Protein AF-0000000078340246 (afdb_homodimer)

Organism: Daucus carota subsp. sativus (NCBI:txid79200)

Nearest PDB structures (foldseek):
  9gb9-assembly1_A  TM=7.884E-01  e=3.974E-21  Lotus japonicus
  9gb9-assembly3_C  TM=7.875E-01  e=1.111E-20  Lotus japonicus
  4l68-assembly2_B  TM=8.173E-01  e=8.179E-20  Arabidopsis thaliana
  9gb9-assembly4_D  TM=7.674E-01  e=5.690E-20  Lotus japonicus
  9gb9-assembly2_B  TM=7.874E-01  e=1.498E-19  Lotus japonicus

Foldseek 3Di:
DPPPPPPPPVPVVPPVPPVVPPPVVCPVVVVVVVVVVVVVVVVVVVVVVVVVVVVVVVCVCPPPVVPQADEDEPVQQCVQQVNVPAFQDDDLQFTKGWGDHPPFAIKIKGWHALCLPPPPQVVVFCVLQQVDDDPQAWHFHYWYDDSIIMTMTGFQRQAFQLCQLPPPVHDHDEAQLLLQQLLSVLVSQCCQLPPDVVHWLQFADFRNQWGAGPVGRTHGYQTTQAGRNSDGDPPAPNDCQFLSVLQRLQSSLQRLLCSFQSDGAPPDPDDNSLVLLPDPCNVVCSVVRGHVVHPPRYDPVLSVQSSVSSNQSNPDSRGRPDGSVVSSCCSCVVPNPVPPVD/DPPPPPPPPVPVVPPVPPVPPPPVVCPVVVVVVVVVVVVVVVVVVVVVVVVVVVVVVVCVCPPPVVPQADEDEPVQQCVQQVNVPAFQDDDLQFTKGWGDHPPFAIKIKGWHALCLPPPPQVVVFCVLQQVDDDPQAWHFHYWYDDSIIMTMTGFQRQAFQLCQLPPPVHDHDEAQLLLQQLLSVLVSQCCQLPPDVVHFLQFADFRNQWGAGPVGRTHGYQTTQAGRNSDGDPPAPNDCQFLSVLQRLQSSLQRLLCSFQSDGAPPDPDDNSLVLLPDPCNVVCSVVRGHVVHPPRYDPVLSVQSSVSSNQSNVDSRGRPDGSVVSSCCSCPVVNPVPPVD

Secondary structure (DSSP, 8-state):
-------------HHHHHHTSS--STTHHHHHHHHHHHHHHHHHHHHHHHHHHHHHHHHHHHH-----SEEEPHHHHHHHTTTTT-EEEEETTEEEEEEE-TTS-EEEEEE-GGGTT-HHHHHHHHHHHHH---TTBPEEEEEE-SSS-EEEEE--TT-BHHHHHH-TTSPPPPHHHHHHHHHHHHHHHHIIIIISSS----B---TTTEEE-TT--EEE--BSSB-TTSSB-----SSTTSHHHHHHHHHHHHHHHHHHH---TT-TTS--HHHHHHSTTGGGGHHHHS-GGGTT-S-HHHHHHHHHHHHHHTT-SSS-SS-HHHHHHIIIIIIS-TTT--/-------------HHHHHHTTS--STTHHHHHHHHHHHHHHHHHHHHHHHHHHHHHHHHHHHH-----SEEEPHHHHHHHTTTTT-EEEEETTEEEEEEE-TTS-EEEEEE-GGGTT-HHHHHHHHHHHHH---TTBPPEEEEE-SSS-EEEEE--TT-BHHHHHH-TTSPPPPHHHHHHHHHHHHHHHHIIIIISSS----B---TTTEEE-TT--EEE--BSSB-TTSSB-----SSTTSHHHHHHHHHHHHHHHHHHH---TT-TTS--HHHHHHSTTGGGGHHHHS-GGGTT-S-HHHHHHHHHHHHHHTT-SSS-SS-HHHHHHIIIIIIS-TTT--

Structure (mmCIF, N/CA/C/O backbone):
data_AF-0000000078340246-model_v1
#
loop_
_entity.id
_entity.type
_entity.pdbx_description
1 polymer 'Protein kinase domain-containing protein'
#
loop_
_atom_site.group_PDB
_atom_site.id
_atom_site.type_symbol
_atom_site.label_atom_id
_atom_site.label_alt_id
_atom_site.label_comp_id
_atom_site.label_asym_id
_atom_site.label_entity_id
_atom_site.label_seq_id
_atom_site.pdbx_PDB_ins_code
_atom_site.Cartn_x
_atom_site.Cartn_y
_atom_site.Cartn_z
_atom_site.occupancy
_atom_site.B_iso_or_equiv
_atom_site.auth_seq_id
_atom_site.auth_comp_id
_atom_site.auth_asym_id
_atom_site.auth_atom_id
_atom_site.pdbx_PDB_model_num
ATOM 1 N N . MET A 1 1 ? 32.219 -3.832 14.086 1 20.72 1 MET A N 1
ATOM 2 C CA . MET A 1 1 ? 33.625 -4.199 14.312 1 20.72 1 MET A CA 1
ATOM 3 C C . MET A 1 1 ? 34.531 -3.564 13.258 1 20.72 1 MET A C 1
ATOM 5 O O . MET A 1 1 ? 34.5 -3.938 12.086 1 20.72 1 MET A O 1
ATOM 9 N N . TYR A 1 2 ? 34.688 -2.191 13.391 1 25.2 2 TYR A N 1
ATOM 10 C CA . TYR A 1 2 ? 35.406 -1.171 12.641 1 25.2 2 TYR A CA 1
ATOM 11 C C . TYR A 1 2 ? 36.906 -1.517 12.531 1 25.2 2 TYR A C 1
ATOM 13 O O . TYR A 1 2 ? 37.594 -1.613 13.547 1 25.2 2 TYR A O 1
ATOM 21 N N . VAL A 1 3 ? 37.219 -2.533 11.719 1 24.28 3 VAL A N 1
ATOM 22 C CA . VAL A 1 3 ? 38.594 -2.949 11.531 1 24.28 3 VAL A CA 1
ATOM 23 C C . VAL A 1 3 ? 39.438 -1.745 11.141 1 24.28 3 VAL A C 1
ATOM 25 O O . VAL A 1 3 ? 39.25 -1.147 10.086 1 24.28 3 VAL A O 1
ATOM 28 N N . PHE A 1 4 ? 39.812 -0.878 12.133 1 26.22 4 PHE A N 1
ATOM 29 C CA . PHE A 1 4 ? 40.938 0.077 12.156 1 26.22 4 PHE A CA 1
ATOM 30 C C . PHE A 1 4 ? 42.188 -0.554 11.617 1 26.22 4 PHE A C 1
ATOM 32 O O . PHE A 1 4 ? 42.812 -1.382 12.281 1 26.22 4 PHE A O 1
ATOM 39 N N . ILE A 1 5 ? 42.156 -0.961 10.383 1 24.3 5 ILE A N 1
ATOM 40 C CA . ILE A 1 5 ? 43.438 -1.328 9.852 1 24.3 5 ILE A CA 1
ATOM 41 C C . ILE A 1 5 ? 44.406 -0.159 10.008 1 24.3 5 ILE A C 1
ATOM 43 O O . ILE A 1 5 ? 44.25 0.88 9.359 1 24.3 5 ILE A O 1
ATOM 47 N N . PHE A 1 6 ? 44.875 0.146 11.273 1 25.08 6 PHE A N 1
ATOM 48 C CA . PHE A 1 6 ? 46.094 0.886 11.648 1 25.08 6 PHE A CA 1
ATOM 49 C C . PHE A 1 6 ? 47.281 0.462 10.789 1 25.08 6 PHE A C 1
ATOM 51 O O . PHE A 1 6 ? 47.812 -0.641 10.953 1 25.08 6 PHE A O 1
ATOM 58 N N . VAL A 1 7 ? 47.156 0.712 9.531 1 23.7 7 VAL A N 1
ATOM 59 C CA . VAL A 1 7 ? 48.438 0.615 8.789 1 23.7 7 VAL A CA 1
ATOM 60 C C . VAL A 1 7 ? 49.5 1.477 9.469 1 23.7 7 VAL A C 1
ATOM 62 O O . VAL A 1 7 ? 49.375 2.705 9.492 1 23.7 7 VAL A O 1
ATOM 65 N N . TYR A 1 8 ? 50 1.066 10.695 1 23.59 8 TYR A N 1
ATOM 66 C CA . TYR A 1 8 ? 51.219 1.49 11.328 1 23.59 8 TYR A CA 1
ATOM 67 C C . TYR A 1 8 ? 52.344 1.595 10.305 1 23.59 8 TYR A C 1
ATOM 69 O O . TYR A 1 8 ? 52.875 0.578 9.82 1 23.59 8 TYR A O 1
ATOM 77 N N . LEU A 1 9 ? 52.219 2.5 9.336 1 23.98 9 LEU A N 1
ATOM 78 C CA . LEU A 1 9 ? 53.406 2.918 8.617 1 23.98 9 LEU A CA 1
ATOM 79 C C . LEU A 1 9 ? 54.5 3.346 9.586 1 23.98 9 LEU A C 1
ATOM 81 O O . LEU A 1 9 ? 54.406 4.395 10.227 1 23.98 9 LEU A O 1
ATOM 85 N N . TYR A 1 10 ? 54.938 2.453 10.547 1 25.03 10 TYR A N 1
ATOM 86 C CA . TYR A 1 10 ? 56.188 2.631 11.266 1 25.03 10 TYR A CA 1
ATOM 87 C C . TYR A 1 10 ? 57.312 3.023 10.305 1 25.03 10 TYR A C 1
ATOM 89 O O . TYR A 1 10 ? 57.781 2.193 9.531 1 25.03 10 TYR A O 1
ATOM 97 N N . TYR A 1 11 ? 57.188 4.227 9.656 1 27.05 11 TYR A N 1
ATOM 98 C CA . TYR A 1 11 ? 58.344 4.867 9.062 1 27.05 11 TYR A CA 1
ATOM 99 C C . TYR A 1 11 ? 59.531 4.891 10.047 1 27.05 11 TYR A C 1
ATOM 101 O O . TYR A 1 11 ? 59.469 5.559 11.078 1 27.05 11 TYR A O 1
ATOM 109 N N . ASP A 1 12 ? 60.125 3.756 10.336 1 25.88 12 ASP A N 1
ATOM 110 C CA . ASP A 1 12 ? 61.406 3.74 10.984 1 25.88 12 ASP A CA 1
ATOM 111 C C . ASP A 1 12 ? 62.344 4.816 10.406 1 25.88 12 ASP A C 1
ATOM 113 O O . ASP A 1 12 ? 62.688 4.777 9.227 1 25.88 12 ASP A O 1
ATOM 117 N N . ASP A 1 13 ? 62.188 6.105 10.789 1 29.11 13 ASP A N 1
ATOM 118 C CA . ASP A 1 13 ? 63.031 7.285 10.641 1 29.11 13 ASP A CA 1
ATOM 119 C C . ASP A 1 13 ? 64.5 6.918 10.75 1 29.11 13 ASP A C 1
ATOM 121 O O . ASP A 1 13 ? 65.375 7.613 10.211 1 29.11 13 ASP A O 1
ATOM 125 N N . CYS A 1 14 ? 64.75 5.98 11.695 1 28.64 14 CYS A N 1
ATOM 126 C CA . CYS A 1 14 ? 66.125 5.941 12.141 1 28.64 14 CYS A CA 1
ATOM 127 C C . CYS A 1 14 ? 67.062 5.562 11 1 28.64 14 CYS A C 1
ATOM 129 O O . CYS A 1 14 ? 68.188 6.078 10.906 1 28.64 14 CYS A O 1
ATOM 131 N N . LEU A 1 15 ? 66.688 4.484 10.336 1 27.22 15 LEU A N 1
ATOM 132 C CA . LEU A 1 15 ? 67.75 3.871 9.578 1 27.22 15 LEU A CA 1
ATOM 133 C C . LEU A 1 15 ? 68.125 4.711 8.359 1 27.22 15 LEU A C 1
ATOM 135 O O . LEU A 1 15 ? 69.188 4.613 7.832 1 27.22 15 LEU A O 1
ATOM 139 N N . ILE A 1 16 ? 67.125 5.531 7.891 1 31.02 16 ILE A N 1
ATOM 140 C CA . ILE A 1 16 ? 67.5 6.18 6.645 1 31.02 16 ILE A CA 1
ATOM 141 C C . ILE A 1 16 ? 68.5 7.32 6.938 1 31.02 16 ILE A C 1
ATOM 143 O O . ILE A 1 16 ? 69.312 7.695 6.078 1 31.02 16 ILE A O 1
ATOM 147 N N . ALA A 1 17 ? 68.375 7.895 8.164 1 29.12 17 ALA A N 1
ATOM 148 C CA . ALA A 1 17 ? 69.188 9.086 8.398 1 29.12 17 ALA A CA 1
ATOM 149 C C . ALA A 1 17 ? 70.688 8.75 8.32 1 29.12 17 ALA A C 1
ATOM 151 O O . ALA A 1 17 ? 71.5 9.547 7.832 1 29.12 17 ALA A O 1
ATOM 152 N N . SER A 1 18 ? 71 7.734 9.094 1 29.47 18 SER A N 1
ATOM 153 C CA . SER A 1 18 ? 72.438 7.602 9.289 1 29.47 18 SER A CA 1
ATOM 154 C C . SER A 1 18 ? 73.188 7.465 7.961 1 29.47 18 SER A C 1
ATOM 156 O O . SER A 1 18 ? 74.375 7.824 7.852 1 29.47 18 SER A O 1
ATOM 158 N N . ARG A 1 19 ? 72.562 6.633 7.141 1 30.5 19 ARG A N 1
ATOM 159 C CA . ARG A 1 19 ? 73.438 6.27 6.031 1 30.5 19 ARG A CA 1
ATOM 160 C C . ARG A 1 19 ? 73.562 7.398 5.016 1 30.5 19 ARG A C 1
ATOM 162 O O . ARG A 1 19 ? 74.25 7.293 4.027 1 30.5 19 ARG A O 1
ATOM 169 N N . LEU A 1 20 ? 72.688 8.383 5.184 1 31.94 20 LEU A N 1
ATOM 170 C CA . LEU A 1 20 ? 72.75 9.43 4.168 1 31.94 20 LEU A CA 1
ATOM 171 C C . LEU A 1 20 ? 74.062 10.242 4.328 1 31.94 20 LEU A C 1
ATOM 173 O O . LEU A 1 20 ? 74.312 11.164 3.551 1 31.94 20 LEU A O 1
ATOM 177 N N . HIS A 1 21 ? 74.75 10.148 5.441 1 31.45 21 HIS A N 1
ATOM 178 C CA . HIS A 1 21 ? 75.812 11.117 5.566 1 31.45 21 HIS A CA 1
ATOM 179 C C . HIS A 1 21 ? 76.812 11.008 4.402 1 31.45 21 HIS A C 1
ATOM 181 O O . HIS A 1 21 ? 77.438 12 4.023 1 31.45 21 HIS A O 1
ATOM 187 N N . SER A 1 22 ? 77.25 9.797 4.141 1 32.19 22 SER A N 1
ATOM 188 C CA . SER A 1 22 ? 78.5 9.789 3.398 1 32.19 22 SER A CA 1
ATOM 189 C C . SER A 1 22 ? 78.312 10.18 1.94 1 32.19 22 SER A C 1
ATOM 191 O O . SER A 1 22 ? 79.25 10.164 1.143 1 32.19 22 SER A O 1
ATOM 193 N N . PHE A 1 23 ? 77.125 9.992 1.385 1 34.66 23 PHE A N 1
ATOM 194 C CA . PHE A 1 23 ? 77.125 10.125 -0.067 1 34.66 23 PHE A CA 1
ATOM 195 C C . PHE A 1 23 ? 77.188 11.594 -0.472 1 34.66 23 PHE A C 1
ATOM 197 O O . PHE A 1 23 ? 76.188 12.336 -0.319 1 34.66 23 PHE A O 1
ATOM 204 N N . ARG A 1 24 ? 78.312 12.234 -0.331 1 31.7 24 ARG A N 1
ATOM 205 C CA . ARG A 1 24 ? 78.688 13.594 -0.723 1 31.7 24 ARG A CA 1
ATOM 206 C C . ARG A 1 24 ? 78.125 13.914 -2.121 1 31.7 24 ARG A C 1
ATOM 208 O O . ARG A 1 24 ? 77.688 15.023 -2.383 1 31.7 24 ARG A O 1
ATOM 215 N N . ASP A 1 25 ? 78.688 13.172 -3.082 1 36.75 25 ASP A N 1
ATOM 216 C CA . ASP A 1 25 ? 78.562 13.648 -4.453 1 36.75 25 ASP A CA 1
ATOM 217 C C . ASP A 1 25 ? 77.125 13.531 -4.934 1 36.75 25 ASP A C 1
ATOM 219 O O . ASP A 1 25 ? 76.875 13.555 -6.141 1 36.75 25 ASP A O 1
ATOM 223 N N . TYR A 1 26 ? 76.25 13.25 -3.943 1 37.47 26 TYR A N 1
ATOM 224 C CA . TYR A 1 26 ? 74.812 12.844 -4.129 1 37.47 26 TYR A CA 1
ATOM 225 C C . TYR A 1 26 ? 74 14.031 -4.578 1 37.47 26 TYR A C 1
ATOM 227 O O . TYR A 1 26 ? 72.938 14.312 -3.984 1 37.47 26 TYR A O 1
ATOM 235 N N . HIS A 1 27 ? 74.562 15.039 -5.156 1 41.12 27 HIS A N 1
ATOM 236 C CA . HIS A 1 27 ? 73.688 16.141 -5.516 1 41.12 27 HIS A CA 1
ATOM 237 C C . HIS A 1 27 ? 72.688 15.727 -6.578 1 41.12 27 HIS A C 1
ATOM 239 O O . HIS A 1 27 ? 71.562 16.156 -6.543 1 41.12 27 HIS A O 1
ATOM 245 N N . HIS A 1 28 ? 73.25 15.016 -7.645 1 43.84 28 HIS A N 1
ATOM 246 C CA . HIS A 1 28 ? 72.312 14.727 -8.75 1 43.84 28 HIS A CA 1
ATOM 247 C C . HIS A 1 28 ? 71.312 13.695 -8.344 1 43.84 28 HIS A C 1
ATOM 249 O O . HIS A 1 28 ? 70.188 13.656 -8.906 1 43.84 28 HIS A O 1
ATOM 255 N N . CYS A 1 29 ? 71.75 12.75 -7.496 1 44.5 29 CYS A N 1
ATOM 256 C CA . CYS A 1 29 ? 70.812 11.727 -7.02 1 44.5 29 CYS A CA 1
ATOM 257 C C . CYS A 1 29 ? 69.75 12.336 -6.137 1 44.5 29 CYS A C 1
ATOM 259 O O . CYS A 1 29 ? 68.688 11.758 -5.969 1 44.5 29 CYS A O 1
ATOM 261 N N . ASP A 1 30 ? 70 13.547 -5.727 1 51.16 30 ASP A N 1
ATOM 262 C CA . ASP A 1 30 ? 69.062 14.195 -4.812 1 51.16 30 ASP A CA 1
ATOM 263 C C . ASP A 1 30 ? 67.812 14.641 -5.543 1 51.16 30 ASP A C 1
ATOM 265 O O . ASP A 1 30 ? 66.688 14.531 -5.012 1 51.16 30 ASP A O 1
ATOM 269 N N . CYS A 1 31 ? 68.062 14.953 -6.867 1 51.69 31 CYS A N 1
ATOM 270 C CA . CYS A 1 31 ? 66.875 15.484 -7.59 1 51.69 31 CYS A CA 1
ATOM 271 C C . CYS A 1 31 ? 65.938 14.367 -7.969 1 51.69 31 CYS A C 1
ATOM 273 O O . CYS A 1 31 ? 64.688 14.547 -7.898 1 51.69 31 CYS A O 1
ATOM 275 N N . VAL A 1 32 ? 66.5 13.281 -8.391 1 54.53 32 VAL A N 1
ATOM 276 C CA . VAL A 1 32 ? 65.625 12.172 -8.812 1 54.53 32 VAL A CA 1
ATOM 277 C C . VAL A 1 32 ? 64.938 11.594 -7.598 1 54.53 32 VAL A C 1
ATOM 279 O O . VAL A 1 32 ? 63.719 11.289 -7.672 1 54.53 32 VAL A O 1
ATOM 282 N N . PHE A 1 33 ? 65.625 11.625 -6.523 1 56.06 33 PHE A N 1
ATOM 283 C CA . PHE A 1 33 ? 65 11.109 -5.293 1 56.06 33 PHE A CA 1
ATOM 284 C C . PHE A 1 33 ? 63.906 12.031 -4.797 1 56.06 33 PHE A C 1
ATOM 286 O O . PHE A 1 33 ? 62.875 11.562 -4.324 1 56.06 33 PHE A O 1
ATOM 293 N N . ASP A 1 34 ? 64.125 13.289 -4.953 1 57.12 34 ASP A N 1
ATOM 294 C CA . ASP A 1 34 ? 63.094 14.25 -4.523 1 57.12 34 ASP A CA 1
ATOM 295 C C . ASP A 1 34 ? 61.812 14.133 -5.363 1 57.12 34 ASP A C 1
ATOM 297 O O . ASP A 1 34 ? 60.719 14.203 -4.832 1 57.12 34 ASP A O 1
ATOM 301 N N . ASP A 1 35 ? 62.031 13.852 -6.609 1 58.69 35 ASP A N 1
ATOM 302 C CA . ASP A 1 35 ? 60.875 13.727 -7.504 1 58.69 35 ASP A CA 1
ATOM 303 C C . ASP A 1 35 ? 60.094 12.453 -7.211 1 58.69 35 ASP A C 1
ATOM 305 O O . ASP A 1 35 ? 58.875 12.461 -7.238 1 58.69 35 ASP A O 1
ATOM 309 N N . LEU A 1 36 ? 60.875 11.445 -6.957 1 58.53 36 LEU A N 1
ATOM 310 C CA . LEU A 1 36 ? 60.219 10.18 -6.633 1 58.53 36 LEU A CA 1
ATOM 311 C C . LEU A 1 36 ? 59.469 10.281 -5.309 1 58.53 36 LEU A C 1
ATOM 313 O O . LEU A 1 36 ? 58.375 9.766 -5.18 1 58.53 36 LEU A O 1
ATOM 317 N N . CYS A 1 37 ? 60.094 10.93 -4.344 1 59.34 37 CYS A N 1
ATOM 318 C CA . CYS A 1 37 ? 59.469 11.125 -3.047 1 59.34 37 CYS A CA 1
ATOM 319 C C . CYS A 1 37 ? 58.188 11.961 -3.18 1 59.34 37 CYS A C 1
ATOM 321 O O . CYS A 1 37 ? 57.156 11.656 -2.557 1 59.34 37 CYS A O 1
ATOM 323 N N . ASP A 1 38 ? 58.219 12.875 -4.062 1 60.91 38 ASP A N 1
ATOM 324 C CA . ASP A 1 38 ? 57.031 13.727 -4.266 1 60.91 38 ASP A CA 1
ATOM 325 C C . ASP A 1 38 ? 55.906 12.938 -4.914 1 60.91 38 ASP A C 1
ATOM 327 O O . ASP A 1 38 ? 54.75 13.102 -4.543 1 60.91 38 ASP A O 1
ATOM 331 N N . ARG A 1 39 ? 56.281 12.086 -5.703 1 61.53 39 ARG A N 1
ATOM 332 C CA . ARG A 1 39 ? 55.281 11.297 -6.387 1 61.53 39 ARG A CA 1
ATOM 333 C C . ARG A 1 39 ? 54.625 10.281 -5.445 1 61.53 39 ARG A C 1
ATOM 335 O O . ARG A 1 39 ? 53.438 10.055 -5.484 1 61.53 39 ARG A O 1
ATOM 342 N N . ILE A 1 40 ? 55.469 9.773 -4.621 1 63.75 40 ILE A N 1
ATOM 343 C CA . ILE A 1 40 ? 54.969 8.828 -3.629 1 63.75 40 ILE A CA 1
ATOM 344 C C . ILE A 1 40 ? 54.031 9.547 -2.652 1 63.75 40 ILE A C 1
ATOM 346 O O . ILE A 1 40 ? 52.969 9.047 -2.324 1 63.75 40 ILE A O 1
ATOM 350 N N . VAL A 1 41 ? 54.469 10.695 -2.264 1 62.06 41 VAL A N 1
ATOM 351 C CA . VAL A 1 41 ? 53.656 11.477 -1.329 1 62.06 41 VAL A CA 1
ATOM 352 C C . VAL A 1 41 ? 52.344 11.859 -1.979 1 62.06 41 VAL A C 1
ATOM 354 O O . VAL A 1 41 ? 51.281 11.75 -1.356 1 62.06 41 VAL A O 1
ATOM 357 N N . LEU A 1 42 ? 52.406 12.148 -3.205 1 63.97 42 LEU A N 1
ATOM 358 C CA . LEU A 1 42 ? 51.188 12.523 -3.926 1 63.97 42 LEU A CA 1
ATOM 359 C C . LEU A 1 42 ? 50.25 11.32 -4.098 1 63.97 42 LEU A C 1
ATOM 361 O O . LEU A 1 42 ? 49.031 11.445 -3.98 1 63.97 42 LEU A O 1
ATOM 365 N N . SER A 1 43 ? 50.906 10.234 -4.371 1 63.38 43 SER A N 1
ATOM 366 C CA . SER A 1 43 ? 50.125 9.008 -4.516 1 63.38 43 SER A CA 1
ATOM 367 C C . SER A 1 43 ? 49.469 8.602 -3.191 1 63.38 43 SER A C 1
ATOM 369 O O . SER A 1 43 ? 48.344 8.18 -3.16 1 63.38 43 SER A O 1
ATOM 371 N N . LEU A 1 44 ? 50.188 8.758 -2.123 1 65.12 44 LEU A N 1
ATOM 372 C CA . LEU A 1 44 ? 49.688 8.438 -0.8 1 65.12 44 LEU A CA 1
ATOM 373 C C . LEU A 1 44 ? 48.562 9.398 -0.415 1 65.12 44 LEU A C 1
ATOM 375 O O . LEU A 1 44 ? 47.531 8.984 0.157 1 65.12 44 LEU A O 1
ATOM 379 N N . LEU A 1 45 ? 48.75 10.609 -0.745 1 64.75 45 LEU A N 1
ATOM 380 C CA . LEU A 1 45 ? 47.719 11.609 -0.498 1 64.75 45 LEU A CA 1
ATOM 381 C C . LEU A 1 45 ? 46.469 11.297 -1.306 1 64.75 45 LEU A C 1
ATOM 383 O O . LEU A 1 45 ? 45.344 11.43 -0.798 1 64.75 45 LEU A O 1
ATOM 387 N N . TYR A 1 46 ? 46.719 10.914 -2.479 1 62.78 46 TYR A N 1
ATOM 388 C CA . TYR A 1 46 ? 45.594 10.531 -3.338 1 62.78 46 TYR A CA 1
ATOM 389 C C . TYR A 1 46 ? 44.875 9.32 -2.779 1 62.78 46 TYR A C 1
ATOM 391 O O . TYR A 1 46 ? 43.656 9.305 -2.717 1 62.78 46 TYR A O 1
ATOM 399 N N . CYS A 1 47 ? 45.688 8.359 -2.41 1 61 47 CYS A N 1
ATO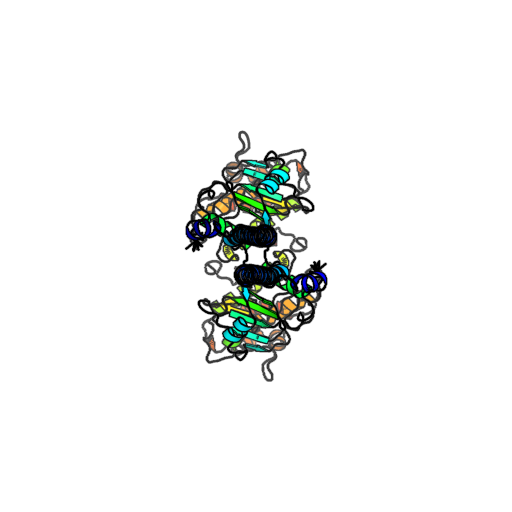M 400 C CA . CYS A 1 47 ? 45.094 7.172 -1.803 1 61 47 CYS A CA 1
ATOM 401 C C . CYS A 1 47 ? 44.312 7.531 -0.546 1 61 47 CYS A C 1
ATOM 403 O O . CYS A 1 47 ? 43.219 7.016 -0.323 1 61 47 CYS A O 1
ATOM 405 N N . PHE A 1 48 ? 44.812 8.305 0.226 1 65.69 48 PHE A N 1
ATOM 406 C CA . PHE A 1 48 ? 44.188 8.773 1.456 1 65.69 48 PHE A CA 1
ATOM 407 C C . PHE A 1 48 ? 42.875 9.508 1.152 1 65.69 48 PHE A C 1
ATOM 409 O O . PHE A 1 48 ? 41.875 9.273 1.808 1 65.69 48 PHE A O 1
ATOM 416 N N . LEU A 1 49 ? 42.906 10.258 0.151 1 61.94 49 LEU A N 1
ATOM 417 C CA . LEU A 1 49 ? 41.719 11 -0.248 1 61.94 49 LEU A CA 1
ATOM 418 C C . LEU A 1 49 ? 40.625 10.055 -0.759 1 61.94 49 LEU A C 1
ATOM 420 O O . LEU A 1 49 ? 39.438 10.211 -0.432 1 61.94 49 LEU A O 1
ATOM 424 N N . VAL A 1 50 ? 41.031 9.156 -1.45 1 60.5 50 VAL A N 1
ATOM 425 C CA . VAL A 1 50 ? 40.094 8.188 -1.992 1 60.5 50 VAL A CA 1
ATOM 426 C C . VAL A 1 50 ? 39.469 7.371 -0.854 1 60.5 50 VAL A C 1
ATOM 428 O O . VAL A 1 50 ? 38.281 7.117 -0.847 1 60.5 50 VAL A O 1
ATOM 431 N N . THR A 1 51 ? 40.281 7.004 0.064 1 59.25 51 THR A N 1
ATOM 432 C CA . THR A 1 51 ? 39.781 6.234 1.201 1 59.25 51 THR A CA 1
ATOM 433 C C . THR A 1 51 ? 38.812 7.059 2.021 1 59.25 51 THR A C 1
ATOM 435 O O . THR A 1 51 ? 37.781 6.539 2.49 1 59.25 51 THR A O 1
ATOM 438 N N . ILE A 1 52 ? 39.125 8.242 2.207 1 57.38 52 ILE A N 1
ATOM 439 C CA . ILE A 1 52 ? 38.219 9.117 2.965 1 57.38 52 ILE A CA 1
ATOM 440 C C . ILE A 1 52 ? 36.906 9.258 2.225 1 57.38 52 ILE A C 1
ATOM 442 O O . ILE A 1 52 ? 35.812 9.188 2.834 1 57.38 52 ILE A O 1
ATOM 446 N N . LEU A 1 53 ? 37 9.43 1.064 1 56.22 53 LEU A N 1
ATOM 447 C CA . LEU A 1 53 ? 35.812 9.578 0.256 1 56.22 53 LEU A CA 1
ATOM 448 C C . LEU A 1 53 ? 35 8.297 0.253 1 56.22 53 LEU A C 1
ATOM 450 O O . LEU A 1 53 ? 33.75 8.336 0.337 1 56.22 53 LEU A O 1
ATOM 454 N N . MET A 1 54 ? 35.688 7.316 0.159 1 52.78 54 MET A N 1
ATOM 455 C CA . MET A 1 54 ? 35.031 6.016 0.208 1 52.78 54 MET A CA 1
ATOM 456 C C . MET A 1 54 ? 34.344 5.801 1.562 1 52.78 54 MET A C 1
ATOM 458 O O . MET A 1 54 ? 33.25 5.289 1.63 1 52.78 54 MET A O 1
ATOM 462 N N . ARG A 1 55 ? 35 6.023 2.553 1 51.28 55 ARG A N 1
ATOM 463 C CA . ARG A 1 55 ? 34.469 5.895 3.895 1 51.28 55 ARG A CA 1
ATOM 464 C C . ARG A 1 55 ? 33.219 6.766 4.051 1 51.28 55 ARG A C 1
ATOM 466 O O . ARG A 1 55 ? 32.219 6.34 4.656 1 51.28 55 ARG A O 1
ATOM 473 N N . SER A 1 56 ? 33.375 7.91 3.641 1 50.78 56 SER A N 1
ATOM 474 C CA . SER A 1 56 ? 32.219 8.805 3.709 1 50.78 56 SER A CA 1
ATOM 475 C C . SER A 1 56 ? 31.031 8.234 2.949 1 50.78 56 SER A C 1
ATOM 477 O O . SER A 1 56 ? 29.906 8.328 3.414 1 50.78 56 SER A O 1
ATOM 479 N N . TRP A 1 57 ? 31.406 7.77 1.879 1 49.78 57 TRP A N 1
ATOM 480 C CA . TRP A 1 57 ? 30.359 7.164 1.068 1 49.78 57 TRP A CA 1
ATOM 481 C C . TRP A 1 57 ? 29.797 5.926 1.75 1 49.78 57 TRP A C 1
ATOM 483 O O . TRP A 1 57 ? 28.578 5.688 1.716 1 49.78 57 TRP A O 1
ATOM 493 N N . MET A 1 58 ? 30.734 5.207 2.254 1 48.53 58 MET A N 1
ATOM 494 C CA . MET A 1 58 ? 30.328 4 2.969 1 48.53 58 MET A CA 1
ATOM 495 C C . MET A 1 58 ? 29.469 4.348 4.176 1 48.53 58 MET A C 1
ATOM 497 O O . MET A 1 58 ? 28.5 3.643 4.473 1 48.53 58 MET A O 1
ATOM 501 N N . ILE A 1 59 ? 29.891 5.227 4.871 1 48.53 59 ILE A N 1
ATOM 502 C CA . ILE A 1 59 ? 29.109 5.668 6.012 1 48.53 59 ILE A CA 1
ATOM 503 C C . ILE A 1 59 ? 27.703 6.039 5.551 1 48.53 59 ILE A C 1
ATOM 505 O O . ILE A 1 59 ? 26.703 5.719 6.219 1 48.53 59 ILE A O 1
ATOM 509 N N . LEU A 1 60 ? 27.797 6.723 4.539 1 46.03 60 LEU A N 1
ATOM 510 C CA . LEU A 1 60 ? 26.5 7.113 3.979 1 46.03 60 LEU A CA 1
ATOM 511 C C . LEU A 1 60 ? 25.641 5.891 3.674 1 46.03 60 LEU A C 1
ATOM 513 O O . LEU A 1 60 ? 24.438 5.891 3.932 1 46.03 60 LEU A O 1
ATOM 517 N N . ILE A 1 61 ? 26.359 4.98 3.043 1 48.62 61 ILE A N 1
ATOM 518 C CA . ILE A 1 61 ? 25.688 3.723 2.734 1 48.62 61 ILE A CA 1
ATOM 519 C C . ILE A 1 61 ? 25.359 2.98 4.027 1 48.62 61 ILE A C 1
ATOM 521 O O . ILE A 1 61 ? 24.344 2.307 4.125 1 48.62 61 ILE A O 1
ATOM 525 N N . GLU A 1 62 ? 26.297 3.035 4.965 1 48.5 62 GLU A N 1
ATOM 526 C CA . GLU A 1 62 ? 26.188 2.24 6.188 1 48.5 62 GLU A CA 1
ATOM 527 C C . GLU A 1 62 ? 25 2.697 7.035 1 48.5 62 GLU A C 1
ATOM 529 O O . GLU A 1 62 ? 24.375 1.888 7.727 1 48.5 62 GLU A O 1
ATOM 534 N N . ILE A 1 63 ? 24.984 3.889 7.184 1 49.41 63 ILE A N 1
ATOM 535 C CA . ILE A 1 63 ? 24.125 4.203 8.312 1 49.41 63 ILE A CA 1
ATOM 536 C C . ILE A 1 63 ? 22.734 3.6 8.078 1 49.41 63 ILE A C 1
ATOM 538 O O . ILE A 1 63 ? 22.172 2.957 8.969 1 49.41 63 ILE A O 1
ATOM 542 N N . CYS A 1 64 ? 22.047 3.949 7.117 1 52.91 64 CYS A N 1
ATOM 543 C CA . CYS A 1 64 ? 20.766 3.293 6.91 1 52.91 64 CYS A CA 1
ATOM 544 C C . CYS A 1 64 ? 20.688 2.648 5.531 1 52.91 64 CYS A C 1
ATOM 546 O O . CYS A 1 64 ? 20.547 3.342 4.523 1 52.91 64 CYS A O 1
ATOM 548 N N . PRO A 1 65 ? 21.375 1.428 5.586 1 52.53 65 PRO A N 1
ATOM 549 C CA . PRO A 1 65 ? 21.234 0.803 4.27 1 52.53 65 PRO A CA 1
ATOM 550 C C . PRO A 1 65 ? 19.812 0.948 3.703 1 52.53 65 PRO A C 1
ATOM 552 O O . PRO A 1 65 ? 18.859 0.421 4.277 1 52.53 65 PRO A O 1
ATOM 555 N N . VAL A 1 66 ? 19.625 2.068 3.281 1 53.81 66 VAL A N 1
ATOM 556 C CA . VAL A 1 66 ? 18.312 2.482 2.805 1 53.81 66 VAL A CA 1
ATOM 557 C C . VAL A 1 66 ? 17.906 1.618 1.615 1 53.81 66 VAL A C 1
ATOM 559 O O . VAL A 1 66 ? 16.797 1.757 1.096 1 53.81 66 VAL A O 1
ATOM 562 N N . SER A 1 67 ? 18.875 0.717 1.104 1 57.09 67 SER A N 1
ATOM 563 C CA . SER A 1 67 ? 18.406 0.017 -0.088 1 57.09 67 SER A CA 1
ATOM 564 C C . SER A 1 67 ? 17.516 -1.164 0.28 1 57.09 67 SER A C 1
ATOM 566 O O . SER A 1 67 ? 17.922 -2.059 1.02 1 57.09 67 SER A O 1
ATOM 568 N N . PHE A 1 68 ? 16.281 -0.925 0.036 1 67.94 68 PHE A N 1
ATOM 569 C CA . PHE A 1 68 ? 15.312 -1.99 0.258 1 67.94 68 PHE A CA 1
ATOM 570 C C . PHE A 1 68 ? 15.539 -3.143 -0.713 1 67.94 68 PHE A C 1
ATOM 572 O O . PHE A 1 68 ? 15.133 -4.273 -0.448 1 67.94 68 PHE A O 1
ATOM 579 N N . LEU A 1 69 ? 16.375 -2.889 -1.733 1 78.75 69 LEU A N 1
ATOM 580 C CA . LEU A 1 69 ? 16.547 -3.922 -2.748 1 78.75 69 LEU A CA 1
ATOM 581 C C . LEU A 1 69 ? 17.984 -4.387 -2.809 1 78.75 69 LEU A C 1
ATOM 583 O O . LEU A 1 69 ? 18.906 -3.57 -2.766 1 78.75 69 LEU A O 1
ATOM 587 N N . GLU A 1 70 ? 18.172 -5.621 -2.82 1 80.5 70 GLU A N 1
ATOM 588 C CA . GLU A 1 70 ? 19.5 -6.23 -2.918 1 80.5 70 GLU A CA 1
ATOM 589 C C . GLU A 1 70 ? 19.875 -6.5 -4.371 1 80.5 70 GLU A C 1
ATOM 591 O O . GLU A 1 70 ? 19.031 -6.91 -5.172 1 80.5 70 GLU A O 1
ATOM 596 N N . HIS A 1 71 ? 21.094 -6.227 -4.648 1 82.75 71 HIS A N 1
ATOM 597 C CA . HIS A 1 71 ? 21.609 -6.582 -5.969 1 82.75 71 HIS A CA 1
ATOM 598 C C . HIS A 1 71 ? 22.312 -7.934 -5.941 1 82.75 71 HIS A C 1
ATOM 600 O O . HIS A 1 71 ? 23.359 -8.086 -5.289 1 82.75 71 HIS A O 1
ATOM 606 N N . PHE A 1 72 ? 21.844 -8.852 -6.66 1 84.62 72 PHE A N 1
ATOM 607 C CA . PHE A 1 72 ? 22.391 -10.195 -6.707 1 84.62 72 PHE A CA 1
ATOM 608 C C . PHE A 1 72 ? 23.266 -10.375 -7.945 1 84.62 72 PHE A C 1
ATOM 610 O O . PHE A 1 72 ? 22.953 -9.859 -9.016 1 84.62 72 PHE A O 1
ATOM 617 N N . SER A 1 73 ? 24.328 -11.117 -7.758 1 85.06 73 SER A N 1
ATOM 618 C CA . SER A 1 73 ? 25.109 -11.508 -8.922 1 85.06 73 SER A CA 1
ATOM 619 C C . SER A 1 73 ? 24.469 -12.68 -9.664 1 85.06 73 SER A C 1
ATOM 621 O O . SER A 1 73 ? 23.641 -13.398 -9.102 1 85.06 73 SER A O 1
ATOM 623 N N . TYR A 1 74 ? 24.953 -12.773 -10.883 1 87.56 74 TYR A N 1
ATOM 624 C CA . TYR A 1 74 ? 24.469 -13.914 -11.656 1 87.56 74 TYR A CA 1
ATOM 625 C C . TYR A 1 74 ? 24.844 -15.227 -10.977 1 87.56 74 TYR A C 1
ATOM 627 O O . TYR A 1 74 ? 24.047 -16.172 -10.969 1 87.56 74 TYR A O 1
ATOM 635 N N . LYS A 1 75 ? 26.031 -15.227 -10.422 1 88.81 75 LYS A N 1
ATOM 636 C CA . LYS A 1 75 ? 26.484 -16.422 -9.734 1 88.81 75 LYS A CA 1
ATOM 637 C C . LYS A 1 75 ? 25.609 -16.75 -8.523 1 88.81 75 LYS A C 1
ATOM 639 O O . LYS A 1 75 ? 25.312 -17.922 -8.258 1 88.81 75 LYS A O 1
ATOM 644 N N . ASP A 1 76 ? 25.219 -15.789 -7.852 1 88 76 ASP A N 1
ATOM 645 C CA . ASP A 1 76 ? 24.344 -15.969 -6.699 1 88 76 ASP A CA 1
ATOM 646 C C . ASP A 1 76 ? 23 -16.562 -7.117 1 88 76 ASP A C 1
ATOM 648 O O . ASP A 1 76 ? 22.484 -17.469 -6.457 1 88 76 ASP A O 1
ATOM 652 N N . ILE A 1 77 ? 22.469 -16.062 -8.219 1 90.25 77 ILE A N 1
ATOM 653 C CA . ILE A 1 77 ? 21.188 -16.516 -8.719 1 90.25 77 ILE A CA 1
ATOM 654 C C . ILE A 1 77 ? 21.297 -17.969 -9.188 1 90.25 77 ILE A C 1
ATOM 656 O O . ILE A 1 77 ? 20.422 -18.797 -8.906 1 90.25 77 ILE A O 1
ATOM 660 N N . LYS A 1 78 ? 22.359 -18.219 -9.883 1 91 78 LYS A N 1
ATOM 661 C CA . LYS A 1 78 ? 22.594 -19.562 -10.383 1 91 78 LYS A CA 1
ATOM 662 C C . LYS A 1 78 ? 22.703 -20.562 -9.242 1 91 78 LYS A C 1
ATOM 664 O O . LYS A 1 78 ? 22.125 -21.656 -9.312 1 91 78 LYS A O 1
ATOM 669 N N . ARG A 1 79 ? 23.344 -20.203 -8.25 1 90.06 79 ARG A N 1
ATOM 670 C CA . ARG A 1 79 ? 23.5 -21.062 -7.09 1 90.06 79 ARG A CA 1
ATOM 671 C C . ARG A 1 79 ? 22.172 -21.25 -6.355 1 90.06 79 ARG A C 1
ATOM 673 O O . ARG A 1 79 ? 21.812 -22.359 -5.969 1 90.06 79 ARG A O 1
ATOM 680 N N . ALA A 1 80 ? 21.5 -20.172 -6.168 1 90.06 80 ALA A N 1
ATOM 681 C CA . ALA A 1 80 ? 20.25 -20.203 -5.406 1 90.06 80 ALA A CA 1
ATOM 682 C C . ALA A 1 80 ? 19.188 -21.031 -6.129 1 90.06 80 ALA A C 1
ATOM 684 O O . ALA A 1 80 ? 18.312 -21.609 -5.496 1 90.06 80 ALA A O 1
ATOM 685 N N . THR A 1 81 ? 19.219 -21.062 -7.473 1 90.06 81 THR A N 1
ATOM 686 C CA . THR A 1 81 ? 18.219 -21.781 -8.266 1 90.06 81 THR A CA 1
ATOM 687 C C . THR A 1 81 ? 18.734 -23.172 -8.633 1 90.06 81 THR A C 1
ATOM 689 O O . THR A 1 81 ? 18.156 -23.859 -9.469 1 90.06 81 THR A O 1
ATOM 692 N N . ASP A 1 82 ? 19.812 -23.578 -8.117 1 89.56 82 ASP A N 1
ATOM 693 C CA . ASP A 1 82 ? 20.422 -24.859 -8.453 1 89.56 82 ASP A CA 1
ATOM 694 C C . ASP A 1 82 ? 20.672 -24.984 -9.953 1 89.56 82 ASP A C 1
ATOM 696 O O . ASP A 1 82 ? 20.219 -25.938 -10.594 1 89.56 82 ASP A O 1
ATOM 700 N N . ASN A 1 83 ? 21.266 -23.938 -10.461 1 90.56 83 ASN A N 1
ATOM 701 C CA . ASN A 1 83 ? 21.625 -23.875 -11.875 1 90.56 83 ASN A CA 1
ATOM 702 C C . ASN A 1 83 ? 20.375 -23.844 -12.758 1 90.56 83 ASN A C 1
ATOM 704 O O . ASN A 1 83 ? 20.312 -24.547 -13.766 1 90.56 83 ASN A O 1
ATOM 708 N N . PHE A 1 84 ? 19.344 -23.172 -12.336 1 85.69 84 PHE A N 1
ATOM 709 C CA . PHE A 1 84 ? 18.109 -22.922 -13.078 1 85.69 84 PHE A CA 1
ATOM 710 C C . PHE A 1 84 ? 17.359 -24.219 -13.352 1 85.69 84 PHE A C 1
ATOM 712 O O . PHE A 1 84 ? 16.734 -24.375 -14.398 1 85.69 84 PHE A O 1
ATOM 719 N N . ARG A 1 85 ? 17.391 -25.125 -12.43 1 77.88 85 ARG A N 1
ATOM 720 C CA . ARG A 1 85 ? 16.703 -26.406 -12.586 1 77.88 85 ARG A CA 1
ATOM 721 C C . ARG A 1 85 ? 15.367 -26.391 -11.867 1 77.88 85 ARG A C 1
ATOM 723 O O . ARG A 1 85 ? 14.508 -27.234 -12.141 1 77.88 85 ARG A O 1
ATOM 730 N N . ARG A 1 86 ? 15.188 -25.516 -11.078 1 73.94 86 ARG A N 1
ATOM 731 C CA . ARG A 1 86 ? 13.977 -25.5 -10.266 1 73.94 86 ARG A CA 1
ATOM 732 C C . ARG A 1 86 ? 12.914 -24.594 -10.875 1 73.94 86 ARG A C 1
ATOM 734 O O . ARG A 1 86 ? 12.594 -23.547 -10.32 1 73.94 86 ARG A O 1
ATOM 741 N N . ILE A 1 87 ? 12.398 -25.094 -11.938 1 68.5 87 ILE A N 1
ATOM 742 C CA . ILE A 1 87 ? 11.414 -24.281 -12.656 1 68.5 87 ILE A CA 1
ATOM 743 C C . ILE A 1 87 ? 10.031 -24.5 -12.047 1 68.5 87 ILE A C 1
ATOM 745 O O . ILE A 1 87 ? 9.609 -25.625 -11.82 1 68.5 87 ILE A O 1
ATOM 749 N N . THR A 1 88 ? 9.438 -23.484 -11.633 1 64.94 88 THR A N 1
ATOM 750 C CA . THR A 1 88 ? 8.086 -23.531 -11.078 1 64.94 88 THR A CA 1
ATOM 751 C C . THR A 1 88 ? 7.043 -23.266 -12.156 1 64.94 88 THR A C 1
ATOM 753 O O . THR A 1 88 ? 5.973 -23.875 -12.164 1 64.94 88 THR A O 1
ATOM 756 N N . ASP A 1 89 ? 7.207 -22.297 -12.922 1 62.91 89 ASP A N 1
ATOM 757 C CA . ASP A 1 89 ? 6.246 -21.922 -13.953 1 62.91 89 ASP A CA 1
ATOM 758 C C . ASP A 1 89 ? 6.957 -21.453 -15.227 1 62.91 89 ASP A C 1
ATOM 760 O O . ASP A 1 89 ? 8.031 -20.859 -15.156 1 62.91 89 ASP A O 1
ATOM 764 N N . ASN A 1 90 ? 6.52 -22.188 -16.234 1 57.09 90 ASN A N 1
ATOM 765 C CA . ASN A 1 90 ? 7.008 -21.781 -17.547 1 57.09 90 ASN A CA 1
ATOM 766 C C . ASN A 1 90 ? 5.91 -21.094 -18.359 1 57.09 90 ASN A C 1
ATOM 768 O O . ASN A 1 90 ? 4.953 -21.75 -18.781 1 57.09 90 ASN A O 1
ATOM 772 N N . SER A 1 91 ? 5.688 -19.906 -17.859 1 53.53 91 SER A N 1
ATOM 773 C CA . SER A 1 91 ? 4.672 -19.219 -18.641 1 53.53 91 SER A CA 1
ATOM 774 C C . SER A 1 91 ? 5.309 -18.25 -19.641 1 53.53 91 SER A C 1
ATOM 776 O O . SER A 1 91 ? 6.535 -18.125 -19.688 1 53.53 91 SER A O 1
ATOM 778 N N . SER A 1 92 ? 4.5 -17.828 -20.5 1 48.12 92 SER A N 1
ATOM 779 C CA . SER A 1 92 ? 4.887 -16.844 -21.5 1 48.12 92 SER A CA 1
ATOM 780 C C . SER A 1 92 ? 5.543 -15.625 -20.859 1 48.12 92 SER A C 1
ATOM 782 O O . SER A 1 92 ? 6.293 -14.906 -21.531 1 48.12 92 SER A O 1
ATOM 784 N N . SER A 1 93 ? 5.273 -15.461 -19.609 1 52.28 93 SER A N 1
ATOM 785 C CA . SER A 1 93 ? 5.707 -14.219 -18.969 1 52.28 93 SER A CA 1
ATOM 786 C C . SER A 1 93 ? 7.148 -14.336 -18.484 1 52.28 93 SER A C 1
ATOM 788 O O . SER A 1 93 ? 7.734 -13.344 -18.031 1 52.28 93 SER A O 1
ATOM 790 N N . GLY A 1 94 ? 7.719 -15.445 -18.672 1 62 94 GLY A N 1
ATOM 791 C CA . GLY A 1 94 ? 9.07 -15.711 -18.219 1 62 94 GLY A CA 1
ATOM 792 C C . GLY A 1 94 ? 9.18 -16.953 -17.344 1 62 94 GLY A C 1
ATOM 793 O O . GLY A 1 94 ? 8.172 -17.594 -17.047 1 62 94 GLY A O 1
ATOM 794 N N . VAL A 1 95 ? 10.367 -17.281 -17.297 1 75.31 95 VAL A N 1
ATOM 795 C CA . VAL A 1 95 ? 10.633 -18.484 -16.516 1 75.31 95 VAL A CA 1
ATOM 796 C C . VAL A 1 95 ? 10.797 -18.125 -15.039 1 75.31 95 VAL A C 1
ATOM 798 O O . VAL A 1 95 ? 11.484 -17.141 -14.703 1 75.31 95 VAL A O 1
ATOM 801 N N . VAL A 1 96 ? 10.008 -18.672 -14.242 1 82 96 VAL A N 1
ATOM 802 C CA . VAL A 1 96 ? 10.062 -18.422 -12.805 1 82 96 VAL A CA 1
ATOM 803 C C . VAL A 1 96 ? 10.727 -19.609 -12.109 1 82 96 VAL A C 1
ATOM 805 O O . VAL A 1 96 ? 10.406 -20.766 -12.406 1 82 96 VAL A O 1
ATOM 808 N N . TYR A 1 97 ? 11.695 -19.266 -11.273 1 85.12 97 TYR A N 1
ATOM 809 C CA . TYR A 1 97 ? 12.461 -20.281 -10.562 1 85.12 97 TYR A CA 1
ATOM 810 C C . TYR A 1 97 ? 12.227 -20.188 -9.055 1 85.12 97 TYR A C 1
ATOM 812 O O . TYR A 1 97 ? 12.078 -19.094 -8.516 1 85.12 97 TYR A O 1
ATOM 820 N N . ARG A 1 98 ? 12.227 -21.375 -8.508 1 86.31 98 ARG A N 1
ATOM 821 C CA . ARG A 1 98 ? 12.305 -21.391 -7.055 1 86.31 98 ARG A CA 1
ATOM 822 C C . ARG A 1 98 ? 13.75 -21.297 -6.582 1 86.31 98 ARG A C 1
ATOM 824 O O . ARG A 1 98 ? 14.641 -21.922 -7.164 1 86.31 98 ARG A O 1
ATOM 831 N N . ALA A 1 99 ? 13.984 -20.391 -5.633 1 88.81 99 ALA A N 1
ATOM 832 C CA . ALA A 1 99 ? 15.352 -20.172 -5.191 1 88.81 99 ALA A CA 1
ATOM 833 C C . ALA A 1 99 ? 15.469 -20.25 -3.674 1 88.81 99 ALA A C 1
ATOM 835 O O . ALA A 1 99 ? 14.531 -19.891 -2.955 1 88.81 99 ALA A O 1
ATOM 836 N N . HIS A 1 100 ? 16.609 -20.766 -3.271 1 87.12 100 HIS A N 1
ATOM 837 C CA . HIS A 1 100 ? 16.953 -20.812 -1.855 1 87.12 100 HIS A CA 1
ATOM 838 C C . HIS A 1 100 ? 18.234 -20.047 -1.576 1 87.12 100 HIS A C 1
ATOM 840 O O . HIS A 1 100 ? 19.344 -20.531 -1.864 1 87.12 100 HIS A O 1
ATOM 846 N N . PHE A 1 101 ? 17.984 -18.891 -1.042 1 82.56 101 PHE A N 1
ATOM 847 C CA . PHE A 1 101 ? 19.156 -18.078 -0.701 1 82.56 101 PHE A CA 1
ATOM 848 C C . PHE A 1 101 ? 19.625 -18.391 0.714 1 82.56 101 PHE A C 1
ATOM 850 O O . PHE A 1 101 ? 18.828 -18.766 1.575 1 82.56 101 PHE A O 1
ATOM 857 N N . LYS A 1 102 ? 20.906 -18.312 0.933 1 70.69 102 LYS A N 1
ATOM 858 C CA . LYS A 1 102 ? 21.469 -18.594 2.252 1 70.69 102 LYS A CA 1
ATOM 859 C C . LYS A 1 102 ? 20.844 -17.719 3.32 1 70.69 102 LYS A C 1
ATOM 861 O O . LYS A 1 102 ? 20.828 -16.484 3.191 1 70.69 102 LYS A O 1
ATOM 866 N N . GLY A 1 103 ? 20.344 -18.328 4.406 1 62.47 103 GLY A N 1
ATOM 867 C CA . GLY A 1 103 ? 19.797 -17.625 5.555 1 62.47 103 GLY A CA 1
ATOM 868 C C . GLY A 1 103 ? 18.391 -17.078 5.309 1 62.47 103 GLY A C 1
ATOM 869 O O . GLY A 1 103 ? 17.797 -16.453 6.195 1 62.47 103 GLY A O 1
ATOM 870 N N . SER A 1 104 ? 18.078 -17.141 4.008 1 62.81 104 SER A N 1
ATOM 871 C CA . SER A 1 104 ? 16.797 -16.484 3.732 1 62.81 104 SER A CA 1
ATOM 872 C C . SER A 1 104 ? 15.719 -17.484 3.381 1 62.81 104 SER A C 1
ATOM 874 O O . SER A 1 104 ? 16.016 -18.656 3.125 1 62.81 104 SER A O 1
ATOM 876 N N . LYS A 1 105 ? 14.547 -17.031 3.578 1 65.75 105 LYS A N 1
ATOM 877 C CA . LYS A 1 105 ? 13.344 -17.766 3.184 1 65.75 105 LYS A CA 1
ATOM 878 C C . LYS A 1 105 ? 13.305 -17.984 1.672 1 65.75 105 LYS A C 1
ATOM 880 O O . LYS A 1 105 ? 14.062 -17.359 0.931 1 65.75 105 LYS A O 1
ATOM 885 N N . ILE A 1 106 ? 12.609 -18.969 1.229 1 72.06 106 ILE A N 1
ATOM 886 C CA . ILE A 1 106 ? 12.406 -19.328 -0.169 1 72.06 106 ILE A CA 1
ATOM 887 C C . ILE A 1 106 ? 11.938 -18.109 -0.955 1 72.06 106 ILE A C 1
ATOM 889 O O . ILE A 1 106 ? 11.148 -17.297 -0.453 1 72.06 106 ILE A O 1
ATOM 893 N N . ALA A 1 107 ? 12.617 -18.016 -2.131 1 79.5 107 ALA A N 1
ATOM 894 C CA . ALA A 1 107 ? 12.336 -16.844 -2.975 1 79.5 107 ALA A CA 1
ATOM 895 C C . ALA A 1 107 ? 11.922 -17.281 -4.379 1 79.5 107 ALA A C 1
ATOM 897 O O . ALA A 1 107 ? 12.023 -18.469 -4.727 1 79.5 107 ALA A O 1
ATOM 898 N N . LEU A 1 108 ? 11.32 -16.406 -5.031 1 81.94 108 LEU A N 1
ATOM 899 C CA . LEU A 1 108 ? 10.984 -16.562 -6.441 1 81.94 108 LEU A CA 1
ATOM 900 C C . LEU A 1 108 ? 11.883 -15.68 -7.309 1 81.94 108 LEU A C 1
ATOM 902 O O . LEU A 1 108 ? 12.07 -14.5 -7.016 1 81.94 108 LEU A O 1
ATOM 906 N N . VAL A 1 109 ? 12.414 -16.391 -8.242 1 84.06 109 VAL A N 1
ATOM 907 C CA . VAL A 1 109 ? 13.25 -15.664 -9.188 1 84.06 109 VAL A CA 1
ATOM 908 C C . VAL A 1 109 ? 12.602 -15.672 -10.562 1 84.06 109 VAL A C 1
ATOM 910 O O . VAL A 1 109 ? 12.273 -16.734 -11.102 1 84.06 109 VAL A O 1
ATOM 913 N N . LYS A 1 110 ? 12.445 -14.484 -11.094 1 85.94 110 LYS A N 1
ATOM 914 C CA . LYS A 1 110 ? 11.844 -14.328 -12.406 1 85.94 110 LYS A CA 1
ATOM 915 C C . LYS A 1 110 ? 12.844 -13.758 -13.414 1 85.94 110 LYS A C 1
ATOM 917 O O . LYS A 1 110 ? 13.445 -12.711 -13.172 1 85.94 110 LYS A O 1
ATOM 922 N N . GLU A 1 111 ? 12.961 -14.523 -14.422 1 86.88 111 GLU A N 1
ATOM 923 C CA . GLU A 1 111 ? 13.797 -14.016 -15.508 1 86.88 111 GLU A CA 1
ATOM 924 C C . GLU A 1 111 ? 13 -13.117 -16.438 1 86.88 111 GLU A C 1
ATOM 926 O O . GLU A 1 111 ? 11.938 -13.508 -16.938 1 86.88 111 GLU A O 1
ATOM 931 N N . VAL A 1 112 ? 13.531 -11.906 -16.625 1 83.75 112 VAL A N 1
ATOM 932 C CA . VAL A 1 112 ? 12.836 -10.953 -17.484 1 83.75 112 VAL A CA 1
ATOM 933 C C . VAL A 1 112 ? 13.68 -10.656 -18.734 1 83.75 112 VAL A C 1
ATOM 935 O O . VAL A 1 112 ? 14.258 -9.578 -18.844 1 83.75 112 VAL A O 1
ATOM 938 N N . SER A 1 113 ? 13.562 -11.438 -19.656 1 79.75 113 SER A N 1
ATOM 939 C CA . SER A 1 113 ? 14.398 -11.375 -20.844 1 79.75 113 SER A CA 1
ATOM 940 C C . SER A 1 113 ? 14 -10.203 -21.734 1 79.75 113 SER A C 1
ATOM 942 O O . SER A 1 113 ? 14.812 -9.727 -22.547 1 79.75 113 SER A O 1
ATOM 944 N N . VAL A 1 114 ? 12.844 -9.68 -21.609 1 75.06 114 VAL A N 1
ATOM 945 C CA . VAL A 1 114 ? 12.344 -8.602 -22.453 1 75.06 114 VAL A CA 1
ATOM 946 C C . VAL A 1 114 ? 13.188 -7.348 -22.25 1 75.06 114 VAL A C 1
ATOM 948 O O . VAL A 1 114 ? 13.297 -6.504 -23.141 1 75.06 114 VAL A O 1
ATOM 951 N N . TYR A 1 115 ? 13.828 -7.309 -21.094 1 75.56 115 TYR A N 1
ATOM 952 C CA . TYR A 1 115 ? 14.578 -6.102 -20.766 1 75.56 115 TYR A CA 1
ATOM 953 C C . TYR A 1 115 ? 16.078 -6.312 -21 1 75.56 115 TYR A C 1
ATOM 955 O O . TYR A 1 115 ? 16.891 -5.469 -20.625 1 75.56 115 TYR A O 1
ATOM 963 N N . ASN A 1 116 ? 16.453 -7.328 -21.594 1 76.44 116 ASN A N 1
ATOM 964 C CA . ASN A 1 116 ? 17.875 -7.633 -21.719 1 76.44 116 ASN A CA 1
ATOM 965 C C . ASN A 1 116 ? 18.609 -6.523 -22.453 1 76.44 116 ASN A C 1
ATOM 967 O O . ASN A 1 116 ? 19.781 -6.25 -22.156 1 76.44 116 ASN A O 1
ATOM 971 N N . GLU A 1 117 ? 17.922 -5.875 -23.25 1 77.56 117 GLU A N 1
ATOM 972 C CA . GLU A 1 117 ? 18.609 -4.855 -24.047 1 77.56 117 GLU A CA 1
ATOM 973 C C . GLU A 1 117 ? 18.125 -3.455 -23.672 1 77.56 117 GLU A C 1
ATOM 975 O O . GLU A 1 117 ? 18.422 -2.484 -24.375 1 77.56 117 GLU A O 1
ATOM 980 N N . ASP A 1 118 ? 17.391 -3.385 -22.672 1 80.06 118 ASP A N 1
ATOM 981 C CA . ASP A 1 118 ? 16.828 -2.1 -22.281 1 80.06 118 ASP A CA 1
ATOM 982 C C . ASP A 1 118 ? 16.984 -1.87 -20.781 1 80.06 118 ASP A C 1
ATOM 984 O O . ASP A 1 118 ? 16.047 -2.123 -20.016 1 80.06 118 ASP A O 1
ATOM 988 N N . ASP A 1 119 ? 18.016 -1.294 -20.469 1 77.25 119 ASP A N 1
ATOM 989 C CA . ASP A 1 119 ? 18.328 -1.054 -19.062 1 77.25 119 ASP A CA 1
ATOM 990 C C . ASP A 1 119 ? 17.344 -0.079 -18.422 1 77.25 119 ASP A C 1
ATOM 992 O O . ASP A 1 119 ? 16.969 -0.236 -17.266 1 77.25 119 ASP A O 1
ATOM 996 N N . ASP A 1 120 ? 16.984 0.806 -19.172 1 77.88 120 ASP A N 1
ATOM 997 C CA . ASP A 1 120 ? 16.062 1.814 -18.656 1 77.88 120 ASP A CA 1
ATOM 998 C C . ASP A 1 120 ? 14.711 1.2 -18.312 1 77.88 120 ASP A C 1
ATOM 1000 O O . ASP A 1 120 ? 14.125 1.511 -17.281 1 77.88 120 ASP A O 1
ATOM 1004 N N . ALA A 1 121 ? 14.352 0.398 -19.203 1 80.81 121 ALA A N 1
ATOM 1005 C CA . ALA A 1 121 ? 13.07 -0.26 -18.969 1 80.81 121 ALA A CA 1
ATOM 1006 C C . ALA A 1 121 ? 13.148 -1.177 -17.75 1 80.81 121 ALA A C 1
ATOM 1008 O O . ALA A 1 121 ? 12.203 -1.255 -16.953 1 80.81 121 ALA A O 1
ATOM 1009 N N . PHE A 1 122 ? 14.227 -1.845 -17.672 1 84.56 122 PHE A N 1
ATOM 1010 C CA . PHE A 1 122 ? 14.422 -2.727 -16.531 1 84.56 122 PHE A CA 1
ATOM 1011 C C . PHE A 1 122 ? 14.438 -1.931 -15.227 1 84.56 122 PHE A C 1
ATOM 1013 O O . PHE A 1 122 ? 13.828 -2.34 -14.242 1 84.56 122 PHE A O 1
ATOM 1020 N N . CYS A 1 123 ? 15.047 -0.851 -15.281 1 81.12 123 CYS A N 1
ATOM 1021 C CA . CYS A 1 123 ? 15.125 -0.006 -14.102 1 81.12 123 CYS A CA 1
ATOM 1022 C C . CYS A 1 123 ? 13.758 0.53 -13.711 1 81.12 123 CYS A C 1
ATOM 1024 O O . CYS A 1 123 ? 13.43 0.613 -12.523 1 81.12 123 CYS A O 1
ATOM 1026 N N . ARG A 1 124 ? 13.055 0.844 -14.617 1 81.44 124 ARG A N 1
ATOM 1027 C CA . ARG A 1 124 ? 11.703 1.33 -14.352 1 81.44 124 ARG A CA 1
ATOM 1028 C C . ARG A 1 124 ? 10.844 0.242 -13.711 1 81.44 124 ARG A C 1
ATOM 1030 O O . ARG A 1 124 ? 10.047 0.521 -12.812 1 81.44 124 ARG A O 1
ATOM 1037 N N . GLU A 1 125 ? 11.086 -0.914 -14.188 1 84.19 125 GLU A N 1
ATOM 1038 C CA . GLU A 1 125 ? 10.375 -2.053 -13.617 1 84.19 125 GLU A CA 1
ATOM 1039 C C . GLU A 1 125 ? 10.766 -2.277 -12.156 1 84.19 125 GLU A C 1
ATOM 1041 O O . GLU A 1 125 ? 9.906 -2.49 -11.305 1 84.19 125 GLU A O 1
ATOM 1046 N N . VAL A 1 126 ? 11.969 -2.211 -11.938 1 85.81 126 VAL A N 1
ATOM 1047 C CA . VAL A 1 126 ? 12.492 -2.424 -10.594 1 85.81 126 VAL A CA 1
ATOM 1048 C C . VAL A 1 126 ? 11.984 -1.325 -9.664 1 85.81 126 VAL A C 1
ATOM 1050 O O . VAL A 1 126 ? 11.586 -1.6 -8.531 1 85.81 126 VAL A O 1
ATOM 1053 N N . GLN A 1 127 ? 11.969 -0.182 -10.164 1 81.75 127 GLN A N 1
ATOM 1054 C CA . GLN A 1 127 ? 11.508 0.944 -9.359 1 81.75 127 GLN A CA 1
ATOM 1055 C C . GLN A 1 127 ? 10.023 0.821 -9.039 1 81.75 127 GLN A C 1
ATOM 1057 O O .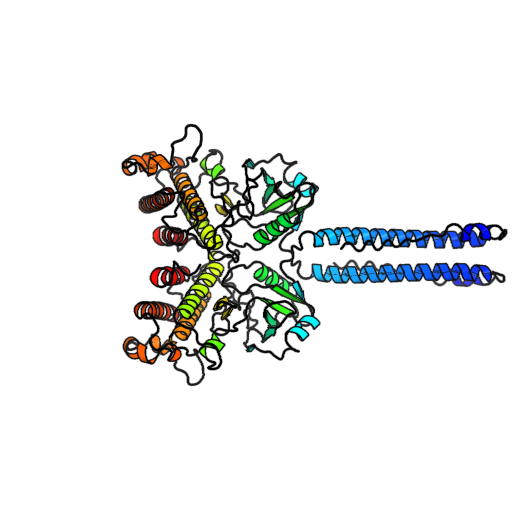 GLN A 1 127 ? 9.594 1.088 -7.918 1 81.75 127 GLN A O 1
ATOM 1062 N N . LEU A 1 128 ? 9.344 0.422 -10 1 83.88 128 LEU A N 1
ATOM 1063 C CA . LEU A 1 128 ? 7.91 0.258 -9.812 1 83.88 128 LEU A CA 1
ATOM 1064 C C . LEU A 1 128 ? 7.613 -0.828 -8.789 1 83.88 128 LEU A C 1
ATOM 1066 O O . LEU A 1 128 ? 6.867 -0.598 -7.832 1 83.88 128 LEU A O 1
ATOM 1070 N N . LEU A 1 129 ? 8.203 -1.923 -9.008 1 87.75 129 LEU A N 1
ATOM 1071 C CA . LEU A 1 129 ? 7.953 -3.057 -8.125 1 87.75 129 LEU A CA 1
ATOM 1072 C C . LEU A 1 129 ? 8.516 -2.793 -6.73 1 87.75 129 LEU A C 1
ATOM 1074 O O . LEU A 1 129 ? 7.957 -3.254 -5.73 1 87.75 129 LEU A O 1
ATOM 1078 N N . GLY A 1 130 ? 9.508 -2.086 -6.711 1 86.25 130 GLY A N 1
ATOM 1079 C CA . GLY A 1 130 ? 10.148 -1.782 -5.441 1 86.25 130 GLY A CA 1
ATOM 1080 C C . GLY A 1 130 ? 9.312 -0.871 -4.559 1 86.25 130 GLY A C 1
ATOM 1081 O O . GLY A 1 130 ? 9.477 -0.863 -3.336 1 86.25 130 GLY A O 1
ATOM 1082 N N . ARG A 1 131 ? 8.445 -0.187 -5.129 1 84.06 131 ARG A N 1
ATOM 1083 C CA . ARG A 1 131 ? 7.633 0.76 -4.379 1 84.06 131 ARG A CA 1
ATOM 1084 C C . ARG A 1 131 ? 6.375 0.088 -3.836 1 84.06 131 ARG A C 1
ATOM 1086 O O . ARG A 1 131 ? 5.738 0.6 -2.912 1 84.06 131 ARG A O 1
ATOM 1093 N N . ILE A 1 132 ? 6.062 -0.977 -4.422 1 90.06 132 ILE A N 1
ATOM 1094 C CA . ILE A 1 132 ? 4.816 -1.644 -4.055 1 90.06 132 ILE A CA 1
ATOM 1095 C C . ILE A 1 132 ? 5.008 -2.406 -2.744 1 90.06 132 ILE A C 1
ATOM 1097 O O . ILE A 1 132 ? 5.965 -3.174 -2.6 1 90.06 132 ILE A O 1
ATOM 1101 N N . HIS A 1 133 ? 4.172 -2.078 -1.818 1 91.69 133 HIS A N 1
ATOM 1102 C CA . HIS A 1 133 ? 4.176 -2.775 -0.537 1 91.69 133 HIS A CA 1
ATOM 1103 C C . HIS A 1 133 ? 2.758 -3.08 -0.071 1 91.69 133 HIS A C 1
ATOM 1105 O O . HIS A 1 133 ? 1.981 -2.164 0.212 1 91.69 133 HIS A O 1
ATOM 1111 N N . HIS A 1 134 ? 2.461 -4.277 -0.062 1 93.88 134 HIS A N 1
ATOM 1112 C CA . HIS A 1 134 ? 1.145 -4.77 0.331 1 93.88 134 HIS A CA 1
ATOM 1113 C C . HIS A 1 134 ? 1.21 -6.227 0.775 1 93.88 134 HIS A C 1
ATOM 1115 O O . HIS A 1 134 ? 1.896 -7.039 0.151 1 93.88 134 HIS A O 1
ATOM 1121 N N . ARG A 1 135 ? 0.488 -6.52 1.75 1 93.44 135 ARG A N 1
ATOM 1122 C CA . ARG A 1 135 ? 0.532 -7.836 2.383 1 93.44 135 ARG A CA 1
ATOM 1123 C C . ARG A 1 135 ? 0.226 -8.938 1.374 1 93.44 135 ARG A C 1
ATOM 1125 O O . ARG A 1 135 ? 0.716 -10.062 1.508 1 93.44 135 ARG A O 1
ATOM 1132 N N . HIS A 1 136 ? -0.526 -8.688 0.362 1 95.88 136 HIS A N 1
ATOM 1133 C CA . HIS A 1 136 ? -0.986 -9.711 -0.568 1 95.88 136 HIS A CA 1
ATOM 1134 C C . HIS A 1 136 ? -0.303 -9.57 -1.925 1 95.88 136 HIS A C 1
ATOM 1136 O O . HIS A 1 136 ? -0.798 -10.086 -2.93 1 95.88 136 HIS A O 1
ATOM 1142 N N . ILE A 1 137 ? 0.738 -8.859 -1.995 1 94.56 137 ILE A N 1
ATOM 1143 C CA . ILE A 1 137 ? 1.555 -8.734 -3.197 1 94.56 137 ILE A CA 1
ATOM 1144 C C . ILE A 1 137 ? 2.99 -9.156 -2.893 1 94.56 137 ILE A C 1
ATOM 1146 O O . ILE A 1 137 ? 3.529 -8.828 -1.834 1 94.56 137 ILE A O 1
ATOM 1150 N N . ALA A 1 138 ? 3.521 -9.922 -3.801 1 92.5 138 ALA A N 1
ATOM 1151 C CA . ALA A 1 138 ? 4.895 -10.383 -3.613 1 92.5 138 ALA A CA 1
ATOM 1152 C C . ALA A 1 138 ? 5.859 -9.203 -3.525 1 92.5 138 ALA A C 1
ATOM 1154 O O . ALA A 1 138 ? 5.797 -8.273 -4.336 1 92.5 138 ALA A O 1
ATOM 1155 N N . VAL A 1 139 ? 6.723 -9.289 -2.594 1 89.5 139 VAL A N 1
ATOM 1156 C CA . VAL A 1 139 ? 7.652 -8.195 -2.332 1 89.5 139 VAL A CA 1
ATOM 1157 C C . VAL A 1 139 ? 8.953 -8.422 -3.096 1 89.5 139 VAL A C 1
ATOM 1159 O O . VAL A 1 139 ? 9.539 -9.508 -3.016 1 89.5 139 VAL A O 1
ATOM 1162 N N . LEU A 1 140 ? 9.305 -7.438 -3.846 1 89.19 140 LEU A N 1
ATOM 1163 C CA . LEU A 1 140 ? 10.594 -7.496 -4.531 1 89.19 140 LEU A CA 1
ATOM 1164 C C . LEU A 1 140 ? 11.742 -7.332 -3.541 1 89.19 140 LEU A C 1
ATOM 1166 O O . LEU A 1 140 ? 11.828 -6.32 -2.846 1 89.19 140 LEU A O 1
ATOM 1170 N N . SER A 1 141 ? 12.578 -8.25 -3.48 1 86.62 141 SER A N 1
ATOM 1171 C CA . SER A 1 141 ? 13.688 -8.211 -2.531 1 86.62 141 SER A CA 1
ATOM 1172 C C . SER A 1 141 ? 14.984 -7.805 -3.219 1 86.62 141 SER A C 1
ATOM 1174 O O . SER A 1 141 ? 15.906 -7.301 -2.57 1 86.62 141 SER A O 1
ATOM 1176 N N . GLY A 1 142 ? 14.977 -8.016 -4.48 1 86.94 142 GLY A N 1
ATOM 1177 C CA . GLY A 1 142 ? 16.203 -7.68 -5.184 1 86.94 142 GLY A CA 1
ATOM 1178 C C . GLY A 1 142 ? 16.125 -7.957 -6.676 1 86.94 142 GLY A C 1
ATOM 1179 O O . GLY A 1 142 ? 15.062 -8.305 -7.199 1 86.94 142 GLY A O 1
ATOM 1180 N N . PHE A 1 143 ? 17.266 -7.695 -7.328 1 88.31 143 PHE A N 1
ATOM 1181 C CA . PHE A 1 143 ? 17.344 -7.895 -8.773 1 88.31 143 PHE A CA 1
ATOM 1182 C C . PHE A 1 143 ? 18.781 -8.211 -9.195 1 88.31 143 PHE A C 1
ATOM 1184 O O . PHE A 1 143 ? 19.719 -8.062 -8.398 1 88.31 143 PHE A O 1
ATOM 1191 N N . SER A 1 144 ? 18.922 -8.75 -10.258 1 86.5 144 SER A N 1
ATOM 1192 C CA . SER A 1 144 ? 20.219 -9.031 -10.867 1 86.5 144 SER A CA 1
ATOM 1193 C C . SER A 1 144 ? 20.312 -8.438 -12.266 1 86.5 144 SER A C 1
ATOM 1195 O O . SER A 1 144 ? 19.359 -8.531 -13.047 1 86.5 144 SER A O 1
ATOM 1197 N N . THR A 1 145 ? 21.531 -7.777 -12.359 1 82.5 145 THR A N 1
ATOM 1198 C CA . THR A 1 145 ? 21.766 -7.148 -13.648 1 82.5 145 THR A CA 1
ATOM 1199 C C . THR A 1 145 ? 22.938 -7.816 -14.359 1 82.5 145 THR A C 1
ATOM 1201 O O . THR A 1 145 ? 23.859 -8.328 -13.719 1 82.5 145 THR A O 1
ATOM 1204 N N . GLY A 1 146 ? 22.859 -8.25 -15.531 1 77.75 146 GLY A N 1
ATOM 1205 C CA . GLY A 1 146 ? 23.875 -8.852 -16.391 1 77.75 146 GLY A CA 1
ATOM 1206 C C . GLY A 1 146 ? 23.359 -9.148 -17.797 1 77.75 146 GLY A C 1
ATOM 1207 O O . GLY A 1 146 ? 22.625 -8.344 -18.375 1 77.75 146 GLY A O 1
ATOM 1208 N N . ARG A 1 147 ? 23.953 -10.203 -18.266 1 78.19 147 ARG A N 1
ATOM 1209 C CA . ARG A 1 147 ? 23.453 -10.617 -19.578 1 78.19 147 ARG A CA 1
ATOM 1210 C C . ARG A 1 147 ? 21.969 -10.961 -19.516 1 78.19 147 ARG A C 1
ATOM 1212 O O . ARG A 1 147 ? 21.203 -10.664 -20.438 1 78.19 147 ARG A O 1
ATOM 1219 N N . LYS A 1 148 ? 21.672 -11.5 -18.391 1 86.12 148 LYS A N 1
ATOM 1220 C CA . LYS A 1 148 ? 20.266 -11.789 -18.109 1 86.12 148 LYS A CA 1
ATOM 1221 C C . LYS A 1 148 ? 19.781 -10.984 -16.891 1 86.12 148 LYS A C 1
ATOM 1223 O O . LYS A 1 148 ? 20.547 -10.719 -15.977 1 86.12 148 LYS A O 1
ATOM 1228 N N . ARG A 1 149 ? 18.547 -10.648 -17.016 1 88 149 ARG A N 1
ATOM 1229 C CA . ARG A 1 149 ? 17.953 -9.859 -15.945 1 88 149 ARG A CA 1
ATOM 1230 C C . ARG A 1 149 ? 17 -10.703 -15.109 1 88 149 ARG A C 1
ATOM 1232 O O . ARG A 1 149 ? 16.203 -11.477 -15.656 1 88 149 ARG A O 1
ATOM 1239 N N . PHE A 1 150 ? 17.188 -10.539 -13.797 1 89.38 150 PHE A N 1
ATOM 1240 C CA . PHE A 1 150 ? 16.359 -11.32 -12.891 1 89.38 150 PHE A CA 1
ATOM 1241 C C . PHE A 1 150 ? 15.734 -10.438 -11.82 1 89.38 150 PHE A C 1
ATOM 1243 O O . PHE A 1 150 ? 16.344 -9.461 -11.375 1 89.38 150 PHE A O 1
ATOM 1250 N N . LEU A 1 151 ? 14.562 -10.781 -11.484 1 89.56 151 LEU A N 1
ATOM 1251 C CA . LEU A 1 151 ? 13.883 -10.211 -10.328 1 89.56 151 LEU A CA 1
ATOM 1252 C C . LEU A 1 151 ? 13.711 -11.25 -9.227 1 89.56 151 LEU A C 1
ATOM 1254 O O . LEU A 1 151 ? 13.391 -12.406 -9.508 1 89.56 151 LEU A O 1
ATOM 1258 N N . VAL A 1 152 ? 13.953 -10.859 -8.039 1 90.06 152 VAL A N 1
ATOM 1259 C CA . VAL A 1 152 ? 13.891 -11.773 -6.91 1 90.06 152 VAL A CA 1
ATOM 1260 C C . VAL A 1 152 ? 12.781 -11.336 -5.949 1 90.06 152 VAL A C 1
ATOM 1262 O O . VAL A 1 152 ? 12.789 -10.203 -5.465 1 90.06 152 VAL A O 1
ATOM 1265 N N . PHE A 1 153 ? 11.875 -12.25 -5.684 1 90.38 153 PHE A N 1
ATOM 1266 C CA . PHE A 1 153 ? 10.773 -12.008 -4.758 1 90.38 153 PHE A CA 1
ATOM 1267 C C . PHE A 1 153 ? 10.875 -12.914 -3.539 1 90.38 153 PHE A C 1
ATOM 1269 O O . PHE A 1 153 ? 11.312 -14.062 -3.65 1 90.38 153 PHE A O 1
ATOM 1276 N N . GLU A 1 154 ? 10.391 -12.391 -2.375 1 84.44 154 GLU A N 1
ATOM 1277 C CA . GLU A 1 154 ? 10.539 -13.156 -1.142 1 84.44 154 GLU A CA 1
ATOM 1278 C C . GLU A 1 154 ? 9.195 -13.68 -0.646 1 84.44 154 GLU A C 1
ATOM 1280 O O . GLU A 1 154 ? 8.148 -13.352 -1.212 1 84.44 154 GLU A O 1
ATOM 1285 N N . ASN A 1 155 ? 9.352 -14.625 0.355 1 73.25 155 ASN A N 1
ATOM 1286 C CA . ASN A 1 155 ? 8.266 -15.109 1.191 1 73.25 155 ASN A CA 1
ATOM 1287 C C . ASN A 1 155 ? 7.227 -15.875 0.372 1 73.25 155 ASN A C 1
ATOM 1289 O O . ASN A 1 155 ? 6.031 -15.586 0.447 1 73.25 155 ASN A O 1
ATOM 1293 N N . ILE A 1 156 ? 7.668 -16.891 -0.311 1 83 156 ILE A N 1
ATOM 1294 C CA . ILE A 1 156 ? 6.777 -17.75 -1.087 1 83 156 ILE A CA 1
ATOM 1295 C C . ILE A 1 156 ? 7.004 -19.219 -0.709 1 83 156 ILE A C 1
ATOM 1297 O O . ILE A 1 156 ? 7.066 -20.078 -1.581 1 83 156 ILE A O 1
ATOM 1301 N N . GLU A 1 157 ? 6.977 -19.547 0.464 1 84.62 157 GLU A N 1
ATOM 1302 C CA . GLU A 1 157 ? 7.426 -20.812 1.022 1 84.62 157 GLU A CA 1
ATOM 1303 C C . GLU A 1 157 ? 6.504 -21.953 0.604 1 84.62 157 GLU A C 1
ATOM 1305 O O . GLU A 1 157 ? 6.961 -23.078 0.399 1 84.62 157 GLU A O 1
ATOM 1310 N N . ASN A 1 158 ? 5.258 -21.703 0.438 1 88.88 158 ASN A N 1
ATOM 1311 C CA . ASN A 1 158 ? 4.312 -22.781 0.178 1 88.88 158 ASN A CA 1
ATOM 1312 C C . ASN A 1 158 ? 4.008 -22.922 -1.312 1 88.88 158 ASN A C 1
ATOM 1314 O O . ASN A 1 158 ? 3.053 -23.594 -1.697 1 88.88 158 ASN A O 1
ATOM 1318 N N . GLY A 1 159 ? 4.734 -22.219 -2.133 1 87.19 159 GLY A N 1
ATOM 1319 C CA . GLY A 1 159 ? 4.574 -22.375 -3.568 1 87.19 159 GLY A CA 1
ATOM 1320 C C . GLY A 1 159 ? 3.338 -21.688 -4.113 1 87.19 159 GLY A C 1
ATOM 1321 O O . GLY A 1 159 ? 2.867 -20.703 -3.537 1 87.19 159 GLY A O 1
ATOM 1322 N N . SER A 1 160 ? 2.861 -22.203 -5.277 1 89.88 160 SER A N 1
ATOM 1323 C CA . SER A 1 160 ? 1.753 -21.547 -5.965 1 89.88 160 SER A CA 1
ATOM 1324 C C . SER A 1 160 ? 0.418 -22.188 -5.582 1 89.88 160 SER A C 1
ATOM 1326 O O . SER A 1 160 ? 0.371 -23.328 -5.145 1 89.88 160 SER A O 1
ATOM 1328 N N . LEU A 1 161 ? -0.588 -21.422 -5.773 1 93.81 161 LEU A N 1
ATOM 1329 C CA . LEU A 1 161 ? -1.94 -21.922 -5.566 1 93.81 161 LEU A CA 1
ATOM 1330 C C . LEU A 1 161 ? -2.229 -23.109 -6.488 1 93.81 161 LEU A C 1
ATOM 1332 O O . LEU A 1 161 ? -2.852 -24.094 -6.078 1 93.81 161 LEU A O 1
ATOM 1336 N N . LYS A 1 162 ? -1.755 -23.047 -7.688 1 90.5 162 LYS A N 1
ATOM 1337 C CA . LYS A 1 162 ? -1.957 -24.109 -8.664 1 90.5 162 LYS A CA 1
ATOM 1338 C C . LYS A 1 162 ? -1.434 -25.453 -8.141 1 90.5 162 LYS A C 1
ATOM 1340 O O . LYS A 1 162 ? -2.09 -26.484 -8.297 1 90.5 162 LYS A O 1
ATOM 1345 N N . GLU A 1 163 ? -0.314 -25.406 -7.551 1 88.69 163 GLU A N 1
ATOM 1346 C CA . GLU A 1 163 ? 0.283 -26.625 -7.004 1 88.69 163 GLU A CA 1
ATOM 1347 C C . GLU A 1 163 ? -0.601 -27.234 -5.922 1 88.69 163 GLU A C 1
ATOM 1349 O O . GLU A 1 163 ? -0.771 -28.453 -5.863 1 88.69 163 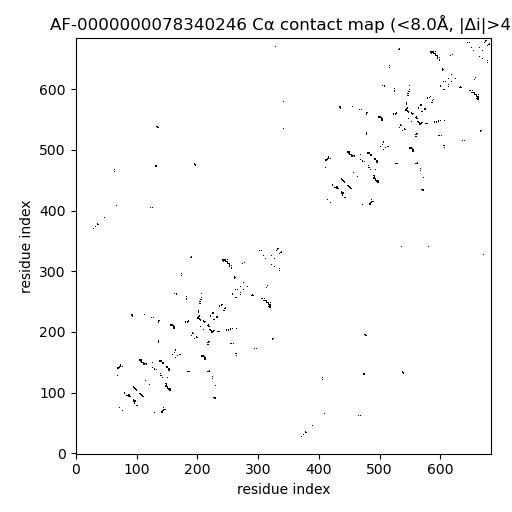GLU A O 1
ATOM 1354 N N . HIS A 1 164 ? -1.146 -26.469 -5.094 1 92.25 164 HIS A N 1
ATOM 1355 C CA . HIS A 1 164 ? -1.967 -26.953 -3.988 1 92.25 164 HIS A CA 1
ATOM 1356 C C . HIS A 1 164 ? -3.316 -27.453 -4.484 1 92.25 164 HIS A C 1
ATOM 1358 O O . HIS A 1 164 ? -3.91 -28.344 -3.881 1 92.25 164 HIS A O 1
ATOM 1364 N N . LEU A 1 165 ? -3.754 -26.922 -5.539 1 91.19 165 LEU A N 1
ATOM 1365 C CA . LEU A 1 165 ? -5.051 -27.328 -6.062 1 91.19 165 LEU A CA 1
ATOM 1366 C C . LEU A 1 165 ? -4.914 -28.578 -6.934 1 91.19 165 LEU A C 1
ATOM 1368 O O . LEU A 1 165 ? -5.816 -29.422 -6.973 1 91.19 165 LEU A O 1
ATOM 1372 N N . ASN A 1 166 ? -3.807 -28.75 -7.605 1 86.75 166 ASN A N 1
ATOM 1373 C CA . ASN A 1 166 ? -3.713 -29.781 -8.641 1 86.75 166 ASN A CA 1
ATOM 1374 C C . ASN A 1 166 ? -2.785 -30.922 -8.219 1 86.75 166 ASN A C 1
ATOM 1376 O O . ASN A 1 166 ? -2.844 -32 -8.773 1 86.75 166 ASN A O 1
ATOM 1380 N N . ASP A 1 167 ? -1.932 -30.625 -7.375 1 85.81 167 ASP A N 1
ATOM 1381 C CA . ASP A 1 167 ? -0.988 -31.656 -6.945 1 85.81 167 ASP A CA 1
ATOM 1382 C C . ASP A 1 167 ? -1.478 -32.344 -5.68 1 85.81 167 ASP A C 1
ATOM 1384 O O . ASP A 1 167 ? -1.533 -31.75 -4.609 1 85.81 167 ASP A O 1
ATOM 1388 N N . PRO A 1 168 ? -1.766 -33.625 -5.754 1 83.44 168 PRO A N 1
ATOM 1389 C CA . PRO A 1 168 ? -2.271 -34.375 -4.598 1 83.44 168 PRO A CA 1
ATOM 1390 C C . PRO A 1 168 ? -1.237 -34.5 -3.482 1 83.44 168 PRO A C 1
ATOM 1392 O O . PRO A 1 168 ? -1.59 -34.781 -2.338 1 83.44 168 PRO A O 1
ATOM 1395 N N . LEU A 1 169 ? 0.007 -34.25 -3.797 1 85.31 169 LEU A N 1
ATOM 1396 C CA . LEU A 1 169 ? 1.062 -34.406 -2.799 1 85.31 169 LEU A CA 1
ATOM 1397 C C . LEU A 1 169 ? 1.153 -33.156 -1.928 1 85.31 169 LEU A C 1
ATOM 1399 O O . LEU A 1 169 ? 1.784 -33.188 -0.869 1 85.31 169 LEU A O 1
ATOM 1403 N N . MET A 1 170 ? 0.502 -32.188 -2.396 1 87.69 170 MET A N 1
ATOM 1404 C CA . MET A 1 170 ? 0.548 -30.938 -1.644 1 87.69 170 MET A CA 1
ATOM 1405 C C . MET A 1 170 ? -0.563 -30.891 -0.601 1 87.69 170 MET A C 1
ATOM 1407 O O . MET A 1 170 ? -1.584 -31.562 -0.743 1 87.69 170 MET A O 1
ATOM 1411 N N . THR A 1 171 ? -0.304 -30.109 0.447 1 87.31 171 THR A N 1
ATOM 1412 C CA . THR A 1 171 ? -1.315 -29.906 1.479 1 87.31 171 THR A CA 1
ATOM 1413 C C . THR A 1 171 ? -2.586 -29.312 0.881 1 87.31 171 THR A C 1
ATOM 1415 O O . THR A 1 171 ? -2.539 -28.25 0.237 1 87.31 171 THR A O 1
ATOM 1418 N N . PRO A 1 172 ? -3.654 -30.047 1.1 1 90.31 172 PRO A N 1
ATOM 1419 C CA . PRO A 1 172 ? -4.906 -29.469 0.603 1 90.31 172 PRO A CA 1
ATOM 1420 C C . PRO A 1 172 ? -5.312 -28.203 1.355 1 90.31 172 PRO A C 1
ATOM 1422 O O . PRO A 1 172 ? -5.035 -28.078 2.551 1 90.31 172 PRO A O 1
ATOM 1425 N N . LEU A 1 173 ? -5.906 -27.312 0.66 1 94.94 173 LEU A N 1
ATOM 1426 C CA . LEU A 1 173 ? -6.371 -26.062 1.252 1 94.94 173 LEU A CA 1
ATOM 1427 C C . LEU A 1 173 ? -7.785 -26.219 1.798 1 94.94 173 LEU A C 1
ATOM 1429 O O . LEU A 1 173 ? -8.688 -26.672 1.086 1 94.94 173 LEU A O 1
ATOM 1433 N N . ASN A 1 174 ? -7.973 -25.859 3.035 1 94.56 174 ASN A N 1
ATOM 1434 C CA . ASN A 1 174 ? -9.32 -25.875 3.592 1 94.56 174 ASN A CA 1
ATOM 1435 C C . ASN A 1 174 ? -10.141 -24.688 3.121 1 94.56 174 ASN A C 1
ATOM 1437 O O . ASN A 1 174 ? -9.617 -23.797 2.428 1 94.56 174 ASN A O 1
ATOM 1441 N N . TRP A 1 175 ? -11.375 -24.719 3.471 1 94.69 175 TRP A N 1
ATOM 1442 C CA . TRP A 1 175 ? -12.312 -23.719 2.955 1 94.69 175 TRP A CA 1
ATOM 1443 C C . TRP A 1 175 ? -11.914 -22.312 3.402 1 94.69 175 TRP A C 1
ATOM 1445 O O . TRP A 1 175 ? -11.898 -21.391 2.598 1 94.69 175 TRP A O 1
ATOM 1455 N N . ARG A 1 176 ? -11.594 -22.156 4.637 1 92.69 176 ARG A N 1
ATOM 1456 C CA . ARG A 1 176 ? -11.234 -20.859 5.184 1 92.69 176 ARG A CA 1
ATOM 1457 C C . ARG A 1 176 ? -10.023 -20.281 4.461 1 92.69 176 ARG A C 1
ATOM 1459 O O . ARG A 1 176 ? -9.992 -19.094 4.137 1 92.69 176 ARG A O 1
ATOM 1466 N N . THR A 1 177 ? -9.086 -21.109 4.188 1 94.69 177 THR A N 1
ATOM 1467 C CA . THR A 1 177 ? -7.891 -20.672 3.479 1 94.69 177 THR A CA 1
ATOM 1468 C C . THR A 1 177 ? -8.234 -20.234 2.057 1 94.69 177 THR A C 1
ATOM 1470 O O . THR A 1 177 ? -7.715 -19.219 1.568 1 94.69 177 THR A O 1
ATOM 1473 N N . ARG A 1 178 ? -9.07 -20.969 1.45 1 95.88 178 ARG A N 1
ATOM 1474 C CA . ARG A 1 178 ? -9.492 -20.641 0.093 1 95.88 178 ARG A CA 1
ATOM 1475 C C . ARG A 1 178 ? -10.195 -19.281 0.056 1 95.88 178 ARG A C 1
ATOM 1477 O O . ARG A 1 178 ? -9.961 -18.484 -0.846 1 95.88 178 ARG A O 1
ATOM 1484 N N . LEU A 1 179 ? -11.023 -19.078 1.042 1 94.62 179 LEU A N 1
ATOM 1485 C CA . LEU A 1 179 ? -11.711 -17.797 1.151 1 94.62 179 LEU A CA 1
ATOM 1486 C C . LEU A 1 179 ? -10.719 -16.656 1.39 1 94.62 179 LEU A C 1
ATOM 1488 O O . LEU A 1 179 ? -10.82 -15.602 0.769 1 94.62 179 LEU A O 1
ATOM 1492 N N . LYS A 1 180 ? -9.812 -16.906 2.219 1 93.56 180 LYS A N 1
ATOM 1493 C CA . LYS A 1 180 ? -8.773 -15.914 2.514 1 93.56 180 LYS A CA 1
ATOM 1494 C C . LYS A 1 180 ? -7.984 -15.555 1.26 1 93.56 180 LYS A C 1
ATOM 1496 O O . LYS A 1 180 ? -7.637 -14.391 1.049 1 93.56 180 LYS A O 1
ATOM 1501 N N . ILE A 1 181 ? -7.758 -16.516 0.478 1 96.25 181 ILE A N 1
ATOM 1502 C CA . ILE A 1 181 ? -7.008 -16.297 -0.755 1 96.25 181 ILE A CA 1
ATOM 1503 C C . ILE A 1 181 ? -7.82 -15.414 -1.701 1 96.25 181 ILE A C 1
ATOM 1505 O O . ILE A 1 181 ? -7.297 -14.438 -2.25 1 96.25 181 ILE A O 1
ATOM 1509 N N . ALA A 1 182 ? -9.078 -15.734 -1.841 1 96.12 182 ALA A N 1
ATOM 1510 C CA . ALA A 1 182 ? -9.938 -14.93 -2.707 1 96.12 182 ALA A CA 1
ATOM 1511 C C . ALA A 1 182 ? -9.992 -13.484 -2.23 1 96.12 182 ALA A C 1
ATOM 1513 O O . ALA A 1 182 ? -9.844 -12.555 -3.027 1 96.12 182 ALA A O 1
ATOM 1514 N N . ILE A 1 183 ? -10.156 -13.281 -0.972 1 94.19 183 ILE A N 1
ATOM 1515 C CA . ILE A 1 183 ? -10.25 -11.953 -0.383 1 94.19 183 ILE A CA 1
ATOM 1516 C C . ILE A 1 183 ? -8.922 -11.219 -0.533 1 94.19 183 ILE A C 1
ATOM 1518 O O . ILE A 1 183 ? -8.891 -10.039 -0.898 1 94.19 183 ILE A O 1
ATOM 1522 N N . GLY A 1 184 ? -7.871 -11.906 -0.259 1 95.38 184 GLY A N 1
ATOM 1523 C CA . GLY A 1 184 ? -6.547 -11.312 -0.358 1 95.38 184 GLY A CA 1
ATOM 1524 C C . GLY A 1 184 ? -6.207 -10.844 -1.761 1 95.38 184 GLY A C 1
ATOM 1525 O O . GLY A 1 184 ? -5.652 -9.758 -1.941 1 95.38 184 GLY A O 1
ATOM 1526 N N . VAL A 1 185 ? -6.535 -11.656 -2.713 1 96.44 185 VAL A N 1
ATOM 1527 C CA . VAL A 1 185 ? -6.262 -11.289 -4.098 1 96.44 185 VAL A CA 1
ATOM 1528 C C . VAL A 1 185 ? -7.094 -10.07 -4.488 1 96.44 185 VAL A C 1
ATOM 1530 O O . VAL A 1 185 ? -6.59 -9.148 -5.133 1 96.44 185 VAL A O 1
ATOM 1533 N N . ALA A 1 186 ? -8.328 -10.062 -4.105 1 93.88 186 ALA A N 1
ATOM 1534 C CA . ALA A 1 186 ? -9.172 -8.906 -4.375 1 93.88 186 ALA A CA 1
ATOM 1535 C C . ALA A 1 186 ? -8.609 -7.648 -3.713 1 93.88 186 ALA A C 1
ATOM 1537 O O . ALA A 1 186 ? -8.625 -6.566 -4.305 1 93.88 186 ALA A O 1
ATOM 1538 N N . ALA A 1 187 ? -8.164 -7.777 -2.502 1 93.5 187 ALA A N 1
ATOM 1539 C CA . ALA A 1 187 ? -7.566 -6.66 -1.781 1 93.5 187 ALA A CA 1
ATOM 1540 C C . ALA A 1 187 ? -6.332 -6.141 -2.51 1 93.5 187 ALA A C 1
ATOM 1542 O O . ALA A 1 187 ? -6.129 -4.926 -2.617 1 93.5 187 ALA A O 1
ATOM 1543 N N . ALA A 1 188 ? -5.539 -7.039 -2.986 1 95.62 188 ALA A N 1
ATOM 1544 C CA . ALA A 1 188 ? -4.344 -6.664 -3.734 1 95.62 188 ALA A CA 1
ATOM 1545 C C . ALA A 1 188 ? -4.707 -5.871 -4.988 1 95.62 188 ALA A C 1
ATOM 1547 O O . ALA A 1 188 ? -4.086 -4.848 -5.285 1 95.62 188 ALA A O 1
ATOM 1548 N N . LEU A 1 189 ? -5.676 -6.348 -5.652 1 93.12 189 LEU A N 1
ATOM 1549 C CA . LEU A 1 189 ? -6.102 -5.691 -6.883 1 93.12 189 LEU A CA 1
ATOM 1550 C C . LEU A 1 189 ? -6.656 -4.301 -6.59 1 93.12 189 LEU A C 1
ATOM 1552 O O . LEU A 1 189 ? -6.383 -3.352 -7.328 1 93.12 189 LEU A O 1
ATOM 1556 N N . GLU A 1 190 ? -7.414 -4.203 -5.586 1 90.75 190 GLU A N 1
ATOM 1557 C CA . GLU A 1 190 ? -7.934 -2.893 -5.199 1 90.75 190 GLU A CA 1
ATOM 1558 C C . GLU A 1 190 ? -6.801 -1.909 -4.926 1 90.75 190 GLU A C 1
ATOM 1560 O O . GLU A 1 190 ? -6.84 -0.764 -5.379 1 90.75 190 GLU A O 1
ATOM 1565 N N . TYR A 1 191 ? -5.871 -2.361 -4.219 1 92.5 191 TYR A N 1
ATOM 1566 C CA . TYR A 1 191 ? -4.723 -1.521 -3.91 1 92.5 191 TYR A CA 1
ATOM 1567 C C . TYR A 1 191 ? -4.016 -1.075 -5.188 1 92.5 191 TYR A C 1
ATOM 1569 O O . TYR A 1 191 ? -3.744 0.114 -5.371 1 92.5 191 TYR A O 1
ATOM 1577 N N . LEU A 1 192 ? -3.711 -1.993 -6.031 1 92.12 192 LEU A N 1
ATOM 1578 C CA . LEU A 1 192 ? -2.961 -1.708 -7.25 1 92.12 192 LEU A CA 1
ATOM 1579 C C . LEU A 1 192 ? -3.719 -0.729 -8.141 1 92.12 192 LEU A C 1
ATOM 1581 O O . LEU A 1 192 ? -3.115 0.155 -8.75 1 92.12 192 LEU A O 1
ATOM 1585 N N . PHE A 1 193 ? -4.965 -0.834 -8.102 1 87.56 193 PHE A N 1
ATOM 1586 C CA . PHE A 1 193 ? -5.762 -0.081 -9.062 1 87.56 193 PHE A CA 1
ATOM 1587 C C . PHE A 1 193 ? -6.109 1.298 -8.516 1 87.56 193 PHE A C 1
ATOM 1589 O O . PHE A 1 193 ? -6.195 2.268 -9.273 1 87.56 193 PHE A O 1
ATOM 1596 N N . TYR A 1 194 ? -6.238 1.367 -7.18 1 86.75 194 TYR A N 1
ATOM 1597 C CA . TYR A 1 194 ? -6.84 2.598 -6.676 1 86.75 194 TYR A CA 1
ATOM 1598 C C . TYR A 1 194 ? -5.906 3.299 -5.695 1 86.75 194 TYR A C 1
ATOM 1600 O O . TYR A 1 194 ? -6.004 4.512 -5.496 1 86.75 194 TYR A O 1
ATOM 1608 N N . PHE A 1 195 ? -4.996 2.578 -5.113 1 91.5 195 PHE A N 1
ATOM 1609 C CA . PHE A 1 195 ? -4.285 3.197 -4.004 1 91.5 195 PHE A CA 1
ATOM 1610 C C . PHE A 1 195 ? -2.789 3.252 -4.281 1 91.5 195 PHE A C 1
ATOM 1612 O O . PHE A 1 195 ? -2.057 3.986 -3.613 1 91.5 195 PHE A O 1
ATOM 1619 N N . CYS A 1 196 ? -2.42 2.41 -5.156 1 89.31 196 CYS A N 1
ATOM 1620 C CA . CYS A 1 196 ? -1.054 2.576 -5.637 1 89.31 196 CYS A CA 1
ATOM 1621 C C . CYS A 1 196 ? -0.922 3.838 -6.48 1 89.31 196 CYS A C 1
ATOM 1623 O O . CYS A 1 196 ? -1.821 4.168 -7.254 1 89.31 196 CYS A O 1
ATOM 1625 N N . ASP A 1 197 ? 0.152 4.594 -6.309 1 83.19 197 ASP A N 1
ATOM 1626 C CA . ASP A 1 197 ? 0.357 5.84 -7.035 1 83.19 197 ASP A CA 1
ATOM 1627 C C . ASP A 1 197 ? 1.725 5.863 -7.715 1 83.19 197 ASP A C 1
ATOM 1629 O O . ASP A 1 197 ? 2.756 5.945 -7.047 1 83.19 197 ASP A O 1
ATOM 1633 N N . PRO A 1 198 ? 1.784 5.762 -9.023 1 84.19 198 PRO A N 1
ATOM 1634 C CA . PRO A 1 198 ? 0.643 5.648 -9.93 1 84.19 198 PRO A CA 1
ATOM 1635 C C . PRO A 1 198 ? -0.005 4.266 -9.891 1 84.19 198 PRO A C 1
ATOM 1637 O O . PRO A 1 198 ? 0.614 3.301 -9.438 1 84.19 198 PRO A O 1
ATOM 1640 N N . PRO A 1 199 ? -1.278 4.219 -10.359 1 85.62 199 PRO A N 1
ATOM 1641 C CA . PRO A 1 199 ? -1.948 2.918 -10.375 1 85.62 199 PRO A CA 1
ATOM 1642 C C . PRO A 1 199 ? -1.259 1.913 -11.297 1 85.62 199 PRO A C 1
ATOM 1644 O O . PRO A 1 199 ? -0.668 2.301 -12.312 1 85.62 199 PRO A O 1
ATOM 1647 N N . VAL A 1 200 ? -1.331 0.673 -10.914 1 86 200 VAL A N 1
ATOM 1648 C CA . VAL A 1 200 ? -0.741 -0.423 -11.672 1 86 200 VAL A CA 1
ATOM 1649 C C . VAL A 1 200 ? -1.842 -1.348 -12.188 1 86 200 VAL A C 1
ATOM 1651 O O . VAL A 1 200 ? -2.49 -2.047 -11.406 1 86 200 VAL A O 1
ATOM 1654 N N . HIS A 1 201 ? -2.008 -1.4 -13.414 1 81.5 201 HIS A N 1
ATOM 1655 C CA . HIS A 1 201 ? -3.086 -2.191 -13.992 1 81.5 201 HIS A CA 1
ATOM 1656 C C . HIS A 1 201 ? -2.539 -3.406 -14.734 1 81.5 201 HIS A C 1
ATOM 1658 O O . HIS A 1 201 ? -3.305 -4.277 -15.164 1 81.5 201 HIS A O 1
ATOM 1664 N N . HIS A 1 202 ? -1.261 -3.463 -14.758 1 80.81 202 HIS A N 1
ATOM 1665 C CA . HIS A 1 202 ? -0.646 -4.602 -15.43 1 80.81 202 HIS A CA 1
ATOM 1666 C C . HIS A 1 202 ? -0.428 -5.762 -14.469 1 80.81 202 HIS A C 1
ATOM 1668 O O . HIS A 1 202 ? 0.634 -5.871 -13.852 1 80.81 202 HIS A O 1
ATOM 1674 N N . VAL A 1 203 ? -1.45 -6.555 -14.453 1 87.19 203 VAL A N 1
ATOM 1675 C CA . VAL A 1 203 ? -1.421 -7.691 -13.539 1 87.19 203 VAL A CA 1
ATOM 1676 C C . VAL A 1 203 ? -2.061 -8.906 -14.195 1 87.19 203 VAL A C 1
ATOM 1678 O O . VAL A 1 203 ? -2.957 -8.766 -15.039 1 87.19 203 VAL A O 1
ATOM 1681 N N . SER A 1 204 ? -1.503 -10.039 -13.953 1 84.19 204 SER A N 1
ATOM 1682 C CA . SER A 1 204 ? -2.102 -11.297 -14.391 1 84.19 204 SER A CA 1
ATOM 1683 C C . SER A 1 204 ? -2.535 -12.141 -13.195 1 84.19 204 SER A C 1
ATOM 1685 O O . SER A 1 204 ? -1.768 -12.328 -12.25 1 84.19 204 SER A O 1
ATOM 1687 N N . ILE A 1 205 ? -3.797 -12.578 -13.312 1 91.12 205 ILE A N 1
ATOM 1688 C CA . ILE A 1 205 ? -4.336 -13.375 -12.219 1 91.12 205 ILE A CA 1
ATOM 1689 C C . ILE A 1 205 ? -4.602 -14.805 -12.695 1 91.12 205 ILE A C 1
ATOM 1691 O O . ILE A 1 205 ? -5.324 -15.008 -13.672 1 91.12 205 ILE A O 1
ATOM 1695 N N . SER A 1 206 ? -3.951 -15.727 -12.117 1 89.75 206 SER A N 1
ATOM 1696 C CA . SER A 1 206 ? -4.168 -17.156 -12.305 1 89.75 206 SER A CA 1
ATOM 1697 C C . SER A 1 206 ? -3.699 -17.953 -11.086 1 89.75 206 SER A C 1
ATOM 1699 O O . SER A 1 206 ? -3.033 -17.406 -10.203 1 89.75 206 SER A O 1
ATOM 1701 N N . SER A 1 207 ? -4.121 -19.172 -11.016 1 92.19 207 SER A N 1
ATOM 1702 C CA . SER A 1 207 ? -3.713 -20.016 -9.891 1 92.19 207 SER A CA 1
ATOM 1703 C C . SER A 1 207 ? -2.199 -20.188 -9.852 1 92.19 207 SER A C 1
ATOM 1705 O O . SER A 1 207 ? -1.625 -20.438 -8.789 1 92.19 207 SER A O 1
ATOM 1707 N N . SER A 1 208 ? -1.533 -20 -11.008 1 87.5 208 SER A N 1
ATOM 1708 C CA . SER A 1 208 ? -0.083 -20.156 -11.07 1 87.5 208 SER A CA 1
ATOM 1709 C C . SER A 1 208 ? 0.626 -18.891 -10.617 1 87.5 208 SER A C 1
ATOM 1711 O O . SER A 1 208 ? 1.79 -18.922 -10.211 1 87.5 208 SER A O 1
ATOM 1713 N N . THR A 1 209 ? -0.059 -17.797 -10.672 1 88.88 209 THR A N 1
ATOM 1714 C CA . THR A 1 209 ? 0.574 -16.516 -10.367 1 88.88 209 THR A CA 1
ATOM 1715 C C . THR A 1 209 ? 0.303 -16.109 -8.922 1 88.88 209 THR A C 1
ATOM 1717 O O . THR A 1 209 ? 0.855 -15.117 -8.438 1 88.88 209 THR A O 1
ATOM 1720 N N . ILE A 1 210 ? -0.514 -16.828 -8.266 1 93.56 210 ILE A N 1
ATOM 1721 C CA . ILE A 1 210 ? -0.759 -16.609 -6.848 1 93.56 210 ILE A CA 1
ATOM 1722 C C . ILE A 1 210 ? 0.141 -17.516 -6.016 1 93.56 210 ILE A C 1
ATOM 1724 O O . ILE A 1 210 ? -0.036 -18.734 -6.004 1 93.56 210 ILE A O 1
ATOM 1728 N N . MET A 1 211 ? 1.043 -16.891 -5.309 1 92.81 211 MET A N 1
ATOM 1729 C CA . MET A 1 211 ? 1.933 -17.625 -4.418 1 92.81 211 MET A CA 1
ATOM 1730 C C . MET A 1 211 ? 1.419 -17.594 -2.982 1 92.81 211 MET A C 1
ATOM 1732 O O . MET A 1 211 ? 0.67 -16.688 -2.607 1 92.81 211 MET A O 1
ATOM 1736 N N . LEU A 1 212 ? 1.788 -18.594 -2.297 1 94.19 212 LEU A N 1
ATOM 1737 C CA . LEU A 1 212 ? 1.368 -18.688 -0.902 1 94.19 212 LEU A CA 1
ATOM 1738 C C . LEU A 1 212 ? 2.574 -18.656 0.03 1 94.19 212 LEU A C 1
ATOM 1740 O O . LEU A 1 212 ? 3.535 -19.406 -0.163 1 94.19 212 LEU A O 1
ATOM 1744 N N . ASP A 1 213 ? 2.488 -17.797 1.029 1 92.06 213 ASP A N 1
ATOM 1745 C CA . ASP A 1 213 ? 3.592 -17.688 1.979 1 92.06 213 ASP A CA 1
ATOM 1746 C C . ASP A 1 213 ? 3.492 -18.766 3.057 1 92.06 213 ASP A C 1
ATOM 1748 O O . ASP A 1 213 ? 2.719 -19.719 2.92 1 92.06 213 ASP A O 1
ATOM 1752 N N . GLU A 1 214 ? 4.293 -18.641 4.117 1 90 214 GLU A N 1
ATOM 1753 C CA . GLU A 1 214 ? 4.383 -19.656 5.172 1 90 214 GLU A CA 1
ATOM 1754 C C . GLU A 1 214 ? 3.039 -19.844 5.867 1 90 214 GLU A C 1
ATOM 1756 O O . GLU A 1 214 ? 2.732 -20.938 6.34 1 90 214 GLU A O 1
ATOM 1761 N N . ASN A 1 215 ? 2.211 -18.828 5.918 1 91.56 215 ASN A N 1
ATOM 1762 C CA . ASN A 1 215 ? 0.909 -18.891 6.57 1 91.56 215 ASN A CA 1
ATOM 1763 C C . ASN A 1 215 ? -0.222 -19.047 5.559 1 91.56 215 ASN A C 1
ATOM 1765 O O . ASN A 1 215 ? -1.385 -18.781 5.875 1 91.56 215 ASN A O 1
ATOM 1769 N N . PHE A 1 216 ? 0.122 -19.297 4.305 1 94.5 216 PHE A N 1
ATOM 1770 C CA . PHE A 1 216 ? -0.815 -19.516 3.207 1 94.5 216 PHE A CA 1
ATOM 1771 C C . PHE A 1 216 ? -1.534 -18.219 2.852 1 94.5 216 PHE A C 1
ATOM 1773 O O . PHE A 1 216 ? -2.67 -18.25 2.371 1 94.5 216 PHE A O 1
ATOM 1780 N N . THR A 1 217 ? -0.869 -17.078 3.203 1 94.25 217 THR A N 1
ATOM 1781 C CA . THR A 1 217 ? -1.335 -15.781 2.719 1 94.25 217 THR A CA 1
ATOM 1782 C C . THR A 1 217 ? -1.011 -15.609 1.237 1 94.25 217 THR A C 1
ATOM 1784 O O . THR A 1 217 ? 0.123 -15.844 0.813 1 94.25 217 THR A O 1
ATOM 1787 N N . PRO A 1 218 ? -2.049 -15.297 0.473 1 96.06 218 PRO A N 1
ATOM 1788 C CA . PRO A 1 218 ? -1.783 -15.172 -0.961 1 96.06 218 PRO A CA 1
ATOM 1789 C C . PRO A 1 218 ? -0.89 -13.977 -1.293 1 96.06 218 PRO A C 1
ATOM 1791 O O . PRO A 1 218 ? -1.024 -12.914 -0.683 1 96.06 218 PRO A O 1
ATOM 1794 N N . LYS A 1 219 ? 0.013 -14.211 -2.203 1 95.19 219 LYS A N 1
ATOM 1795 C CA . LYS A 1 219 ? 0.906 -13.18 -2.73 1 95.19 219 LYS A CA 1
ATOM 1796 C C . LYS A 1 219 ? 0.838 -13.125 -4.254 1 95.19 219 LYS A C 1
ATOM 1798 O O . LYS A 1 219 ? 1.243 -14.07 -4.934 1 95.19 219 LYS A O 1
ATOM 1803 N N . LEU A 1 220 ? 0.296 -12.047 -4.719 1 94.19 220 LEU A N 1
ATOM 1804 C CA . LEU A 1 220 ? 0.27 -11.852 -6.164 1 94.19 220 LEU A CA 1
ATOM 1805 C C . LEU A 1 220 ? 1.678 -11.641 -6.711 1 94.19 220 LEU A C 1
ATOM 1807 O O . LEU A 1 220 ? 2.408 -10.766 -6.23 1 94.19 220 LEU A O 1
ATOM 1811 N N . SER A 1 221 ? 2.096 -12.359 -7.715 1 90 221 SER A N 1
ATOM 1812 C CA . SER A 1 221 ? 3.498 -12.344 -8.117 1 90 221 SER A CA 1
ATOM 1813 C C . SER A 1 221 ? 3.662 -11.797 -9.531 1 90 221 SER A C 1
ATOM 1815 O O . SER A 1 221 ? 4.777 -11.469 -9.945 1 90 221 SER A O 1
ATOM 1817 N N . ASP A 1 222 ? 2.678 -11.688 -10.281 1 86.12 222 ASP A N 1
ATOM 1818 C CA . ASP A 1 222 ? 2.795 -11.211 -11.656 1 86.12 222 ASP A CA 1
ATOM 1819 C C . ASP A 1 222 ? 2.242 -9.797 -11.797 1 86.12 222 ASP A C 1
ATOM 1821 O O . ASP A 1 222 ? 1.211 -9.586 -12.438 1 86.12 222 ASP A O 1
ATOM 1825 N N . VAL A 1 223 ? 2.922 -8.922 -11.18 1 88.12 223 VAL A N 1
ATOM 1826 C CA . VAL A 1 223 ? 2.611 -7.496 -11.219 1 88.12 223 VAL A CA 1
ATOM 1827 C C . VAL A 1 223 ? 3.74 -6.742 -11.914 1 88.12 223 VAL A C 1
ATOM 1829 O O . VAL A 1 223 ? 4.918 -7.023 -11.688 1 88.12 223 VAL A O 1
ATOM 1832 N N . GLY A 1 224 ? 3.521 -5.832 -12.781 1 77.75 224 GLY A N 1
ATOM 1833 C CA . GLY A 1 224 ? 4.586 -5.035 -13.375 1 77.75 224 GLY A CA 1
ATOM 1834 C C . GLY A 1 224 ? 4.191 -4.391 -14.688 1 77.75 224 GLY A C 1
ATOM 1835 O O . GLY A 1 224 ? 3.006 -4.316 -15.016 1 77.75 224 GLY A O 1
ATOM 1836 N N . ILE A 1 225 ? 5.188 -3.674 -15.188 1 61.03 225 ILE A N 1
ATOM 1837 C CA . ILE A 1 225 ? 4.984 -2.992 -16.469 1 61.03 225 ILE A CA 1
ATOM 1838 C C . ILE A 1 225 ? 4.863 -4.023 -17.578 1 61.03 225 ILE A C 1
ATOM 1840 O O . ILE A 1 225 ? 4.023 -3.881 -18.469 1 61.03 225 ILE A O 1
ATOM 1844 N N . PHE A 1 226 ? 5.684 -4.934 -17.562 1 57.16 226 PHE A N 1
ATOM 1845 C CA . PHE A 1 226 ? 5.664 -5.945 -18.625 1 57.16 226 PHE A CA 1
ATOM 1846 C C . PHE A 1 226 ? 5.188 -7.285 -18.078 1 57.16 226 PHE A C 1
ATOM 1848 O O . PHE A 1 226 ? 5.473 -7.633 -16.922 1 57.16 226 PHE A O 1
ATOM 1855 N N . GLY A 1 227 ? 4 -7.566 -18.406 1 51.19 227 GLY A N 1
ATOM 1856 C CA . GLY A 1 227 ? 3.461 -8.852 -17.984 1 51.19 227 GLY A CA 1
ATOM 1857 C C . GLY A 1 227 ? 4.398 -10.008 -18.266 1 51.19 227 GLY A C 1
ATOM 1858 O O . GLY A 1 227 ? 5.484 -9.82 -18.812 1 51.19 227 GLY A O 1
ATOM 1859 N N . SER A 1 228 ? 4.273 -11.031 -17.453 1 45.62 228 SER A N 1
ATOM 1860 C CA . SER A 1 228 ? 5.074 -12.242 -17.594 1 45.62 228 SER A CA 1
ATOM 1861 C C . SER A 1 228 ? 5.324 -12.562 -19.062 1 45.62 228 SER A C 1
ATOM 1863 O O . SER A 1 228 ? 6.281 -13.266 -19.391 1 45.62 228 SER A O 1
ATOM 1865 N N . ALA A 1 229 ? 4.457 -12.242 -19.969 1 45.12 229 ALA A N 1
ATOM 1866 C CA . ALA A 1 229 ? 4.664 -12.672 -21.344 1 45.12 229 ALA A CA 1
ATOM 1867 C C . ALA A 1 229 ? 5.445 -11.625 -22.141 1 45.12 229 ALA A C 1
ATOM 1869 O O . ALA A 1 229 ? 5.543 -11.703 -23.359 1 45.12 229 ALA A O 1
ATOM 1870 N N . GLY A 1 230 ? 6.188 -10.727 -21.625 1 45.03 230 GLY A N 1
ATOM 1871 C CA . GLY A 1 230 ? 7.023 -9.797 -22.359 1 45.03 230 GLY A CA 1
ATOM 1872 C C . GLY A 1 230 ? 6.23 -8.688 -23.031 1 45.03 230 GLY A C 1
ATOM 1873 O O . GLY A 1 230 ? 6.797 -7.848 -23.734 1 45.03 230 GLY A O 1
ATOM 1874 N N . THR A 1 231 ? 5.059 -8.852 -23.188 1 45.78 231 THR A N 1
ATOM 1875 C CA . THR A 1 231 ? 4.285 -7.824 -23.875 1 45.78 231 THR A CA 1
ATOM 1876 C C . THR A 1 231 ? 3.91 -6.695 -22.922 1 45.78 231 THR A C 1
ATOM 1878 O O . THR A 1 231 ? 3.547 -6.945 -21.766 1 45.78 231 THR A O 1
ATOM 1881 N N . PRO A 1 232 ? 4.367 -5.531 -23.453 1 48.88 232 PRO A N 1
ATOM 1882 C CA . PRO A 1 232 ? 3.949 -4.363 -22.672 1 48.88 232 PRO A CA 1
ATOM 1883 C C . PRO A 1 232 ? 2.461 -4.387 -22.328 1 48.88 232 PRO A C 1
ATOM 1885 O O . PRO A 1 232 ? 1.638 -4.777 -23.156 1 48.88 232 PRO A O 1
ATOM 1888 N N . HIS A 1 233 ? 2.168 -4.566 -21.203 1 49.47 233 HIS A N 1
ATOM 1889 C CA . HIS A 1 233 ? 0.76 -4.445 -20.828 1 49.47 233 HIS A CA 1
ATOM 1890 C C . HIS A 1 233 ? 0.213 -3.068 -21.203 1 49.47 233 HIS A C 1
ATOM 1892 O O . HIS A 1 233 ? 0.918 -2.064 -21.078 1 49.47 233 HIS A O 1
ATOM 1898 N N . SER A 1 234 ? -0.646 -3.025 -22.047 1 42 234 SER A N 1
ATOM 1899 C CA . SER A 1 234 ? -1.314 -1.808 -22.5 1 42 234 SER A CA 1
ATOM 1900 C C . SER A 1 234 ? -1.591 -0.869 -21.328 1 42 234 SER A C 1
ATOM 1902 O O . SER A 1 234 ? -1.848 -1.321 -20.203 1 42 234 SER A O 1
ATOM 1904 N N . SER A 1 235 ? -0.942 0.338 -21.422 1 42.47 235 SER A N 1
ATOM 1905 C CA . SER A 1 235 ? -1.265 1.419 -20.5 1 42.47 235 SER A CA 1
ATOM 1906 C C . SER A 1 235 ? -2.762 1.482 -20.219 1 42.47 235 SER A C 1
ATOM 1908 O O . SER A 1 235 ? -3.566 1.578 -21.141 1 42.47 235 SER A O 1
ATOM 1910 N N . CYS A 1 236 ? -3.273 0.788 -19.406 1 44.06 236 CYS A N 1
ATOM 1911 C CA . CYS A 1 236 ? -4.703 0.879 -19.125 1 44.06 236 CYS A CA 1
ATOM 1912 C C . CYS A 1 236 ? -5.125 2.328 -18.906 1 44.06 236 CYS A C 1
ATOM 1914 O O . CYS A 1 236 ? -4.477 3.066 -18.172 1 44.06 236 CYS A O 1
ATOM 1916 N N . PRO A 1 237 ? -5.988 2.727 -19.656 1 42.12 237 PRO A N 1
ATOM 1917 C CA . PRO A 1 237 ? -6.539 4.059 -19.406 1 42.12 237 PRO A CA 1
ATOM 1918 C C . PRO A 1 237 ? -6.949 4.266 -17.953 1 42.12 237 PRO A C 1
ATOM 1920 O O . PRO A 1 237 ? -7.242 3.295 -17.25 1 42.12 237 PRO A O 1
ATOM 1923 N N . LYS A 1 238 ? -6.617 5.379 -17.422 1 43.22 238 LYS A N 1
ATOM 1924 C CA . LYS A 1 238 ? -6.953 5.898 -16.094 1 43.22 238 LYS A CA 1
ATOM 1925 C C . LYS A 1 238 ? -8.32 5.398 -15.641 1 43.22 238 LYS A C 1
ATOM 1927 O O . LYS A 1 238 ? -8.633 5.426 -14.453 1 43.22 238 LYS A O 1
ATOM 1932 N N . ASP A 1 239 ? -9.266 5.117 -16.562 1 45.47 239 ASP A N 1
ATOM 1933 C CA . ASP A 1 239 ? -10.648 4.785 -16.219 1 45.47 239 ASP A CA 1
ATOM 1934 C C . ASP A 1 239 ? -10.867 3.275 -16.219 1 45.47 239 ASP A C 1
ATOM 1936 O O . ASP A 1 239 ? -10.461 2.582 -17.156 1 45.47 239 ASP A O 1
ATOM 1940 N N . CYS A 1 240 ? -10.938 2.637 -15.031 1 50.47 240 CYS A N 1
ATOM 1941 C CA . CYS A 1 240 ? -11.344 1.249 -14.836 1 50.47 240 CYS A CA 1
ATOM 1942 C C . CYS A 1 240 ? -12.227 0.771 -15.984 1 50.47 240 CYS A C 1
ATOM 1944 O O . CYS A 1 240 ? -12.672 -0.377 -15.992 1 50.47 240 CYS A O 1
ATOM 1946 N N . THR A 1 241 ? -12.695 1.553 -16.703 1 53.94 241 THR A N 1
ATOM 1947 C CA . THR A 1 241 ? -13.594 1.141 -17.766 1 53.94 241 THR A CA 1
ATOM 1948 C C . THR A 1 241 ? -12.812 0.559 -18.938 1 53.94 241 THR A C 1
ATOM 1950 O O . THR A 1 241 ? -13.391 0.209 -19.969 1 53.94 241 THR A O 1
ATOM 1953 N N . SER A 1 242 ? -11.625 0.24 -18.578 1 60.22 242 SER A N 1
ATOM 1954 C CA . SER A 1 242 ? -10.828 -0.205 -19.703 1 60.22 242 SER A CA 1
ATOM 1955 C C . SER A 1 242 ? -10.906 -1.718 -19.891 1 60.22 242 SER A C 1
ATOM 1957 O O . SER A 1 242 ? -11.305 -2.434 -18.969 1 60.22 242 SER A O 1
ATOM 1959 N N . GLN A 1 243 ? -10.938 -2.154 -21.062 1 65 243 GLN A N 1
ATOM 1960 C CA . GLN A 1 243 ? -10.852 -3.557 -21.453 1 65 243 GLN A CA 1
ATOM 1961 C C . GLN A 1 243 ? -9.875 -4.32 -20.562 1 65 243 GLN A C 1
ATOM 1963 O O . GLN A 1 243 ? -10.125 -5.477 -20.219 1 65 243 GLN A O 1
ATOM 1968 N N . GLN A 1 244 ? -8.992 -3.633 -20.078 1 69.75 244 GLN A N 1
ATOM 1969 C CA . GLN A 1 244 ? -7.98 -4.285 -19.25 1 69.75 244 GLN A CA 1
ATOM 1970 C C . GLN A 1 244 ? -8.523 -4.598 -17.859 1 69.75 244 GLN A C 1
ATOM 1972 O O . GLN A 1 244 ? -8.266 -5.672 -17.312 1 69.75 244 GLN A O 1
ATOM 1977 N N . CYS A 1 245 ? -9.25 -3.734 -17.406 1 76.38 245 CYS A N 1
ATOM 1978 C CA . CYS A 1 245 ? -9.852 -3.977 -16.094 1 76.38 245 CYS A CA 1
ATOM 1979 C C . CYS A 1 245 ? -10.859 -5.117 -16.156 1 76.38 245 CYS A C 1
ATOM 1981 O O . CYS A 1 245 ? -10.938 -5.93 -15.234 1 76.38 245 CYS A O 1
ATOM 1983 N N . GLY A 1 246 ? -11.453 -5.086 -17.297 1 82.31 246 GLY A N 1
ATOM 1984 C CA . GLY A 1 246 ? -12.398 -6.172 -17.484 1 82.31 246 GLY A CA 1
ATOM 1985 C C . GLY A 1 246 ? -11.742 -7.535 -17.531 1 82.31 246 GLY A C 1
ATOM 1986 O O . GLY A 1 246 ? -12.242 -8.492 -16.938 1 82.31 246 GLY A O 1
ATOM 1987 N N . SER A 1 247 ? -10.633 -7.621 -18.188 1 86.25 247 SER A N 1
ATOM 1988 C CA . SER A 1 247 ? -9.898 -8.875 -18.281 1 86.25 247 SER A CA 1
ATOM 1989 C C . SER A 1 247 ? -9.43 -9.352 -16.922 1 86.25 247 SER A C 1
ATOM 1991 O O . SER A 1 247 ? -9.469 -10.547 -16.625 1 86.25 247 SER A O 1
ATOM 1993 N N . ILE A 1 248 ? -9.031 -8.445 -16.109 1 88.38 248 ILE A N 1
ATOM 1994 C CA . ILE A 1 248 ? -8.523 -8.773 -14.789 1 88.38 248 ILE A CA 1
ATOM 1995 C C . ILE A 1 248 ? -9.672 -9.273 -13.914 1 88.38 248 ILE A C 1
ATOM 1997 O O . ILE A 1 248 ? -9.516 -10.25 -13.18 1 88.38 248 ILE A O 1
ATOM 2001 N N . VAL A 1 249 ? -10.773 -8.578 -14.055 1 90 249 VAL A N 1
ATOM 2002 C CA . VAL A 1 249 ? -11.953 -9 -13.289 1 90 249 VAL A CA 1
ATOM 2003 C C . VAL A 1 249 ? -12.391 -10.391 -13.742 1 90 249 VAL A C 1
ATOM 2005 O O . VAL A 1 249 ? -12.742 -11.234 -12.906 1 90 249 VAL A O 1
ATOM 2008 N N . PHE A 1 250 ? -12.312 -10.594 -15 1 90.94 250 PHE A N 1
ATOM 2009 C CA . PHE A 1 250 ? -12.625 -11.906 -15.562 1 90.94 250 PHE A CA 1
ATOM 2010 C C . PHE A 1 250 ? -11.695 -12.977 -15 1 90.94 250 PHE A C 1
ATOM 2012 O O . PHE A 1 250 ? -12.156 -14.031 -14.562 1 90.94 250 PHE A O 1
ATOM 2019 N N . GLN A 1 251 ? -10.461 -12.734 -14.984 1 92 251 GLN A N 1
ATOM 2020 C CA . GLN A 1 251 ? -9.469 -13.672 -14.469 1 92 251 GLN A CA 1
ATOM 2021 C C . GLN A 1 251 ? -9.703 -13.953 -12.984 1 92 251 GLN A C 1
ATOM 2023 O O . GLN A 1 251 ? -9.508 -15.078 -12.523 1 92 251 GLN A O 1
ATOM 2028 N N . LEU A 1 252 ? -10.086 -12.93 -12.266 1 94.38 252 LEU A N 1
ATOM 2029 C CA . LEU A 1 252 ? -10.406 -13.117 -10.859 1 94.38 252 LEU A CA 1
ATOM 2030 C C . LEU A 1 252 ? -11.578 -14.078 -10.695 1 94.38 252 LEU A C 1
ATOM 2032 O O . LEU A 1 252 ? -11.562 -14.938 -9.805 1 94.38 252 LEU A O 1
ATOM 2036 N N . GLY A 1 253 ? -12.523 -13.914 -11.5 1 94.56 253 GLY A N 1
ATOM 2037 C CA . GLY A 1 253 ? -13.648 -14.844 -11.484 1 94.56 253 GLY A CA 1
ATOM 2038 C C . GLY A 1 253 ? -13.234 -16.281 -11.727 1 94.56 253 GLY A C 1
ATOM 2039 O O . GLY A 1 253 ? -13.695 -17.188 -11.031 1 94.56 253 GLY A O 1
ATOM 2040 N N . VAL A 1 254 ? -12.438 -16.484 -12.711 1 94.5 254 VAL A N 1
ATOM 2041 C CA . VAL A 1 254 ? -11.945 -17.812 -13.023 1 94.5 254 VAL A CA 1
ATOM 2042 C C . VAL A 1 254 ? -11.18 -18.391 -11.828 1 94.5 254 VAL A C 1
ATOM 2044 O O . VAL A 1 254 ? -11.352 -19.547 -11.477 1 94.5 254 VAL A O 1
ATOM 2047 N N . LEU A 1 255 ? -10.414 -17.562 -11.227 1 95.75 255 LEU A N 1
ATOM 2048 C CA . LEU A 1 255 ? -9.656 -17.984 -10.055 1 95.75 255 LEU A CA 1
ATOM 2049 C C . LEU A 1 255 ? -10.586 -18.469 -8.938 1 95.75 255 LEU A C 1
ATOM 2051 O O . LEU A 1 255 ? -10.336 -19.484 -8.305 1 95.75 255 LEU A O 1
ATOM 2055 N N . ILE A 1 256 ? -11.609 -17.719 -8.734 1 96.38 256 ILE A N 1
ATOM 2056 C CA . ILE A 1 256 ? -12.57 -18.062 -7.684 1 96.38 256 ILE A CA 1
ATOM 2057 C C . ILE A 1 256 ? -13.219 -19.406 -8.008 1 96.38 256 ILE A C 1
ATOM 2059 O O . ILE A 1 256 ? -13.398 -20.25 -7.125 1 96.38 256 ILE A O 1
ATOM 2063 N N . LEU A 1 257 ? -13.508 -19.625 -9.219 1 95.75 257 LEU A N 1
ATOM 2064 C CA . LEU A 1 257 ? -14.07 -20.906 -9.633 1 95.75 257 LEU A CA 1
ATOM 2065 C C . LEU A 1 257 ? -13.094 -22.047 -9.375 1 95.75 257 LEU A C 1
ATOM 2067 O O . LEU A 1 257 ? -13.492 -23.125 -8.914 1 95.75 257 LEU A O 1
ATOM 2071 N N . GLU A 1 258 ? -11.891 -21.812 -9.586 1 95.56 258 GLU A N 1
ATOM 2072 C CA . GLU A 1 258 ? -10.867 -22.828 -9.312 1 95.56 258 GLU A CA 1
ATOM 2073 C C . GLU A 1 258 ? -10.758 -23.109 -7.824 1 95.56 258 GLU A C 1
ATOM 2075 O O . GLU A 1 258 ? -10.547 -24.266 -7.422 1 95.56 258 GLU A O 1
ATOM 2080 N N . LEU A 1 259 ? -10.867 -22.109 -7.051 1 96.06 259 LEU A N 1
ATOM 2081 C CA . LEU A 1 259 ? -10.805 -22.281 -5.602 1 96.06 259 LEU A CA 1
ATOM 2082 C C . LEU A 1 259 ? -11.969 -23.125 -5.105 1 96.06 259 LEU A C 1
ATOM 2084 O O . LEU A 1 259 ? -11.82 -23.891 -4.145 1 96.06 259 LEU A O 1
ATOM 2088 N N . ILE A 1 260 ? -13.078 -22.984 -5.77 1 95.44 260 ILE A N 1
ATOM 2089 C CA . ILE A 1 260 ? -14.281 -23.703 -5.348 1 95.44 260 ILE A CA 1
ATOM 2090 C C . ILE A 1 260 ? -14.227 -25.141 -5.852 1 95.44 260 ILE A C 1
ATOM 2092 O O . ILE A 1 260 ? -14.523 -26.078 -5.105 1 95.44 260 ILE A O 1
ATOM 2096 N N . THR A 1 261 ? -13.789 -25.375 -7.047 1 94.06 261 THR A N 1
ATOM 2097 C CA . THR A 1 261 ? -13.914 -26.672 -7.695 1 94.06 261 THR A CA 1
ATOM 2098 C C . THR A 1 261 ? -12.633 -27.484 -7.543 1 94.06 261 THR A C 1
ATOM 2100 O O . THR A 1 261 ? -12.648 -28.703 -7.68 1 94.06 261 THR A O 1
ATOM 2103 N N . GLY A 1 262 ? -11.523 -26.75 -7.383 1 92.38 262 GLY A N 1
ATOM 2104 C CA . GLY A 1 262 ? -10.234 -27.438 -7.359 1 92.38 262 GLY A CA 1
ATOM 2105 C C . GLY A 1 262 ? -9.742 -27.812 -8.742 1 92.38 262 GLY A C 1
ATOM 2106 O O . GLY A 1 262 ? -8.742 -28.531 -8.875 1 92.38 262 GLY A O 1
ATOM 2107 N N . GLN A 1 263 ? -10.453 -27.344 -9.703 1 89.31 263 GLN A N 1
ATOM 2108 C CA . GLN A 1 263 ? -10.102 -27.656 -11.078 1 89.31 263 GLN A CA 1
ATOM 2109 C C . GLN A 1 263 ? -9.492 -26.453 -11.789 1 89.31 263 GLN A C 1
ATOM 2111 O O . GLN A 1 263 ? -9.859 -25.312 -11.516 1 89.31 263 GLN A O 1
ATOM 2116 N N . SER A 1 264 ? -8.477 -26.734 -12.656 1 84.62 264 SER A N 1
ATOM 2117 C CA . SER A 1 264 ? -7.863 -25.656 -13.43 1 84.62 264 SER A CA 1
ATOM 2118 C C . SER A 1 264 ? -8.68 -25.344 -14.68 1 84.62 264 SER A C 1
ATOM 2120 O O . SER A 1 264 ? -9.219 -26.234 -15.328 1 84.62 264 SER A O 1
ATOM 2122 N N . SER A 1 265 ? -8.719 -23.938 -14.891 1 75.94 265 SER A N 1
ATOM 2123 C CA . SER A 1 265 ? -9.453 -23.531 -16.078 1 75.94 265 SER A CA 1
ATOM 2124 C C . SER A 1 265 ? -8.617 -23.719 -17.344 1 75.94 265 SER A C 1
ATOM 2126 O O . SER A 1 265 ? -7.441 -23.344 -17.375 1 75.94 265 SER A O 1
ATOM 2128 N N . GLY A 1 266 ? -8.984 -24.484 -18.312 1 62.84 266 GLY A N 1
ATOM 2129 C CA . GLY A 1 266 ? -8.336 -24.578 -19.609 1 62.84 266 GLY A CA 1
ATOM 2130 C C . GLY A 1 266 ? -7.594 -25.875 -19.828 1 62.84 266 GLY A C 1
ATOM 2131 O O . GLY A 1 266 ? -6.969 -26.078 -20.859 1 62.84 266 GLY A O 1
ATOM 2132 N N . GLU A 1 267 ? -7.375 -26.562 -18.703 1 57.94 267 GLU A N 1
ATOM 2133 C CA . GLU A 1 267 ? -6.691 -27.828 -18.938 1 57.94 267 GLU A CA 1
ATOM 2134 C C . GLU A 1 267 ? -7.461 -28.719 -19.922 1 57.94 267 GLU A C 1
ATOM 2136 O O . GLU A 1 267 ? -8.688 -28.641 -19.984 1 57.94 267 GLU A O 1
ATOM 2141 N N . GLU A 1 268 ? -6.566 -29.234 -20.812 1 56.66 268 GLU A N 1
ATOM 2142 C CA . GLU A 1 268 ? -7.133 -30.172 -21.766 1 56.66 268 GLU A CA 1
ATOM 2143 C C . GLU A 1 268 ? -7.918 -31.281 -21.062 1 56.66 268 GLU A C 1
ATOM 2145 O O . GLU A 1 268 ? -7.395 -31.938 -20.172 1 56.66 268 GLU A O 1
ATOM 2150 N N . GLY A 1 269 ? -9.188 -31.438 -21.391 1 52.78 269 GLY A N 1
ATOM 2151 C CA . GLY A 1 269 ? -10.031 -32.5 -20.828 1 52.78 269 GLY A CA 1
ATOM 2152 C C . GLY A 1 269 ? -10.82 -32.031 -19.625 1 52.78 269 GLY A C 1
ATOM 2153 O O . GLY A 1 269 ? -11.672 -32.781 -19.109 1 52.78 269 GLY A O 1
ATOM 2154 N N . GLY A 1 270 ? -10.461 -30.859 -19.141 1 61.91 270 GLY A N 1
ATOM 2155 C CA . GLY A 1 270 ? -11.156 -30.438 -17.922 1 61.91 270 GLY A CA 1
ATOM 2156 C C . GLY A 1 270 ? -12.453 -29.703 -18.203 1 61.91 270 GLY A C 1
ATOM 2157 O O . GLY A 1 270 ? -12.844 -29.531 -19.359 1 61.91 270 GLY A O 1
ATOM 2158 N N . VAL A 1 271 ? -13.258 -29.609 -17.25 1 68.88 271 VAL A N 1
ATOM 2159 C CA . VAL A 1 271 ? -14.539 -28.922 -17.312 1 68.88 271 VAL A CA 1
ATOM 2160 C C . VAL A 1 271 ? -14.32 -27.438 -17.578 1 68.88 271 VAL A C 1
ATOM 2162 O O . VAL A 1 271 ? -13.414 -26.828 -17.016 1 68.88 271 VAL A O 1
ATOM 2165 N N . ASP A 1 272 ? -14.953 -26.969 -18.625 1 85.31 272 ASP A N 1
ATOM 2166 C CA . ASP A 1 272 ? -15.008 -25.531 -18.859 1 85.31 272 ASP A CA 1
ATOM 2167 C C . ASP A 1 272 ? -15.789 -24.812 -17.75 1 85.31 272 ASP A C 1
ATOM 2169 O O . ASP A 1 272 ? -17.016 -24.766 -17.781 1 85.31 272 ASP A O 1
ATOM 2173 N N . LEU A 1 273 ? -15.102 -24.328 -16.844 1 90.56 273 LEU A N 1
ATOM 2174 C CA . LEU A 1 273 ? -15.711 -23.719 -15.664 1 90.56 273 LEU A CA 1
ATOM 2175 C C . LEU A 1 273 ? -16.547 -22.5 -16.047 1 90.56 273 LEU A C 1
ATOM 2177 O O . LEU A 1 273 ? -17.578 -22.219 -15.43 1 90.56 273 LEU A O 1
ATOM 2181 N N . ILE A 1 274 ? -16.109 -21.812 -17.078 1 90.5 274 ILE A N 1
ATOM 2182 C CA . ILE A 1 274 ? -16.812 -20.609 -17.516 1 90.5 274 ILE A CA 1
ATOM 2183 C C . ILE A 1 274 ? -18.172 -21 -18.109 1 90.5 274 ILE A C 1
ATOM 2185 O O . ILE A 1 274 ? -19.203 -20.406 -17.766 1 90.5 274 ILE A O 1
ATOM 2189 N N . LYS A 1 275 ? -18.109 -21.984 -18.938 1 88.12 275 LYS A N 1
ATOM 2190 C CA . LYS A 1 275 ? -19.344 -22.469 -19.547 1 88.12 275 LYS A CA 1
ATOM 2191 C C . LYS A 1 275 ? -20.281 -23.047 -18.484 1 88.12 275 LYS A C 1
ATOM 2193 O O . LYS A 1 275 ? -21.5 -22.812 -18.531 1 88.12 275 LYS A O 1
ATOM 2198 N N . TRP A 1 276 ? -19.734 -23.75 -17.594 1 89.19 276 TRP A N 1
ATOM 2199 C CA . TRP A 1 276 ? -20.516 -24.375 -16.531 1 89.19 276 TRP A CA 1
ATOM 2200 C C . TRP A 1 276 ? -21.297 -23.328 -15.75 1 89.19 276 TRP A C 1
ATOM 2202 O O . TRP A 1 276 ? -22.5 -23.469 -15.562 1 89.19 276 TRP A O 1
ATOM 2212 N N . VAL A 1 277 ? -20.672 -22.266 -15.336 1 90.81 277 VAL A N 1
ATOM 2213 C CA . VAL A 1 277 ? -21.312 -21.297 -14.453 1 90.81 277 VAL A CA 1
ATOM 2214 C C . VAL A 1 277 ? -22.297 -20.438 -15.242 1 90.81 277 VAL A C 1
ATOM 2216 O O . VAL A 1 277 ? -23.219 -19.859 -14.672 1 90.81 277 VAL A O 1
ATOM 2219 N N . GLN A 1 278 ? -22.156 -20.391 -16.438 1 88.06 278 GLN A N 1
ATOM 2220 C CA . GLN A 1 278 ? -23.047 -19.578 -17.281 1 88.06 278 GLN A CA 1
ATOM 2221 C C . GLN A 1 278 ? -24.297 -20.359 -17.688 1 88.06 278 GLN A C 1
ATOM 2223 O O . GLN A 1 278 ? -25.266 -19.781 -18.156 1 88.06 278 GLN A O 1
ATOM 2228 N N . GLU A 1 279 ? -24.203 -21.656 -17.469 1 87.06 279 GLU A N 1
ATOM 2229 C CA . GLU A 1 279 ? -25.359 -22.484 -17.797 1 87.06 279 GLU A CA 1
ATOM 2230 C C . GLU A 1 279 ? -26.516 -22.234 -16.828 1 87.06 279 GLU A C 1
ATOM 2232 O O . GLU A 1 279 ? -26.297 -21.984 -15.641 1 87.06 279 GLU A O 1
ATOM 2237 N N . SER A 1 280 ? -27.688 -22.344 -17.281 1 81.12 280 SER A N 1
ATOM 2238 C CA . SER A 1 280 ? -28.875 -22.109 -16.484 1 81.12 280 SER A CA 1
ATOM 2239 C C . SER A 1 280 ? -29.031 -23.156 -15.398 1 81.12 280 SER A C 1
ATOM 2241 O O . SER A 1 280 ? -29.578 -22.875 -14.328 1 81.12 280 SER A O 1
ATOM 2243 N N . SER A 1 281 ? -28.531 -24.328 -15.641 1 81.38 281 SER A N 1
ATOM 2244 C CA . SER A 1 281 ? -28.703 -25.422 -14.695 1 81.38 281 SER A CA 1
ATOM 2245 C C . SER A 1 281 ? -27.531 -25.516 -13.727 1 81.38 281 SER A C 1
ATOM 2247 O O . SER A 1 281 ? -27.344 -26.531 -13.062 1 81.38 281 SER A O 1
ATOM 2249 N N . PHE A 1 282 ? -26.781 -24.438 -13.68 1 83.94 282 PHE A N 1
ATOM 2250 C CA . PHE A 1 282 ? -25.547 -24.547 -12.922 1 83.94 282 PHE A CA 1
ATOM 2251 C C . PHE A 1 282 ? -25.828 -24.766 -11.445 1 83.94 282 PHE A C 1
ATOM 2253 O O . PHE A 1 282 ? -25.125 -25.531 -10.773 1 83.94 282 PHE A O 1
ATOM 2260 N N . GLN A 1 283 ? -26.938 -24.266 -10.922 1 84.25 283 GLN A N 1
ATOM 2261 C CA . GLN A 1 283 ? -27.266 -24.375 -9.508 1 84.25 283 GLN A CA 1
ATOM 2262 C C . GLN A 1 283 ? -27.516 -25.828 -9.102 1 84.25 283 GLN A C 1
ATOM 2264 O O . GLN A 1 283 ? -27.234 -26.219 -7.961 1 84.25 283 GLN A O 1
ATOM 2269 N N . ASP A 1 284 ? -27.938 -26.609 -10.008 1 86.06 284 ASP A N 1
ATOM 2270 C CA . ASP A 1 284 ? -28.281 -28 -9.719 1 86.06 284 ASP A CA 1
ATOM 2271 C C . ASP A 1 284 ? -27.031 -28.875 -9.688 1 86.06 284 ASP A C 1
ATOM 2273 O O . ASP A 1 284 ? -27.047 -29.984 -9.125 1 86.06 284 ASP A O 1
ATOM 2277 N N . THR A 1 285 ? -26.031 -28.422 -10.203 1 88.56 285 THR A N 1
ATOM 2278 C CA . THR A 1 285 ? -24.859 -29.266 -10.367 1 88.56 285 THR A CA 1
ATOM 2279 C C . THR A 1 285 ? -23.719 -28.766 -9.469 1 88.56 285 THR A C 1
ATOM 2281 O O . THR A 1 285 ? -22.609 -29.297 -9.539 1 88.56 285 THR A O 1
ATOM 2284 N N . ILE A 1 286 ? -23.953 -27.797 -8.633 1 89.69 286 ILE A N 1
ATOM 2285 C CA . ILE A 1 286 ? -22.922 -27.188 -7.809 1 89.69 286 ILE A CA 1
ATOM 2286 C C . ILE A 1 286 ? -22.25 -28.266 -6.945 1 89.69 286 ILE A C 1
ATOM 2288 O O . ILE A 1 286 ? -21.031 -28.328 -6.859 1 89.69 286 ILE A O 1
ATOM 2292 N N . HIS A 1 287 ? -23.016 -29.125 -6.352 1 89.06 287 HIS A N 1
ATOM 2293 C CA . HIS A 1 287 ? -22.5 -30.125 -5.406 1 89.06 287 HIS A CA 1
ATOM 2294 C C . HIS A 1 287 ? -21.531 -31.078 -6.082 1 89.06 287 HIS A C 1
ATOM 2296 O O . HIS A 1 287 ? -20.594 -31.562 -5.449 1 89.06 287 HIS A O 1
ATOM 2302 N N . ASN A 1 288 ? -21.734 -31.266 -7.355 1 90 288 ASN A N 1
ATOM 2303 C CA . ASN A 1 288 ? -20.875 -32.188 -8.086 1 90 288 ASN A CA 1
ATOM 2304 C C . ASN A 1 288 ? -19.578 -31.516 -8.516 1 90 288 ASN A C 1
ATOM 2306 O O . ASN A 1 288 ? -18.609 -32.188 -8.859 1 90 288 ASN A O 1
ATOM 2310 N N . MET A 1 289 ? -19.625 -30.25 -8.422 1 92.19 289 MET A N 1
ATOM 2311 C CA . MET A 1 289 ? -18.469 -29.531 -8.969 1 92.19 289 MET A CA 1
ATOM 2312 C C . MET A 1 289 ? -17.531 -29.078 -7.859 1 92.19 289 MET A C 1
ATOM 2314 O O . MET A 1 289 ? -16.391 -28.703 -8.125 1 92.19 289 MET A O 1
ATOM 2318 N N . ILE A 1 290 ? -17.984 -29.203 -6.66 1 93.88 290 ILE A N 1
ATOM 2319 C CA . ILE A 1 290 ? -17.172 -28.781 -5.527 1 93.88 290 ILE A CA 1
ATOM 2320 C C . ILE A 1 290 ? -15.969 -29.703 -5.371 1 93.88 290 ILE A C 1
ATOM 2322 O O . ILE A 1 290 ? -16.094 -30.922 -5.539 1 93.88 290 ILE A O 1
ATOM 2326 N N . ASP A 1 291 ? -14.836 -29.125 -5.102 1 93.5 291 ASP A N 1
ATOM 2327 C CA . ASP A 1 291 ? -13.617 -29.906 -4.895 1 93.5 291 ASP A CA 1
ATOM 2328 C C . ASP A 1 291 ? -13.844 -31.031 -3.891 1 93.5 291 ASP A C 1
ATOM 2330 O O . ASP A 1 291 ? -14.234 -30.781 -2.748 1 93.5 291 ASP A O 1
ATOM 2334 N N . PRO A 1 292 ? -13.578 -32.188 -4.223 1 92.31 292 PRO A N 1
ATOM 2335 C CA . PRO A 1 292 ? -13.773 -33.344 -3.326 1 92.31 292 PRO A CA 1
ATOM 2336 C C . PRO A 1 292 ? -12.914 -33.25 -2.07 1 92.31 292 PRO A C 1
ATOM 2338 O O . PRO A 1 292 ? -13.281 -33.812 -1.025 1 92.31 292 PRO A O 1
ATOM 2341 N N . ASP A 1 293 ? -11.836 -32.594 -2.168 1 91.75 293 ASP A N 1
ATOM 2342 C CA . ASP A 1 293 ? -10.938 -32.469 -1.023 1 91.75 293 ASP A CA 1
ATOM 2343 C C . ASP A 1 293 ? -11.594 -31.703 0.117 1 91.75 293 ASP A C 1
ATOM 2345 O O . ASP A 1 293 ? -11.164 -31.797 1.268 1 91.75 293 ASP A O 1
ATOM 2349 N N . LEU A 1 294 ? -12.578 -30.938 -0.223 1 93.44 294 LEU A N 1
ATOM 2350 C CA . LEU A 1 294 ? -13.258 -30.141 0.792 1 93.44 294 LEU A CA 1
ATOM 2351 C C . LEU A 1 294 ? -14.273 -30.984 1.556 1 93.44 294 LEU A C 1
ATOM 2353 O O . LEU A 1 294 ? -14.656 -30.641 2.678 1 93.44 294 LEU A O 1
ATOM 2357 N N . GLY A 1 295 ? -14.742 -32.062 0.922 1 89.94 295 GLY A N 1
ATOM 2358 C CA . GLY A 1 295 ? -15.812 -32.812 1.545 1 89.94 295 GLY A CA 1
ATOM 2359 C C . GLY A 1 295 ? -17.016 -31.969 1.897 1 89.94 295 GLY A C 1
ATOM 2360 O O . GLY A 1 295 ? -17.578 -31.297 1.036 1 89.94 295 GLY A O 1
ATOM 2361 N N . ASN A 1 296 ? -17.328 -31.922 3.23 1 89 296 ASN A N 1
ATOM 2362 C CA . ASN A 1 296 ? -18.438 -31.109 3.707 1 89 296 ASN A CA 1
ATOM 2363 C C . ASN A 1 296 ? -17.953 -29.969 4.594 1 89 296 ASN A C 1
ATOM 2365 O O . ASN A 1 296 ? -18.734 -29.344 5.309 1 89 296 ASN A O 1
ATOM 2369 N N . ASN A 1 297 ? -16.703 -29.734 4.406 1 91.81 297 ASN A N 1
ATOM 2370 C CA . ASN A 1 297 ? -16.109 -28.734 5.281 1 91.81 297 ASN A CA 1
ATOM 2371 C C . ASN A 1 297 ? -16.094 -27.359 4.629 1 91.81 297 ASN A C 1
ATOM 2373 O O . ASN A 1 297 ? -15.023 -26.781 4.402 1 91.81 297 ASN A O 1
ATOM 2377 N N . TYR A 1 298 ? -17.234 -26.891 4.258 1 92.06 298 TYR A N 1
ATOM 2378 C CA . TYR A 1 298 ? -17.406 -25.547 3.748 1 92.06 298 TYR A CA 1
ATOM 2379 C C . TYR A 1 298 ? -18.75 -24.969 4.191 1 92.06 298 TYR A C 1
ATOM 2381 O O . TYR A 1 298 ? -19.656 -25.703 4.578 1 92.06 298 TYR A O 1
ATOM 2389 N N . ASP A 1 299 ? -18.875 -23.703 4.262 1 91.69 299 ASP A N 1
ATOM 2390 C CA . ASP A 1 299 ? -20.125 -23 4.555 1 91.69 299 ASP A CA 1
ATOM 2391 C C . ASP A 1 299 ? -20.938 -22.781 3.281 1 91.69 299 ASP A C 1
ATOM 2393 O O . ASP A 1 299 ? -20.5 -22.078 2.371 1 91.69 299 ASP A O 1
ATOM 2397 N N . SER A 1 300 ? -22.078 -23.344 3.266 1 89.94 300 SER A N 1
ATOM 2398 C CA . SER A 1 300 ? -22.906 -23.328 2.064 1 89.94 300 SER A CA 1
ATOM 2399 C C . SER A 1 300 ? -23.281 -21.906 1.668 1 89.94 300 SER A C 1
ATOM 2401 O O . SER A 1 300 ? -23.359 -21.578 0.48 1 89.94 300 SER A O 1
ATOM 2403 N N . LYS A 1 301 ? -23.547 -21.078 2.627 1 89.81 301 LYS A N 1
AT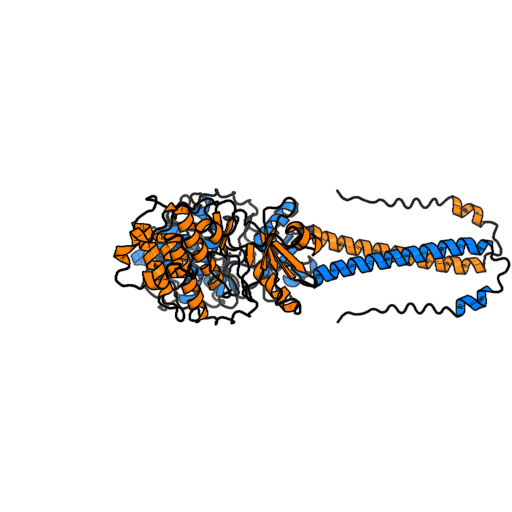OM 2404 C CA . LYS A 1 301 ? -23.891 -19.688 2.334 1 89.81 301 LYS A CA 1
ATOM 2405 C C . LYS A 1 301 ? -22.703 -18.938 1.73 1 89.81 301 LYS A C 1
ATOM 2407 O O . LYS A 1 301 ? -22.875 -18.203 0.756 1 89.81 301 LYS A O 1
ATOM 2412 N N . GLU A 1 302 ? -21.562 -19.172 2.326 1 91.62 302 GLU A N 1
ATOM 2413 C CA . GLU A 1 302 ? -20.359 -18.547 1.812 1 91.62 302 GLU A CA 1
ATOM 2414 C C . GLU A 1 302 ? -20.031 -19.031 0.401 1 91.62 302 GLU A C 1
ATOM 2416 O O . GLU A 1 302 ? -19.625 -18.25 -0.457 1 91.62 302 GLU A O 1
ATOM 2421 N N . LEU A 1 303 ? -20.219 -20.297 0.241 1 93.06 303 LEU A N 1
ATOM 2422 C CA . LEU A 1 303 ? -19.938 -20.891 -1.064 1 93.06 303 LEU A CA 1
ATOM 2423 C C . LEU A 1 303 ? -20.844 -20.281 -2.133 1 93.06 303 LEU A C 1
ATOM 2425 O O . LEU A 1 303 ? -20.391 -19.922 -3.217 1 93.06 303 LEU A O 1
ATOM 2429 N N . LYS A 1 304 ? -22.109 -20.156 -1.852 1 91 304 LYS A N 1
ATOM 2430 C CA . LYS A 1 304 ? -23.047 -19.578 -2.803 1 91 304 LYS A CA 1
ATOM 2431 C C . LYS A 1 304 ? -22.703 -18.125 -3.113 1 91 304 LYS A C 1
ATOM 2433 O O . LYS A 1 304 ? -22.828 -17.688 -4.258 1 91 304 LYS A O 1
ATOM 2438 N N . GLY A 1 305 ? -22.328 -17.438 -2.07 1 91.19 305 GLY A N 1
ATOM 2439 C CA . GLY A 1 305 ? -21.906 -16.062 -2.273 1 91.19 305 GLY A CA 1
ATOM 2440 C C . GLY A 1 305 ? -20.688 -15.945 -3.174 1 91.19 305 GLY A C 1
ATOM 2441 O O . GLY A 1 305 ? -20.641 -15.094 -4.062 1 91.19 305 GLY A O 1
ATOM 2442 N N . LEU A 1 306 ? -19.75 -16.781 -2.908 1 93.38 306 LEU A N 1
ATOM 2443 C CA . LEU A 1 306 ? -18.531 -16.797 -3.719 1 93.38 306 LEU A CA 1
ATOM 2444 C C . LEU A 1 306 ? -18.844 -17.141 -5.168 1 93.38 306 LEU A C 1
ATOM 2446 O O . LEU A 1 306 ? -18.297 -16.531 -6.094 1 93.38 306 LEU A O 1
ATOM 2450 N N . LEU A 1 307 ? -19.688 -18.078 -5.336 1 93.38 307 LEU A N 1
ATOM 2451 C CA . LEU A 1 307 ? -20.094 -18.5 -6.672 1 93.38 307 LEU A CA 1
ATOM 2452 C C . LEU A 1 307 ? -20.812 -17.359 -7.398 1 93.38 307 LEU A C 1
ATOM 2454 O O . LEU A 1 307 ? -20.625 -17.172 -8.602 1 93.38 307 LEU A O 1
ATOM 2458 N N . ALA A 1 308 ? -21.609 -16.656 -6.695 1 91.19 308 ALA A N 1
ATOM 2459 C CA . ALA A 1 308 ? -22.328 -15.523 -7.285 1 91.19 308 ALA A CA 1
ATOM 2460 C C . ALA A 1 308 ? -21.344 -14.461 -7.785 1 91.19 308 ALA A C 1
ATOM 2462 O O . ALA A 1 308 ? -21.516 -13.914 -8.875 1 91.19 308 ALA A O 1
ATOM 2463 N N . VAL A 1 309 ? -20.391 -14.211 -7 1 92.62 309 VAL A N 1
ATOM 2464 C CA . VAL A 1 309 ? -19.359 -13.242 -7.379 1 92.62 309 VAL A CA 1
ATOM 2465 C C . VAL A 1 309 ? -18.625 -13.727 -8.625 1 92.62 309 VAL A C 1
ATOM 2467 O O . VAL A 1 309 ? -18.422 -12.969 -9.57 1 92.62 309 VAL A O 1
ATOM 2470 N N . ALA A 1 310 ? -18.219 -14.945 -8.609 1 93.94 310 ALA A N 1
ATOM 2471 C CA . ALA A 1 310 ? -17.5 -15.516 -9.758 1 93.94 310 ALA A CA 1
ATOM 2472 C C . ALA A 1 310 ? -18.328 -15.406 -11.031 1 93.94 310 ALA A C 1
ATOM 2474 O O . ALA A 1 310 ? -17.812 -15.039 -12.086 1 93.94 310 ALA A O 1
ATOM 2475 N N . ARG A 1 311 ? -19.562 -15.734 -10.898 1 91.88 311 ARG A N 1
ATOM 2476 C CA . ARG A 1 311 ? -20.453 -15.672 -12.047 1 91.88 311 ARG A CA 1
ATOM 2477 C C . ARG A 1 311 ? -20.531 -14.258 -12.609 1 91.88 311 ARG A C 1
ATOM 2479 O O . ARG A 1 311 ? -20.516 -14.062 -13.828 1 91.88 311 ARG A O 1
ATOM 2486 N N . LEU A 1 312 ? -20.641 -13.32 -11.742 1 90.38 312 LEU A N 1
ATOM 2487 C CA . LEU A 1 312 ? -20.688 -11.922 -12.156 1 90.38 312 LEU A CA 1
ATOM 2488 C C . LEU A 1 312 ? -19.391 -11.516 -12.836 1 90.38 312 LEU A C 1
ATOM 2490 O O . LEU A 1 312 ? -19.406 -10.766 -13.82 1 90.38 312 LEU A O 1
ATOM 2494 N N . CYS A 1 313 ? -18.328 -12 -12.375 1 91.75 313 CYS A N 1
ATOM 2495 C CA . CYS A 1 313 ? -17.016 -11.625 -12.891 1 91.75 313 CYS A CA 1
ATOM 2496 C C . CYS A 1 313 ? -16.781 -12.211 -14.281 1 91.75 313 CYS A C 1
ATOM 2498 O O . CYS A 1 313 ? -16.172 -11.57 -15.133 1 91.75 313 CYS A O 1
ATOM 2500 N N . VAL A 1 314 ? -17.25 -13.352 -14.555 1 91.56 314 VAL A N 1
ATOM 2501 C CA . VAL A 1 314 ? -16.922 -14.047 -15.789 1 91.56 314 VAL A CA 1
ATOM 2502 C C . VAL A 1 314 ? -17.984 -13.758 -16.859 1 91.56 314 VAL A C 1
ATOM 2504 O O . VAL A 1 314 ? -17.938 -14.32 -17.953 1 91.56 314 VAL A O 1
ATOM 2507 N N . LYS A 1 315 ? -18.891 -12.945 -16.547 1 86.62 315 LYS A N 1
ATOM 2508 C CA . LYS A 1 315 ? -19.938 -12.609 -17.516 1 86.62 315 LYS A CA 1
ATOM 2509 C C . LYS A 1 315 ? -19.344 -11.945 -18.75 1 86.62 315 LYS A C 1
ATOM 2511 O O . LYS A 1 315 ? -19.781 -12.211 -19.875 1 86.62 315 LYS A O 1
ATOM 2516 N N . SER A 1 316 ? -18.453 -10.984 -18.516 1 77.94 316 SER A N 1
ATOM 2517 C CA . SER A 1 316 ? -17.812 -10.32 -19.641 1 77.94 316 SER A CA 1
ATOM 2518 C C . SER A 1 316 ? -16.328 -10.086 -19.375 1 77.94 316 SER A C 1
ATOM 2520 O O . SER A 1 316 ? -15.945 -9.742 -18.266 1 77.94 316 SER A O 1
ATOM 2522 N N . SER A 1 317 ? -15.594 -10.312 -20.422 1 73.44 317 SER A N 1
ATOM 2523 C CA . SER A 1 317 ? -14.156 -10.07 -20.297 1 73.44 317 SER A CA 1
ATOM 2524 C C . SER A 1 317 ? -13.789 -8.688 -20.812 1 73.44 317 SER A C 1
ATOM 2526 O O . SER A 1 317 ? -12.695 -8.188 -20.531 1 73.44 317 SER A O 1
ATOM 2528 N N . ASP A 1 318 ? -14.633 -8.031 -21.516 1 74.12 318 ASP A N 1
ATOM 2529 C CA . ASP A 1 318 ? -14.312 -6.754 -22.141 1 74.12 318 ASP A CA 1
ATOM 2530 C C . ASP A 1 318 ? -14.75 -5.582 -21.266 1 74.12 318 ASP A C 1
ATOM 2532 O O . ASP A 1 318 ? -13.977 -4.652 -21.047 1 74.12 318 ASP A O 1
ATOM 2536 N N . LYS A 1 319 ? -15.992 -5.625 -20.828 1 73.88 319 LYS A N 1
ATOM 2537 C CA . LYS A 1 319 ? -16.484 -4.559 -19.969 1 73.88 319 LYS A CA 1
ATOM 2538 C C . LYS A 1 319 ? -16.797 -5.09 -18.562 1 73.88 319 LYS A C 1
ATOM 2540 O O . LYS A 1 319 ? -17.594 -6.02 -18.406 1 73.88 319 LYS A O 1
ATOM 2545 N N . PRO A 1 320 ? -16.047 -4.492 -17.719 1 71.88 320 PRO A N 1
ATOM 2546 C CA . PRO A 1 320 ? -16.328 -5.004 -16.375 1 71.88 320 PRO A CA 1
ATOM 2547 C C . PRO A 1 320 ? -17.734 -4.66 -15.898 1 71.88 320 PRO A C 1
ATOM 2549 O O . PRO A 1 320 ? -18.219 -3.549 -16.141 1 71.88 320 PRO A O 1
ATOM 2552 N N . THR A 1 321 ? -18.391 -5.656 -15.438 1 68.56 321 THR A N 1
ATOM 2553 C CA . THR A 1 321 ? -19.734 -5.484 -14.891 1 68.56 321 THR A CA 1
ATOM 2554 C C . THR A 1 321 ? -19.656 -5.129 -13.406 1 68.56 321 THR A C 1
ATOM 2556 O O . THR A 1 321 ? -20.625 -4.613 -12.844 1 68.56 321 THR A O 1
ATOM 2559 N N . VAL A 1 322 ? -18.656 -5.488 -12.883 1 77 322 VAL A N 1
ATOM 2560 C CA . VAL A 1 322 ? -18.453 -5.223 -11.461 1 77 322 VAL A CA 1
ATOM 2561 C C . VAL A 1 322 ? -17.047 -4.664 -11.234 1 77 322 VAL A C 1
ATOM 2563 O O . VAL A 1 322 ? -16.109 -5.012 -11.953 1 77 322 VAL A O 1
ATOM 2566 N N . PHE A 1 323 ? -16.984 -3.838 -10.25 1 79.44 323 PHE A N 1
ATOM 2567 C CA . PHE A 1 323 ? -15.688 -3.232 -9.938 1 79.44 323 PHE A CA 1
ATOM 2568 C C . PHE A 1 323 ? -14.984 -4.004 -8.828 1 79.44 323 PHE A C 1
ATOM 2570 O O . PHE A 1 323 ? -15.641 -4.629 -7.988 1 79.44 323 PHE A O 1
ATOM 2577 N N . ILE A 1 324 ? -13.719 -3.963 -8.898 1 83.06 324 ILE A N 1
ATOM 2578 C CA . ILE A 1 324 ? -12.883 -4.707 -7.969 1 83.06 324 ILE A CA 1
ATOM 2579 C C . ILE A 1 324 ? -13.203 -4.293 -6.535 1 83.06 324 ILE A C 1
ATOM 2581 O O . ILE A 1 324 ? -13.227 -5.129 -5.629 1 83.06 324 ILE A O 1
ATOM 2585 N N . SER A 1 325 ? -13.422 -3.018 -6.324 1 80.12 325 SER A N 1
ATOM 2586 C CA . SER A 1 325 ? -13.734 -2.537 -4.984 1 80.12 325 SER A CA 1
ATOM 2587 C C . SER A 1 325 ? -15.016 -3.166 -4.453 1 80.12 325 SER A C 1
ATOM 2589 O O . SER A 1 325 ? -15.117 -3.479 -3.264 1 80.12 325 SER A O 1
ATOM 2591 N N . GLN A 1 326 ? -15.953 -3.359 -5.312 1 82 326 GLN A N 1
ATOM 2592 C CA . GLN A 1 326 ? -17.219 -3.98 -4.93 1 82 326 GLN A CA 1
ATOM 2593 C C . GLN A 1 326 ? -17.031 -5.457 -4.59 1 82 326 GLN A C 1
ATOM 2595 O O . GLN A 1 326 ? -17.609 -5.957 -3.627 1 82 326 GLN A O 1
ATOM 2600 N N . ILE A 1 327 ? -16.25 -6.043 -5.41 1 86.38 327 ILE A N 1
ATOM 2601 C CA . ILE A 1 327 ? -15.969 -7.453 -5.18 1 86.38 327 ILE A CA 1
ATOM 2602 C C . ILE A 1 327 ? -15.273 -7.625 -3.832 1 86.38 327 ILE A C 1
ATOM 2604 O O . ILE A 1 327 ? -15.672 -8.461 -3.021 1 86.38 327 ILE A O 1
ATOM 2608 N N . PHE A 1 328 ? -14.289 -6.852 -3.641 1 87.06 328 PHE A N 1
ATOM 2609 C CA . PHE A 1 328 ? -13.531 -6.934 -2.393 1 87.06 328 PHE A CA 1
ATOM 2610 C C . PHE A 1 328 ? -14.445 -6.684 -1.195 1 87.06 328 PHE A C 1
ATOM 2612 O O . PHE A 1 328 ? -14.391 -7.414 -0.203 1 87.06 328 PHE A O 1
ATOM 2619 N N . TRP A 1 329 ? -15.203 -5.746 -1.326 1 79.75 329 TRP A N 1
ATOM 2620 C CA . TRP A 1 329 ? -16.125 -5.414 -0.247 1 79.75 329 TRP A CA 1
ATOM 2621 C C . TRP A 1 329 ? -17.078 -6.57 0.027 1 79.75 329 TRP A C 1
ATOM 2623 O O . TRP A 1 329 ? -17.312 -6.938 1.183 1 79.75 329 TRP A O 1
ATOM 2633 N N . TYR A 1 330 ? -17.625 -7.055 -0.98 1 82.5 330 TYR A N 1
ATOM 2634 C CA . TYR A 1 330 ? -18.562 -8.156 -0.822 1 82.5 330 TYR A CA 1
ATOM 2635 C C . TYR A 1 330 ? -17.906 -9.359 -0.168 1 82.5 330 TYR A C 1
ATOM 2637 O O . TYR A 1 330 ? -18.453 -9.961 0.75 1 82.5 330 TYR A O 1
ATOM 2645 N N . LEU A 1 331 ? -16.75 -9.625 -0.583 1 86.19 331 LEU A N 1
ATOM 2646 C CA . LEU A 1 331 ? -16.031 -10.781 -0.055 1 86.19 331 LEU A CA 1
ATOM 2647 C C . LEU A 1 331 ? -15.656 -10.57 1.405 1 86.19 331 LEU A C 1
ATOM 2649 O O . LEU A 1 331 ? -15.75 -11.484 2.221 1 86.19 331 LEU A O 1
ATOM 2653 N N . GLN A 1 332 ? -15.203 -9.406 1.64 1 79.25 332 GLN A N 1
ATOM 2654 C CA . GLN A 1 332 ? -14.75 -9.109 2.994 1 79.25 332 GLN A CA 1
ATOM 2655 C C . GLN A 1 332 ? -15.922 -9.016 3.961 1 79.25 332 GLN A C 1
ATOM 2657 O O . GLN A 1 332 ? -15.859 -9.547 5.074 1 79.25 332 GLN A O 1
ATOM 2662 N N . LYS A 1 333 ? -16.891 -8.367 3.641 1 68.94 333 LYS A N 1
ATOM 2663 C CA . LYS A 1 333 ? -18 -8.078 4.547 1 68.94 333 LYS A CA 1
ATOM 2664 C C . LYS A 1 333 ? -18.969 -9.242 4.625 1 68.94 333 LYS A C 1
ATOM 2666 O O . LYS A 1 333 ? -19.438 -9.602 5.711 1 68.94 333 LYS A O 1
ATOM 2671 N N . LYS A 1 334 ? -19.312 -9.664 3.396 1 64.38 334 LYS A 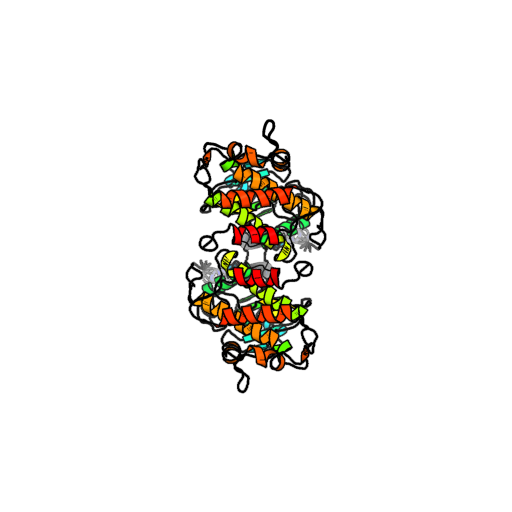N 1
ATOM 2672 C CA . LYS A 1 334 ? -20.375 -10.672 3.4 1 64.38 334 LYS A CA 1
ATOM 2673 C C . LYS A 1 334 ? -19.828 -12.055 3.742 1 64.38 334 LYS A C 1
ATOM 2675 O O . LYS A 1 334 ? -20.5 -12.852 4.395 1 64.38 334 LYS A O 1
ATOM 2680 N N . LEU A 1 335 ? -18.656 -12.133 3.09 1 62.47 335 LEU A N 1
ATOM 2681 C CA . LEU A 1 335 ? -18.141 -13.484 3.289 1 62.47 335 LEU A CA 1
ATOM 2682 C C . LEU A 1 335 ? -17.094 -13.508 4.391 1 62.47 335 LEU A C 1
ATOM 2684 O O . LEU A 1 335 ? -16.859 -14.547 5.012 1 62.47 335 LEU A O 1
ATOM 2688 N N . GLY A 1 336 ? -16.25 -12.336 4.379 1 58.59 336 GLY A N 1
ATOM 2689 C CA . GLY A 1 336 ? -15 -12.289 5.113 1 58.59 336 GLY A CA 1
ATOM 2690 C C . GLY A 1 336 ? -15.188 -12.125 6.609 1 58.59 336 GLY A C 1
ATOM 2691 O O . GLY A 1 336 ? -16.25 -11.68 7.059 1 58.59 336 GLY A O 1
ATOM 2692 N N . ILE A 1 337 ? -14.336 -12.953 7.242 1 50.25 337 ILE A N 1
ATOM 2693 C CA . ILE A 1 337 ? -14.016 -13.078 8.664 1 50.25 337 ILE A CA 1
ATOM 2694 C C . ILE A 1 337 ? -13.516 -11.742 9.195 1 50.25 337 ILE A C 1
ATOM 2696 O O . ILE A 1 337 ? -12.359 -11.367 8.969 1 50.25 337 ILE A O 1
ATOM 2700 N N . THR A 1 338 ? -14.203 -10.656 8.992 1 45.81 338 THR A N 1
ATOM 2701 C CA . THR A 1 338 ? -13.688 -9.43 9.594 1 45.81 338 THR A CA 1
ATOM 2702 C C . THR A 1 338 ? -12.781 -9.75 10.781 1 45.81 338 THR A C 1
ATOM 2704 O O . THR A 1 338 ? -11.812 -9.031 11.047 1 45.81 338 THR A O 1
ATOM 2707 N N . ASP A 1 339 ? -13.219 -10.57 11.586 1 43.25 339 ASP A N 1
ATOM 2708 C CA . ASP A 1 339 ? -12.531 -10.797 12.852 1 43.25 339 ASP A CA 1
ATOM 2709 C C . ASP A 1 339 ? -11.148 -11.398 12.633 1 43.25 339 ASP A C 1
ATOM 2711 O O . ASP A 1 339 ? -10.219 -11.148 13.406 1 43.25 339 ASP A O 1
ATOM 2715 N N . GLU A 1 340 ? -10.961 -12.422 11.68 1 39.66 340 GLU A N 1
ATOM 2716 C CA . GLU A 1 340 ? -9.805 -13.312 11.648 1 39.66 340 GLU A CA 1
ATOM 2717 C C . GLU A 1 340 ? -8.742 -12.805 10.672 1 39.66 340 GLU A C 1
ATOM 2719 O O . GLU A 1 340 ? -7.758 -13.5 10.406 1 39.66 340 GLU A O 1
ATOM 2724 N N . LEU A 1 341 ? -9.023 -11.992 9.891 1 37.72 341 LEU A N 1
ATOM 2725 C CA . LEU A 1 341 ? -7.875 -11.648 9.055 1 37.72 341 LEU A CA 1
ATOM 2726 C C . LEU A 1 341 ? -6.688 -11.234 9.922 1 37.72 341 LEU A C 1
ATOM 2728 O O . LEU A 1 341 ? -5.629 -10.875 9.398 1 37.72 341 LEU A O 1
ATOM 2732 N N . ASN A 1 342 ? -6.773 -10.672 11.055 1 30.22 342 ASN A N 1
ATOM 2733 C CA . ASN A 1 342 ? -5.723 -10.469 12.047 1 30.22 342 ASN A CA 1
ATOM 2734 C C . ASN A 1 342 ? -5.102 -11.797 12.484 1 30.22 342 ASN A C 1
ATOM 2736 O O . ASN A 1 342 ? -5.812 -12.766 12.75 1 30.22 342 ASN A O 1
ATOM 2740 N N . MET B 1 1 ? 27.188 10.305 -20.297 1 20.84 1 MET B N 1
ATOM 2741 C CA . MET B 1 1 ? 28.344 11.039 -20.812 1 20.84 1 MET B CA 1
ATOM 2742 C C . MET B 1 1 ? 29.609 10.711 -20.016 1 20.84 1 MET B C 1
ATOM 2744 O O . MET B 1 1 ? 29.719 11.086 -18.844 1 20.84 1 MET B O 1
ATOM 2748 N N . TYR B 1 2 ? 30.109 9.445 -20.219 1 25.47 2 TYR B N 1
ATOM 2749 C CA . TYR B 1 2 ? 31.234 8.68 -19.672 1 25.47 2 TYR B CA 1
ATOM 2750 C C . TYR B 1 2 ? 32.531 9.422 -19.891 1 25.47 2 TYR B C 1
ATOM 2752 O O . TYR B 1 2 ? 32.969 9.656 -21.031 1 25.47 2 TYR B O 1
ATOM 2760 N N . VAL B 1 3 ? 32.719 10.516 -19.141 1 24.48 3 VAL B N 1
ATOM 2761 C CA . VAL B 1 3 ? 33.969 11.266 -19.25 1 24.48 3 VAL B CA 1
ATOM 2762 C C . VAL B 1 3 ? 35.156 10.328 -19.047 1 24.48 3 VAL B C 1
ATOM 2764 O O . VAL B 1 3 ? 35.344 9.758 -17.969 1 24.48 3 VAL B O 1
ATOM 2767 N N . PHE B 1 4 ? 35.5 9.5 -20.078 1 26.16 4 PHE B N 1
ATOM 2768 C CA . PHE B 1 4 ? 36.75 8.836 -20.328 1 26.16 4 PHE B CA 1
ATOM 2769 C C . PHE B 1 4 ? 37.938 9.789 -20.094 1 26.16 4 PHE B C 1
ATOM 2771 O O . PHE B 1 4 ? 38.156 10.695 -20.891 1 26.16 4 PHE B O 1
ATOM 2778 N N . ILE B 1 5 ? 38.031 10.211 -18.859 1 24.3 5 ILE B N 1
ATOM 2779 C CA . ILE B 1 5 ? 39.281 10.914 -18.594 1 24.3 5 ILE B CA 1
ATOM 2780 C C . ILE B 1 5 ? 40.438 10.023 -18.984 1 24.3 5 ILE B C 1
ATOM 2782 O O . ILE B 1 5 ? 40.688 8.992 -18.344 1 24.3 5 ILE B O 1
ATOM 2786 N N . PHE B 1 6 ? 40.688 9.789 -20.312 1 24.7 6 PHE B N 1
ATOM 2787 C CA . PHE B 1 6 ? 41.938 9.359 -20.938 1 24.7 6 PHE B CA 1
ATOM 2788 C C . PHE B 1 6 ? 43.125 10.109 -20.344 1 24.7 6 PHE B C 1
ATOM 2790 O O . PHE B 1 6 ? 43.312 11.297 -20.609 1 24.7 6 PHE B O 1
ATOM 2797 N N . VAL B 1 7 ? 43.344 9.883 -19.094 1 23.64 7 VAL B N 1
ATOM 2798 C CA . VAL B 1 7 ? 44.656 10.328 -18.625 1 23.64 7 VAL B CA 1
ATOM 2799 C C . VAL B 1 7 ? 45.75 9.727 -19.516 1 23.64 7 VAL B C 1
ATOM 2801 O O . VAL B 1 7 ? 45.938 8.508 -19.531 1 23.64 7 VAL B O 1
ATOM 2804 N N . TYR B 1 8 ? 45.875 10.188 -20.812 1 23.75 8 TYR B N 1
ATOM 2805 C CA . TYR B 1 8 ? 47.031 10.055 -21.672 1 23.75 8 TYR B CA 1
ATOM 2806 C C . TYR B 1 8 ? 48.312 10.266 -20.906 1 23.75 8 TYR B C 1
ATOM 2808 O O . TYR B 1 8 ? 48.656 11.398 -20.516 1 23.75 8 TYR B O 1
ATOM 2816 N N . LEU B 1 9 ? 48.594 9.375 -19.938 1 23.92 9 LEU B N 1
ATOM 2817 C CA . LEU B 1 9 ? 49.969 9.297 -19.469 1 23.92 9 LEU B CA 1
ATOM 2818 C C . LEU B 1 9 ? 50.906 9.125 -20.656 1 23.92 9 LEU B C 1
ATOM 2820 O O . LEU B 1 9 ? 50.938 8.062 -21.281 1 23.92 9 LEU B O 1
ATOM 2824 N N . TYR B 1 10 ? 50.938 10.047 -21.672 1 24.92 10 TYR B N 1
ATOM 2825 C CA . TYR B 1 10 ? 52.031 10.164 -22.625 1 24.92 10 TYR B CA 1
ATOM 2826 C C . TYR B 1 10 ? 53.375 10.086 -21.906 1 24.92 10 TYR B C 1
ATOM 2828 O O . TYR B 1 10 ? 53.781 11.039 -21.25 1 24.92 10 TYR B O 1
ATOM 2836 N N . TYR B 1 11 ? 53.656 8.914 -21.25 1 26.8 11 TYR B N 1
ATOM 2837 C CA . TYR B 1 11 ? 55.031 8.617 -20.906 1 26.8 11 TYR B CA 1
ATOM 2838 C C . TYR B 1 11 ? 55.969 8.797 -22.109 1 26.8 11 TYR B C 1
ATOM 2840 O O . TYR B 1 11 ? 55.844 8.07 -23.094 1 26.8 11 TYR B O 1
ATOM 2848 N N . ASP B 1 12 ? 56.219 10 -22.484 1 25.5 12 ASP B N 1
ATOM 2849 C CA . ASP B 1 12 ? 57.344 10.273 -23.391 1 25.5 12 ASP B CA 1
ATOM 2850 C C . ASP B 1 12 ? 58.562 9.438 -23.031 1 25.5 12 ASP B C 1
ATOM 2852 O O . ASP B 1 12 ? 59.094 9.555 -21.938 1 25.5 12 ASP B O 1
ATOM 2856 N N . ASP B 1 13 ? 58.688 8.164 -23.484 1 29.14 13 ASP B N 1
ATOM 2857 C CA . ASP B 1 13 ? 59.812 7.215 -23.547 1 29.14 13 ASP B CA 1
ATOM 2858 C C . ASP B 1 13 ? 61.125 7.93 -23.828 1 29.14 13 ASP B C 1
ATOM 2860 O O . ASP B 1 13 ? 62.188 7.422 -23.469 1 29.14 13 ASP B O 1
ATOM 2864 N N . CYS B 1 14 ? 61 8.945 -24.719 1 28.31 14 CYS B N 1
ATOM 2865 C CA . CYS B 1 14 ? 62.25 9.32 -25.375 1 28.31 14 CYS B CA 1
ATOM 2866 C C . CYS B 1 14 ? 63.25 9.828 -24.375 1 28.31 14 CYS B C 1
ATOM 2868 O O . CYS B 1 14 ? 64.438 9.547 -24.5 1 28.31 14 CYS B O 1
ATOM 2870 N N . LEU B 1 15 ? 62.812 10.797 -23.562 1 27.28 15 LEU B N 1
ATOM 2871 C CA . LEU B 1 15 ? 63.875 11.617 -22.969 1 27.28 15 LEU B CA 1
ATOM 2872 C C . LEU B 1 15 ? 64.625 10.844 -21.875 1 27.28 15 LEU B C 1
ATOM 2874 O O . LEU B 1 15 ? 65.75 11.188 -21.516 1 27.28 15 LEU B O 1
ATOM 2878 N N . ILE B 1 16 ? 63.969 9.812 -21.312 1 31.22 16 ILE B N 1
ATOM 2879 C CA . ILE B 1 16 ? 64.688 9.25 -20.188 1 31.22 16 ILE B CA 1
ATOM 2880 C C . ILE B 1 16 ? 65.812 8.359 -20.703 1 31.22 16 ILE B C 1
ATOM 2882 O O . ILE B 1 16 ? 66.812 8.156 -20.016 1 31.22 16 ILE B O 1
ATOM 2886 N N . ALA B 1 17 ? 65.688 7.801 -21.938 1 29.14 17 ALA B N 1
ATOM 2887 C CA . ALA B 1 17 ? 66.688 6.828 -22.359 1 29.14 17 ALA B CA 1
ATOM 2888 C C . ALA B 1 17 ? 68.062 7.484 -22.531 1 29.14 17 ALA B C 1
ATOM 2890 O O . ALA B 1 17 ? 69.062 6.879 -22.219 1 29.14 17 ALA B O 1
ATOM 2891 N N . SER B 1 18 ? 68.062 8.609 -23.25 1 29.34 18 SER B N 1
ATOM 2892 C CA . SER B 1 18 ? 69.375 9.047 -23.672 1 29.34 18 SER B CA 1
ATOM 2893 C C . SER B 1 18 ? 70.312 9.281 -22.484 1 29.34 18 SER B C 1
ATOM 2895 O O . SER B 1 18 ? 71.5 9.141 -22.594 1 29.34 18 SER B O 1
ATOM 2897 N N . ARG B 1 19 ? 69.75 9.992 -21.516 1 30.59 19 ARG B N 1
ATOM 2898 C CA . ARG B 1 19 ? 70.75 10.5 -20.562 1 30.59 19 ARG B CA 1
ATOM 2899 C C . ARG B 1 19 ? 71.25 9.398 -19.625 1 30.59 19 ARG B C 1
ATOM 2901 O O . ARG B 1 19 ? 72.125 9.633 -18.766 1 30.59 19 ARG B O 1
ATOM 2908 N N . LEU B 1 20 ? 70.625 8.258 -19.719 1 31.5 20 LEU B N 1
ATOM 2909 C CA . LEU B 1 20 ? 71.062 7.234 -18.781 1 31.5 20 LEU B CA 1
ATOM 2910 C C . LEU B 1 20 ? 72.5 6.727 -19.156 1 31.5 20 LEU B C 1
ATOM 2912 O O . LEU B 1 20 ? 73.062 5.891 -18.469 1 31.5 20 LEU B O 1
ATOM 2916 N N . HIS B 1 21 ? 73 7.066 -20.328 1 31.48 21 HIS B N 1
ATOM 2917 C CA . HIS B 1 21 ? 74.188 6.352 -20.672 1 31.48 21 HIS B CA 1
ATOM 2918 C C . HIS B 1 21 ? 75.312 6.605 -19.641 1 31.48 21 HIS B C 1
ATOM 2920 O O . HIS B 1 21 ? 76.125 5.734 -19.391 1 31.48 21 HIS B O 1
ATOM 2926 N N . SER B 1 22 ? 75.562 7.898 -19.391 1 32.25 22 SER B N 1
ATOM 2927 C CA . SER B 1 22 ? 76.938 8.141 -18.844 1 32.25 22 SER B CA 1
ATOM 2928 C C . SER B 1 22 ? 77 7.691 -17.391 1 32.25 22 SER B C 1
ATOM 2930 O O . SER B 1 22 ? 78.062 7.855 -16.75 1 32.25 22 SER B O 1
ATOM 2932 N N . PHE B 1 23 ? 75.938 7.688 -16.625 1 34.81 23 PHE B N 1
ATOM 2933 C CA . PHE B 1 23 ? 76.125 7.535 -15.195 1 34.81 23 PHE B CA 1
ATOM 2934 C C . PHE B 1 23 ? 76.562 6.102 -14.867 1 34.81 23 PHE B C 1
ATOM 2936 O O . PHE B 1 23 ? 75.75 5.195 -14.875 1 34.81 23 PHE B O 1
ATOM 2943 N N . ARG B 1 24 ? 77.75 5.727 -15.227 1 31.56 24 ARG B N 1
ATOM 2944 C CA . ARG B 1 24 ? 78.438 4.449 -14.945 1 31.56 24 ARG B CA 1
ATOM 2945 C C . ARG B 1 24 ? 78.25 4.059 -13.484 1 31.56 24 ARG B C 1
ATOM 2947 O O . ARG B 1 24 ? 78.062 2.881 -13.172 1 31.56 24 ARG B O 1
ATOM 2954 N N . ASP B 1 25 ? 78.812 4.906 -12.594 1 36.59 25 ASP B N 1
ATOM 2955 C CA . ASP B 1 25 ? 79.062 4.43 -11.234 1 36.59 25 ASP B CA 1
ATOM 2956 C C . ASP B 1 25 ? 77.75 4.27 -10.477 1 36.59 25 ASP B C 1
ATOM 2958 O O . ASP B 1 25 ? 77.75 4.219 -9.25 1 36.59 25 ASP B O 1
ATOM 2962 N N . TYR B 1 26 ? 76.625 4.383 -11.234 1 37 26 TYR B N 1
ATOM 2963 C CA . TYR B 1 26 ? 75.25 4.508 -10.812 1 37 26 TYR B CA 1
ATOM 2964 C C . TYR B 1 26 ? 74.75 3.186 -10.258 1 37 26 TYR B C 1
ATOM 2966 O O . TYR B 1 26 ? 73.688 2.676 -10.703 1 37 26 TYR B O 1
ATOM 2974 N N . HIS B 1 27 ? 75.625 2.328 -9.828 1 40.84 27 HIS B N 1
ATOM 2975 C CA . HIS B 1 27 ? 75.062 1.074 -9.336 1 40.84 27 HIS B CA 1
ATOM 2976 C C . HIS B 1 27 ? 74.188 1.303 -8.102 1 40.84 27 HIS B C 1
ATOM 2978 O O . HIS B 1 27 ? 73.188 0.649 -7.93 1 40.84 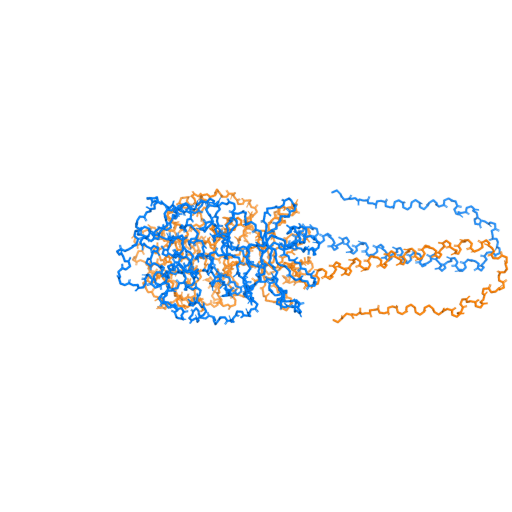27 HIS B O 1
ATOM 2984 N N . HIS B 1 28 ? 74.75 2.135 -7.16 1 43.09 28 HIS B N 1
ATOM 2985 C CA . HIS B 1 28 ? 74.062 2.242 -5.906 1 43.09 28 HIS B CA 1
ATOM 2986 C C . HIS B 1 28 ? 72.75 3.027 -6.094 1 43.09 28 HIS B C 1
ATOM 2988 O O . HIS B 1 28 ? 71.812 2.855 -5.328 1 43.09 28 HIS B O 1
ATOM 2994 N N . CYS B 1 29 ? 72.812 4.027 -7 1 43.78 29 CYS B N 1
ATOM 2995 C CA . CYS B 1 29 ? 71.625 4.809 -7.281 1 43.78 29 CYS B CA 1
ATOM 2996 C C . CYS B 1 29 ? 70.562 3.951 -7.953 1 43.78 29 CYS B C 1
ATOM 2998 O O . CYS B 1 29 ? 69.375 4.281 -7.914 1 43.78 29 CYS B O 1
ATOM 3000 N N . ASP B 1 30 ? 71 2.838 -8.461 1 50.59 30 ASP B N 1
ATOM 3001 C CA . ASP B 1 30 ? 70.062 1.967 -9.18 1 50.59 30 ASP B CA 1
ATOM 3002 C C . ASP B 1 30 ? 69.125 1.272 -8.219 1 50.59 30 ASP B C 1
ATOM 3004 O O . ASP B 1 30 ? 67.938 1.114 -8.531 1 50.59 30 ASP B O 1
ATOM 3008 N N . CYS B 1 31 ? 69.688 1.067 -6.988 1 51.19 31 CYS B N 1
ATOM 3009 C CA . CYS B 1 31 ? 68.812 0.316 -6.062 1 51.19 31 CYS B CA 1
ATOM 3010 C C . CYS B 1 31 ? 67.75 1.197 -5.492 1 51.19 31 CYS B C 1
ATOM 3012 O O . CYS B 1 31 ? 66.562 0.746 -5.316 1 51.19 31 CYS B O 1
ATOM 3014 N N . VAL B 1 32 ? 68.125 2.406 -5.207 1 54.78 32 VAL B N 1
ATOM 3015 C CA . VAL B 1 32 ? 67.125 3.301 -4.609 1 54.78 32 VAL B CA 1
ATOM 3016 C C . VAL B 1 32 ? 66.062 3.662 -5.648 1 54.78 32 VAL B C 1
ATOM 3018 O O . VAL B 1 32 ? 64.875 3.701 -5.336 1 54.78 32 VAL B O 1
ATOM 3021 N N . PHE B 1 33 ? 66.5 3.783 -6.844 1 55.66 33 PHE B N 1
ATOM 3022 C CA . PHE B 1 33 ? 65.625 4.117 -7.926 1 55.66 33 PHE B CA 1
ATOM 3023 C C . PHE B 1 33 ? 64.625 2.955 -8.211 1 55.66 33 PHE B C 1
ATOM 3025 O O . PHE B 1 33 ? 63.469 3.166 -8.461 1 55.66 33 PHE B O 1
ATOM 3032 N N . ASP B 1 34 ? 65.125 1.785 -8.109 1 57.06 34 ASP B N 1
ATOM 3033 C CA . ASP B 1 34 ? 64.312 0.608 -8.344 1 57.06 34 ASP B CA 1
ATOM 3034 C C . ASP B 1 34 ? 63.25 0.467 -7.273 1 57.06 34 ASP B C 1
ATOM 3036 O O . ASP B 1 34 ? 62.094 0.133 -7.578 1 57.06 34 ASP B O 1
ATOM 3040 N N . ASP B 1 35 ? 63.625 0.826 -6.086 1 58.62 35 ASP B N 1
ATOM 3041 C CA . ASP B 1 35 ? 62.656 0.721 -4.984 1 58.62 35 ASP B CA 1
ATOM 3042 C C . ASP B 1 35 ? 61.562 1.775 -5.105 1 58.62 35 ASP B C 1
ATOM 3044 O O . ASP B 1 35 ? 60.406 1.495 -4.836 1 58.62 35 ASP B O 1
ATOM 3048 N N . LEU B 1 36 ? 62.062 2.924 -5.512 1 58.44 36 LEU B N 1
ATOM 3049 C CA . LEU B 1 36 ? 61.062 4 -5.691 1 58.44 36 LEU B CA 1
ATOM 3050 C C . LEU B 1 36 ? 60.125 3.691 -6.844 1 58.44 36 LEU B C 1
ATOM 3052 O O . LEU B 1 36 ? 58.938 3.93 -6.742 1 58.44 36 LEU B O 1
ATOM 3056 N N . CYS B 1 37 ? 60.688 3.18 -7.91 1 59.16 37 CYS B N 1
ATOM 3057 C CA . CYS B 1 37 ? 59.875 2.805 -9.062 1 59.16 37 CYS B CA 1
ATOM 3058 C C . CYS B 1 37 ? 58.875 1.714 -8.695 1 59.16 37 CYS B C 1
ATOM 3060 O O . CYS B 1 37 ? 57.719 1.766 -9.102 1 59.16 37 CYS B O 1
ATOM 3062 N N . ASP B 1 38 ? 59.25 0.846 -7.844 1 60.91 38 ASP B N 1
ATOM 3063 C CA . ASP B 1 38 ? 58.375 -0.234 -7.426 1 60.91 38 ASP B CA 1
ATOM 3064 C C . ASP B 1 38 ? 57.25 0.296 -6.555 1 60.91 38 ASP B C 1
ATOM 3066 O O . ASP B 1 38 ? 56.094 -0.137 -6.691 1 60.91 38 ASP B O 1
ATOM 3070 N N . ARG B 1 39 ? 57.562 1.259 -5.852 1 61.62 39 ARG B N 1
ATOM 3071 C CA . ARG B 1 39 ? 56.562 1.817 -4.969 1 61.62 39 ARG B CA 1
ATOM 3072 C C . ARG B 1 39 ? 55.531 2.637 -5.758 1 61.62 39 ARG B C 1
ATOM 3074 O O . ARG B 1 39 ? 54.344 2.584 -5.477 1 61.62 39 ARG B O 1
ATOM 3081 N N . ILE B 1 40 ? 56.062 3.297 -6.711 1 63.44 40 ILE B N 1
ATOM 3082 C CA . ILE B 1 40 ? 55.156 4.07 -7.57 1 63.44 40 ILE B CA 1
ATOM 3083 C C . ILE B 1 40 ? 54.25 3.129 -8.359 1 63.44 40 ILE B C 1
ATOM 3085 O O . ILE B 1 40 ? 53.062 3.363 -8.461 1 63.44 40 ILE B O 1
ATOM 3089 N N . VAL B 1 41 ? 54.844 2.088 -8.836 1 62 41 VAL B N 1
ATOM 3090 C CA . VAL B 1 41 ? 54.094 1.117 -9.609 1 62 41 VAL B CA 1
ATOM 3091 C C . VAL B 1 41 ? 53.031 0.465 -8.711 1 62 41 VAL B C 1
ATOM 3093 O O . VAL B 1 41 ? 51.875 0.311 -9.117 1 62 41 VAL B O 1
ATOM 3096 N N . LEU B 1 42 ? 53.375 0.253 -7.52 1 64 42 LEU B N 1
ATOM 3097 C CA . LEU B 1 42 ? 52.438 -0.362 -6.578 1 64 42 LEU B CA 1
ATOM 3098 C C . LEU B 1 42 ? 51.312 0.604 -6.219 1 64 42 LEU B C 1
ATOM 3100 O O . LEU B 1 42 ? 50.156 0.197 -6.094 1 64 42 LEU B O 1
ATOM 3104 N N . SER B 1 43 ? 51.75 1.826 -6.066 1 63.66 43 SER B N 1
ATOM 3105 C CA . SER B 1 43 ? 50.75 2.84 -5.758 1 63.66 43 SER B CA 1
ATOM 3106 C C . SER B 1 43 ? 49.781 3.043 -6.922 1 63.66 43 SER B C 1
ATOM 3108 O O . SER B 1 43 ? 48.594 3.189 -6.723 1 63.66 43 SER B O 1
ATOM 3110 N N . LEU B 1 44 ? 50.281 3.031 -8.117 1 65.25 44 LEU B N 1
ATOM 3111 C CA . LEU B 1 44 ? 49.469 3.178 -9.312 1 65.25 44 LEU B CA 1
ATOM 3112 C C . LEU B 1 44 ? 48.531 1.975 -9.484 1 65.25 44 LEU B C 1
ATOM 3114 O O . LEU B 1 44 ? 47.375 2.129 -9.836 1 65.25 44 LEU B O 1
ATOM 3118 N N . LEU B 1 45 ? 49.062 0.853 -9.203 1 64.69 45 LEU B N 1
ATOM 3119 C CA . LEU B 1 45 ? 48.281 -0.363 -9.258 1 64.69 45 LEU B CA 1
ATOM 3120 C C . LEU B 1 45 ? 47.156 -0.324 -8.211 1 64.69 45 LEU B C 1
ATOM 3122 O O . LEU B 1 45 ? 46.031 -0.721 -8.492 1 64.69 45 LEU B O 1
ATOM 3126 N N . TYR B 1 46 ? 47.562 0.141 -7.105 1 63.12 46 TYR B N 1
ATOM 3127 C CA . TYR B 1 46 ? 46.562 0.281 -6.039 1 63.12 46 TYR B CA 1
ATOM 3128 C C . TYR B 1 46 ? 45.5 1.276 -6.426 1 63.12 46 TYR B C 1
ATOM 3130 O O . TYR B 1 46 ? 44.312 1.006 -6.25 1 63.12 46 TYR B O 1
ATOM 3138 N N . CYS B 1 47 ? 45.969 2.389 -6.926 1 61.16 47 CYS B N 1
ATOM 3139 C CA . CYS B 1 47 ? 45 3.391 -7.391 1 61.16 47 CYS B CA 1
ATOM 3140 C C . CYS B 1 47 ? 44.094 2.82 -8.477 1 61.16 47 CYS B C 1
ATOM 3142 O O . CYS B 1 47 ? 42.906 3.059 -8.469 1 61.16 47 CYS B O 1
ATOM 3144 N N . PHE B 1 48 ? 44.625 2.156 -9.344 1 65.38 48 PHE B N 1
ATOM 3145 C CA . PHE B 1 48 ? 43.875 1.519 -10.438 1 65.38 48 PHE B CA 1
ATOM 3146 C C . PHE B 1 48 ? 42.875 0.513 -9.891 1 65.38 48 PHE B C 1
ATOM 3148 O O . PHE B 1 48 ? 41.719 0.481 -10.328 1 65.38 48 PHE B O 1
ATOM 3155 N N . LEU B 1 49 ? 43.25 -0.181 -8.914 1 61.88 49 LEU B N 1
ATOM 3156 C CA . LEU B 1 49 ? 42.375 -1.164 -8.297 1 61.88 49 LEU B CA 1
ATOM 3157 C C . LEU B 1 49 ? 41.219 -0.479 -7.566 1 61.88 49 LEU B C 1
ATOM 3159 O O . LEU B 1 49 ? 40.062 -0.917 -7.656 1 61.88 49 LEU B O 1
ATOM 3163 N N . VAL B 1 50 ? 41.562 0.506 -6.953 1 60.47 50 VAL B N 1
ATOM 3164 C CA . VAL B 1 50 ? 40.531 1.253 -6.219 1 60.47 50 VAL B CA 1
ATOM 3165 C C . VAL B 1 50 ? 39.531 1.867 -7.195 1 60.47 50 VAL B C 1
ATOM 3167 O O . VAL B 1 50 ? 38.344 1.835 -6.957 1 60.47 50 VAL B O 1
ATOM 3170 N N . THR B 1 51 ? 40.031 2.385 -8.258 1 58.72 51 THR B N 1
ATOM 3171 C CA . THR B 1 51 ? 39.156 2.984 -9.266 1 58.72 51 THR B CA 1
ATOM 3172 C C . THR B 1 51 ? 38.25 1.931 -9.883 1 58.72 51 THR B C 1
ATOM 3174 O O . THR B 1 51 ? 37.062 2.191 -10.125 1 58.72 51 THR B O 1
ATOM 3177 N N . ILE B 1 52 ? 38.781 0.844 -10.148 1 57.12 52 ILE B N 1
ATOM 3178 C CA . ILE B 1 52 ? 37.969 -0.231 -10.719 1 57.12 52 ILE B CA 1
ATOM 3179 C C . ILE B 1 52 ? 36.875 -0.654 -9.734 1 57.12 52 ILE B C 1
ATOM 3181 O O . ILE B 1 52 ? 35.719 -0.847 -10.117 1 57.12 52 ILE B O 1
ATOM 3185 N N . LEU B 1 53 ? 37.281 -0.751 -8.609 1 56.44 53 LEU B N 1
ATOM 3186 C CA . LEU B 1 53 ? 36.312 -1.153 -7.582 1 56.44 53 LEU B CA 1
ATOM 3187 C C . LEU B 1 53 ? 35.25 -0.091 -7.391 1 56.44 53 LEU B C 1
ATOM 3189 O O . LEU B 1 53 ? 34.062 -0.418 -7.23 1 56.44 53 LEU B O 1
ATOM 3193 N N . MET B 1 54 ? 35.688 1.025 -7.434 1 52.78 54 MET B N 1
ATOM 3194 C CA . MET B 1 54 ? 34.75 2.133 -7.324 1 52.78 54 MET B CA 1
ATOM 3195 C C . MET B 1 54 ? 33.781 2.146 -8.516 1 52.78 54 MET B C 1
ATOM 3197 O O . MET B 1 54 ? 32.594 2.377 -8.344 1 52.78 54 MET B O 1
ATOM 3201 N N . ARG B 1 55 ? 34.281 2.059 -9.625 1 51.31 55 ARG B N 1
ATOM 3202 C CA . ARG B 1 55 ? 33.438 2.012 -10.82 1 51.31 55 ARG B CA 1
ATOM 3203 C C . ARG B 1 55 ? 32.438 0.874 -10.742 1 51.31 55 ARG B C 1
ATOM 3205 O O . ARG B 1 55 ? 31.266 1.04 -11.125 1 51.31 55 ARG B O 1
ATOM 3212 N N . SER B 1 56 ? 32.938 -0.192 -10.391 1 50.94 56 SER B N 1
ATOM 3213 C CA . SER B 1 56 ? 32.031 -1.332 -10.242 1 50.94 56 SER B CA 1
ATOM 3214 C C . SER B 1 56 ? 30.922 -1.031 -9.242 1 50.94 56 SER B C 1
ATOM 3216 O O . SER B 1 56 ? 29.766 -1.396 -9.469 1 50.94 56 SER B O 1
ATOM 3218 N N . TRP B 1 57 ? 31.391 -0.454 -8.258 1 49.94 57 TRP B N 1
ATOM 3219 C CA . TRP B 1 57 ? 30.406 -0.089 -7.242 1 49.94 57 TRP B CA 1
ATOM 3220 C C . TRP B 1 57 ? 29.438 0.96 -7.773 1 49.94 57 TRP B C 1
ATOM 3222 O O . TRP B 1 57 ? 28.234 0.906 -7.488 1 49.94 57 TRP B O 1
ATOM 3232 N N . MET B 1 58 ? 30.062 1.862 -8.445 1 48.38 58 MET B N 1
ATOM 3233 C CA . MET B 1 58 ? 29.25 2.918 -9.039 1 48.38 58 MET B CA 1
ATOM 3234 C C . MET B 1 58 ? 28.266 2.34 -10.055 1 48.38 58 MET B C 1
ATOM 3236 O O . MET B 1 58 ? 27.125 2.785 -10.141 1 48.38 58 MET B O 1
ATOM 3240 N N . ILE B 1 59 ? 28.75 1.575 -10.852 1 48.53 59 ILE B N 1
ATOM 3241 C CA . ILE B 1 59 ? 27.875 0.926 -11.82 1 48.53 59 ILE B CA 1
ATOM 3242 C C . ILE B 1 59 ? 26.719 0.244 -11.086 1 48.53 59 ILE B C 1
ATOM 3244 O O . ILE B 1 59 ? 25.562 0.307 -11.531 1 48.53 59 ILE B O 1
ATOM 3248 N N . LEU B 1 60 ? 27.172 -0.37 -10.133 1 46.06 60 LEU B N 1
ATOM 3249 C CA . LEU B 1 60 ? 26.141 -1.039 -9.328 1 46.06 60 LEU B CA 1
ATOM 3250 C C . LEU B 1 60 ? 25.094 -0.044 -8.836 1 46.06 60 LEU B C 1
ATOM 3252 O O . LEU B 1 60 ? 23.906 -0.337 -8.852 1 46.06 60 LEU B O 1
ATOM 3256 N N . ILE B 1 61 ? 25.688 1.03 -8.336 1 48.5 61 ILE B N 1
ATOM 3257 C CA . ILE B 1 61 ? 24.812 2.1 -7.879 1 48.5 61 ILE B CA 1
ATOM 3258 C C . ILE B 1 61 ? 24.078 2.709 -9.07 1 48.5 61 ILE B C 1
ATOM 3260 O O . ILE B 1 61 ? 22.906 3.111 -8.945 1 48.5 61 ILE B O 1
ATOM 3264 N N . GLU B 1 62 ? 24.781 2.861 -10.18 1 47.94 62 GLU B N 1
ATOM 3265 C CA . GLU B 1 62 ? 24.25 3.576 -11.336 1 47.94 62 GLU B CA 1
ATOM 3266 C C . GLU B 1 62 ? 23.078 2.832 -11.945 1 47.94 62 GLU B C 1
ATOM 3268 O O . GLU B 1 62 ? 22.156 3.453 -12.484 1 47.94 62 GLU B O 1
ATOM 3273 N N . ILE B 1 63 ? 23.328 1.684 -12.125 1 49.12 63 ILE B N 1
ATOM 3274 C CA . ILE B 1 63 ? 22.359 1.144 -13.07 1 49.12 63 ILE B CA 1
ATOM 3275 C C . ILE B 1 63 ? 20.938 1.403 -12.547 1 49.12 63 ILE B C 1
ATOM 3277 O O . ILE B 1 63 ? 20.078 1.869 -13.297 1 49.12 63 ILE B O 1
ATOM 3281 N N . CYS B 1 64 ? 20.547 0.938 -11.484 1 52.47 64 CYS B N 1
ATOM 3282 C CA . CYS B 1 64 ? 19.203 1.271 -11.016 1 52.47 64 CYS B CA 1
ATOM 3283 C C . CYS B 1 64 ? 19.25 1.914 -9.641 1 52.47 64 CYS B C 1
ATOM 3285 O O . CYS B 1 64 ? 19.5 1.233 -8.641 1 52.47 64 CYS B O 1
ATOM 3287 N N . PRO B 1 65 ? 19.609 3.258 -9.789 1 52.03 65 PRO B N 1
ATOM 3288 C CA . PRO B 1 65 ? 19.578 3.865 -8.461 1 52.03 65 PRO B CA 1
ATOM 3289 C C . PRO B 1 65 ? 18.391 3.393 -7.621 1 52.03 65 PRO B C 1
ATOM 3291 O O . PRO B 1 65 ? 17.234 3.648 -7.98 1 52.03 65 PRO B O 1
ATOM 3294 N N . VAL B 1 66 ? 18.578 2.256 -7.207 1 53.56 66 VAL B N 1
ATOM 3295 C CA . VAL B 1 66 ? 17.531 1.533 -6.496 1 53.56 66 VAL B CA 1
ATOM 3296 C C . VAL B 1 66 ? 17.125 2.303 -5.238 1 53.56 66 VAL B C 1
ATOM 3298 O O . VAL B 1 66 ? 16.203 1.91 -4.531 1 53.56 66 VAL B O 1
ATOM 3301 N N . SER B 1 67 ? 17.938 3.424 -4.871 1 56.91 67 SER B N 1
ATOM 3302 C CA . SER B 1 67 ? 17.531 4.016 -3.602 1 56.91 67 SER B CA 1
ATOM 3303 C C . SER B 1 67 ? 16.344 4.953 -3.787 1 56.91 67 SER B C 1
ATOM 3305 O O . SER B 1 67 ? 16.406 5.895 -4.578 1 56.91 67 SER B O 1
ATOM 3307 N N . PHE B 1 68 ? 15.25 4.453 -3.35 1 67.75 68 PHE B N 1
ATOM 3308 C CA . PHE B 1 68 ? 14.039 5.266 -3.377 1 67.75 68 PHE B CA 1
ATOM 3309 C C . PHE B 1 68 ? 14.172 6.465 -2.443 1 67.75 68 PHE B C 1
ATOM 3311 O O . PHE B 1 68 ? 13.477 7.465 -2.609 1 67.75 68 PHE B O 1
ATOM 3318 N N . LEU B 1 69 ? 15.227 6.441 -1.599 1 78.69 69 LEU B N 1
ATOM 3319 C CA . LEU B 1 69 ? 15.336 7.508 -0.614 1 78.69 69 LEU B CA 1
ATOM 3320 C C . LEU B 1 69 ? 16.625 8.312 -0.822 1 78.69 69 LEU B C 1
ATOM 3322 O O . LEU B 1 69 ? 17.688 7.738 -1.064 1 78.69 69 LEU B O 1
ATOM 3326 N N . GLU B 1 70 ? 16.5 9.547 -0.816 1 80.38 70 GLU B N 1
ATOM 3327 C CA . GLU B 1 70 ? 17.625 10.461 -0.958 1 80.38 70 GLU B CA 1
ATOM 3328 C C . GLU B 1 70 ? 18.203 10.844 0.402 1 80.38 70 GLU B C 1
ATOM 3330 O O . GLU B 1 70 ? 17.453 11.055 1.36 1 80.38 70 GLU B O 1
ATOM 3335 N N . HIS B 1 71 ? 19.484 10.883 0.444 1 82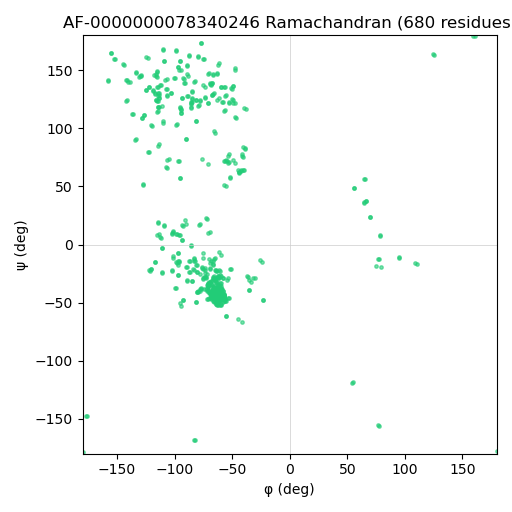.81 71 HIS B N 1
ATOM 3336 C CA . HIS B 1 71 ? 20.141 11.375 1.647 1 82.81 71 HIS B CA 1
ATOM 3337 C C . HIS B 1 71 ? 20.484 12.859 1.52 1 82.81 71 HIS B C 1
ATOM 3339 O O . HIS B 1 71 ? 21.312 13.242 0.686 1 82.81 71 HIS B O 1
ATOM 3345 N N . PHE B 1 72 ? 19.938 13.656 2.33 1 84.5 72 PHE B N 1
ATOM 3346 C CA . PHE B 1 72 ? 20.156 15.094 2.299 1 84.5 72 PHE B CA 1
ATOM 3347 C C . PHE B 1 72 ? 21.188 15.516 3.352 1 84.5 72 PHE B C 1
ATOM 3349 O O . PHE B 1 72 ? 21.219 14.953 4.449 1 84.5 72 PHE B O 1
ATOM 3356 N N . SER B 1 73 ? 21.969 16.484 2.979 1 85 73 SER B N 1
ATOM 3357 C CA . SER B 1 73 ? 22.844 17.078 3.973 1 85 73 SER B CA 1
ATOM 3358 C C . SER B 1 73 ? 22.109 18.078 4.848 1 85 73 SER B C 1
ATOM 3360 O O . SER B 1 73 ? 21.031 18.562 4.477 1 85 73 SER B O 1
ATOM 3362 N N . TYR B 1 74 ? 22.766 18.312 5.973 1 87.56 74 TYR B N 1
ATOM 3363 C CA . TYR B 1 74 ? 22.172 19.328 6.852 1 87.56 74 TYR B CA 1
ATOM 3364 C C . TYR B 1 74 ? 22.078 20.672 6.145 1 87.56 74 TYR B C 1
ATOM 3366 O O . TYR B 1 74 ? 21.094 21.391 6.309 1 87.56 74 TYR B O 1
ATOM 3374 N N . LYS B 1 75 ? 23.094 20.953 5.359 1 88.62 75 LYS B N 1
ATOM 3375 C CA . LYS B 1 75 ? 23.109 22.203 4.625 1 88.62 75 LYS B CA 1
ATOM 3376 C C . LYS B 1 75 ? 21.969 22.266 3.615 1 88.62 75 LYS B C 1
ATOM 3378 O O . LYS B 1 75 ? 21.344 23.328 3.436 1 88.62 75 LYS B O 1
ATOM 3383 N N . ASP B 1 76 ? 21.703 21.25 2.998 1 87.88 76 ASP B N 1
ATOM 3384 C CA . ASP B 1 76 ? 20.609 21.172 2.041 1 87.88 76 ASP B CA 1
ATOM 3385 C C . ASP B 1 76 ? 19.266 21.438 2.723 1 87.88 76 ASP B C 1
ATOM 3387 O O . ASP B 1 76 ? 18.422 22.172 2.195 1 87.88 76 ASP B O 1
ATOM 3391 N N . ILE B 1 77 ? 19.094 20.844 3.906 1 90 77 ILE B N 1
ATOM 3392 C CA . ILE B 1 77 ? 17.859 20.984 4.656 1 90 77 ILE B CA 1
ATOM 3393 C C . ILE B 1 77 ? 17.703 22.438 5.129 1 90 77 ILE B C 1
ATOM 3395 O O . ILE B 1 77 ? 16.625 23.016 5.043 1 90 77 ILE B O 1
ATOM 3399 N N . LYS B 1 78 ? 18.781 22.938 5.605 1 90.69 78 LYS B N 1
ATOM 3400 C CA . LYS B 1 78 ? 18.766 24.312 6.086 1 90.69 78 LYS B CA 1
ATOM 3401 C C . LYS B 1 78 ? 18.406 25.281 4.969 1 90.69 78 LYS B C 1
ATOM 3403 O O . LYS B 1 78 ? 17.609 26.203 5.172 1 90.69 78 LYS B O 1
ATOM 3408 N N . ARG B 1 79 ? 18.922 25.078 3.857 1 89.69 79 ARG B N 1
ATOM 3409 C CA . ARG B 1 79 ? 18.641 25.922 2.705 1 89.69 79 ARG B CA 1
ATOM 3410 C C . ARG B 1 79 ? 17.188 25.75 2.246 1 89.69 79 ARG B C 1
ATOM 3412 O O . ARG B 1 79 ? 16.516 26.734 1.953 1 89.69 79 ARG B O 1
ATOM 3419 N N . ALA B 1 80 ? 16.781 24.547 2.172 1 89.75 80 ALA B N 1
ATOM 3420 C CA . ALA B 1 80 ? 15.445 24.25 1.664 1 89.75 80 ALA B CA 1
ATOM 3421 C C . ALA B 1 80 ? 14.375 24.812 2.596 1 89.75 80 ALA B C 1
ATOM 3423 O O . ALA B 1 80 ? 13.273 25.141 2.156 1 89.75 80 ALA B O 1
ATOM 3424 N N . THR B 1 81 ? 14.648 24.891 3.924 1 89.69 81 THR B N 1
ATOM 3425 C CA . THR B 1 81 ? 13.688 25.375 4.906 1 89.69 81 THR B CA 1
ATOM 3426 C C . THR B 1 81 ? 13.906 26.859 5.199 1 89.69 81 THR B C 1
ATOM 3428 O O . THR B 1 81 ? 13.344 27.391 6.156 1 89.69 81 THR B O 1
ATOM 3431 N N . ASP B 1 82 ? 14.727 27.5 4.488 1 89.25 82 ASP B N 1
ATOM 3432 C CA . ASP B 1 82 ? 15.055 28.891 4.727 1 89.25 82 ASP B CA 1
ATOM 3433 C C . ASP B 1 82 ? 15.555 29.109 6.152 1 89.25 82 ASP B C 1
ATOM 3435 O O . ASP B 1 82 ? 15.016 29.953 6.883 1 89.25 82 ASP B O 1
ATOM 3439 N N . ASN B 1 83 ? 16.469 28.266 6.527 1 90.31 83 ASN B N 1
ATOM 3440 C CA . ASN B 1 83 ? 17.078 28.328 7.844 1 90.31 83 ASN B CA 1
ATOM 3441 C C . ASN B 1 83 ? 16.078 28.016 8.953 1 90.31 83 ASN B C 1
ATOM 3443 O O . ASN B 1 83 ? 16.031 28.719 9.969 1 90.31 83 ASN B O 1
ATOM 3447 N N . PHE B 1 84 ? 15.188 27.094 8.719 1 85.31 84 PHE B N 1
ATOM 3448 C CA . PHE B 1 84 ? 14.219 26.562 9.68 1 85.31 84 PHE B CA 1
ATOM 3449 C C . PHE B 1 84 ? 13.242 27.656 10.117 1 85.31 84 PHE B C 1
ATOM 3451 O O . PHE B 1 84 ? 12.812 27.672 11.273 1 85.31 84 PHE B O 1
ATOM 3458 N N . ARG B 1 85 ? 12.891 28.516 9.25 1 77.56 85 ARG B N 1
ATOM 3459 C CA . ARG B 1 85 ? 11.961 29.609 9.562 1 77.56 85 ARG B CA 1
ATOM 3460 C C . ARG B 1 85 ? 10.547 29.25 9.117 1 77.56 85 ARG B C 1
ATOM 3462 O O . ARG B 1 85 ? 9.578 29.875 9.57 1 77.56 85 ARG B O 1
ATOM 3469 N N . ARG B 1 86 ? 10.43 28.328 8.336 1 73.25 86 ARG B N 1
ATOM 3470 C CA . ARG B 1 86 ? 9.125 28 7.773 1 73.25 86 ARG B CA 1
ATOM 3471 C C . ARG B 1 86 ? 8.453 26.875 8.562 1 73.25 86 ARG B C 1
ATOM 3473 O O . ARG B 1 86 ? 8.312 25.766 8.055 1 73.25 86 ARG B O 1
ATOM 3480 N N . ILE B 1 87 ? 8.047 27.266 9.703 1 67.56 87 ILE B N 1
ATOM 3481 C CA . ILE B 1 87 ? 7.441 26.25 10.578 1 67.56 87 ILE B CA 1
ATOM 3482 C C . ILE B 1 87 ? 5.961 26.094 10.242 1 67.56 87 ILE B C 1
ATOM 3484 O O . ILE B 1 87 ? 5.238 27.094 10.125 1 67.56 87 ILE B O 1
ATOM 3488 N N . THR B 1 88 ? 5.566 24.969 9.922 1 64.19 88 THR B N 1
ATOM 3489 C CA . THR B 1 88 ? 4.164 24.672 9.641 1 64.19 88 THR B CA 1
ATOM 3490 C C . THR B 1 88 ? 3.445 24.188 10.891 1 64.19 88 THR B C 1
ATOM 3492 O O . THR B 1 88 ? 2.283 24.547 11.117 1 64.19 88 THR B O 1
ATOM 3495 N N . ASP B 1 89 ? 3.986 23.312 11.586 1 62.53 89 ASP B N 1
ATOM 3496 C CA . ASP B 1 89 ? 3.35 22.734 12.766 1 62.53 89 ASP B CA 1
ATOM 3497 C C . ASP B 1 89 ? 4.375 22.469 13.875 1 62.53 89 ASP B C 1
ATOM 3499 O O . ASP B 1 89 ? 5.527 22.141 13.586 1 62.53 89 ASP B O 1
ATOM 3503 N N . ASN B 1 90 ? 3.975 23.109 14.953 1 56.5 90 ASN B N 1
ATOM 3504 C CA . ASN B 1 90 ? 4.77 22.828 16.141 1 56.5 90 ASN B CA 1
ATOM 3505 C C . ASN B 1 90 ? 4.031 21.891 17.109 1 56.5 90 ASN B C 1
ATOM 3507 O O . ASN B 1 90 ? 3.033 22.297 17.719 1 56.5 90 ASN B O 1
ATOM 3511 N N . SER B 1 91 ? 4.035 20.703 16.609 1 53.12 91 SER B N 1
ATOM 3512 C CA . SER B 1 91 ? 3.377 19.781 17.531 1 53.12 91 SER B CA 1
ATOM 3513 C C . SER B 1 91 ? 4.395 19 18.359 1 53.12 91 SER B C 1
ATOM 3515 O O . SER B 1 91 ? 5.602 19.188 18.188 1 53.12 91 SER B O 1
ATOM 3517 N N . SER B 1 92 ? 3.869 18.391 19.344 1 48.16 92 SER B N 1
ATOM 3518 C CA . SER B 1 92 ? 4.652 17.531 20.219 1 48.16 92 SER B CA 1
ATOM 3519 C C . SER B 1 92 ? 5.461 16.516 19.438 1 48.16 92 SER B C 1
ATOM 3521 O O . SER B 1 92 ? 6.461 15.984 19.922 1 48.16 92 SER B O 1
ATOM 3523 N N . SER B 1 93 ? 5.027 16.281 18.25 1 52 93 SER B N 1
ATOM 3524 C CA . SER B 1 93 ? 5.633 15.188 17.5 1 52 93 SER B CA 1
ATOM 3525 C C . SER B 1 93 ? 6.895 15.641 16.766 1 52 93 SER B C 1
ATOM 3527 O O . SER B 1 93 ? 7.605 14.828 16.172 1 52 93 SER B O 1
ATOM 3529 N N . GLY B 1 94 ? 7.195 16.859 16.922 1 61.94 94 GLY B N 1
ATOM 3530 C CA . GLY B 1 94 ? 8.336 17.453 16.234 1 61.94 94 GLY B CA 1
ATOM 3531 C C . GLY B 1 94 ? 7.977 18.672 15.406 1 61.94 94 GLY B C 1
ATOM 3532 O O . GLY B 1 94 ? 6.805 19.031 15.297 1 61.94 94 GLY B O 1
ATOM 3533 N N . VAL B 1 95 ? 9.023 19.266 15.156 1 74.5 95 VAL B N 1
ATOM 3534 C CA . VAL B 1 95 ? 8.836 20.484 14.375 1 74.5 95 VAL B CA 1
ATOM 3535 C C . VAL B 1 95 ? 8.805 20.141 12.883 1 74.5 95 VAL B C 1
ATOM 3537 O O . VAL B 1 95 ? 9.617 19.359 12.406 1 74.5 95 VAL B O 1
ATOM 3540 N N . VAL B 1 96 ? 7.758 20.484 12.266 1 81.44 96 VAL B N 1
ATOM 3541 C CA . VAL B 1 96 ? 7.594 20.234 10.844 1 81.44 96 VAL B CA 1
ATOM 3542 C C . VAL B 1 96 ? 7.809 21.531 10.062 1 81.44 96 VAL B C 1
ATOM 3544 O O . VAL B 1 96 ? 7.289 22.578 10.445 1 81.44 96 VAL B O 1
ATOM 3547 N N . TYR B 1 97 ? 8.648 21.406 9.047 1 84.31 97 TYR B N 1
ATOM 3548 C CA . TYR B 1 97 ? 8.992 22.562 8.234 1 84.31 97 TYR B CA 1
ATOM 3549 C C . TYR B 1 97 ? 8.516 22.391 6.797 1 84.31 97 TYR B C 1
ATOM 3551 O O . TYR B 1 97 ? 8.531 21.281 6.266 1 84.31 97 TYR B O 1
ATOM 3559 N N . ARG B 1 98 ? 8.133 23.516 6.297 1 85.69 98 ARG B N 1
ATOM 3560 C CA . ARG B 1 98 ? 7.922 23.531 4.855 1 85.69 98 ARG B CA 1
ATOM 3561 C C . ARG B 1 98 ? 9.234 23.781 4.113 1 85.69 98 ARG B C 1
ATOM 3563 O O . ARG B 1 98 ? 10.039 24.609 4.531 1 85.69 98 ARG B O 1
ATOM 3570 N N . ALA B 1 99 ? 9.477 22.938 3.102 1 88.38 99 ALA B N 1
ATOM 3571 C CA . ALA B 1 99 ? 10.75 23.031 2.398 1 88.38 99 ALA B CA 1
ATOM 3572 C C . ALA B 1 99 ? 10.547 23.109 0.889 1 88.38 99 ALA B C 1
ATOM 3574 O O . ALA B 1 99 ? 9.602 22.516 0.355 1 88.38 99 ALA B O 1
ATOM 3575 N N . HIS B 1 100 ? 11.43 23.875 0.283 1 86.75 100 HIS B N 1
ATOM 3576 C CA . HIS B 1 100 ? 11.477 23.984 -1.171 1 86.75 100 HIS B CA 1
ATOM 3577 C C . HIS B 1 100 ? 12.828 23.531 -1.715 1 86.75 100 HIS B C 1
ATOM 3579 O O . HIS B 1 100 ? 13.812 24.266 -1.629 1 86.75 100 HIS B O 1
ATOM 3585 N N . PHE B 1 101 ? 12.75 22.344 -2.207 1 82.19 101 PHE B N 1
ATOM 3586 C CA . PHE B 1 101 ? 13.977 21.828 -2.791 1 82.19 101 PHE B CA 1
ATOM 3587 C C . PHE B 1 101 ? 14.086 22.203 -4.262 1 82.19 101 PHE B C 1
ATOM 3589 O O . PHE B 1 101 ? 13.062 22.359 -4.941 1 82.19 101 PHE B O 1
ATOM 3596 N N . LYS B 1 102 ? 15.281 22.453 -4.734 1 69.81 102 LYS B N 1
ATOM 3597 C CA . LYS B 1 102 ? 15.492 22.844 -6.125 1 69.81 102 LYS B CA 1
ATOM 3598 C C . LYS B 1 102 ? 14.891 21.812 -7.078 1 69.81 102 LYS B C 1
ATOM 3600 O O . LYS B 1 102 ? 15.195 20.625 -6.98 1 69.81 102 LYS B O 1
ATOM 3605 N N . GLY B 1 103 ? 14.055 22.266 -8.039 1 62 103 GLY B N 1
ATOM 3606 C CA . GLY B 1 103 ? 13.484 21.438 -9.078 1 62 103 GLY B CA 1
ATOM 3607 C C . GLY B 1 103 ? 12.336 20.578 -8.594 1 62 103 GLY B C 1
ATOM 3608 O O . GLY B 1 103 ? 11.75 19.812 -9.359 1 62 103 GLY B O 1
ATOM 3609 N N . SER B 1 104 ? 12.289 20.594 -7.238 1 62.41 104 SER B N 1
ATOM 3610 C CA . SER B 1 104 ? 11.305 19.625 -6.746 1 62.41 104 SER B CA 1
ATOM 3611 C C . SER B 1 104 ? 10.086 20.344 -6.156 1 62.41 104 SER B C 1
ATOM 3613 O O . SER B 1 104 ? 10.125 21.547 -5.914 1 62.41 104 SER B O 1
ATOM 3615 N N . LYS B 1 105 ? 9.031 19.578 -6.145 1 65.31 105 LYS B N 1
ATOM 3616 C CA . LYS B 1 105 ? 7.785 20 -5.5 1 65.31 105 LYS B CA 1
ATOM 3617 C C . LYS B 1 105 ? 7.992 20.219 -4.004 1 65.31 105 LYS B C 1
ATOM 3619 O O . LYS B 1 105 ? 9.008 19.797 -3.441 1 65.31 105 LYS B O 1
ATOM 3624 N N . ILE B 1 106 ? 7.203 21.031 -3.398 1 71.19 106 ILE B N 1
ATOM 3625 C CA . ILE B 1 106 ? 7.195 21.375 -1.979 1 71.19 106 ILE B CA 1
ATOM 3626 C C . ILE B 1 106 ? 7.195 20.094 -1.144 1 71.19 106 ILE B C 1
ATOM 3628 O O . ILE B 1 106 ? 6.543 19.109 -1.499 1 71.19 106 ILE B O 1
ATOM 3632 N N . ALA B 1 107 ? 8.109 20.188 -0.138 1 78.81 107 ALA B N 1
ATOM 3633 C CA . ALA B 1 107 ? 8.281 19.016 0.721 1 78.81 107 ALA B CA 1
ATOM 3634 C C . ALA B 1 107 ? 8.039 19.375 2.186 1 78.81 107 ALA B C 1
ATOM 3636 O O . ALA B 1 107 ? 7.914 20.547 2.531 1 78.81 107 ALA B O 1
ATOM 3637 N N . LEU B 1 108 ? 7.793 18.406 2.922 1 81.06 108 LEU B N 1
ATOM 3638 C CA . LEU B 1 108 ? 7.703 18.5 4.375 1 81.06 108 LEU B CA 1
ATOM 3639 C C . LEU B 1 108 ? 8.93 17.875 5.035 1 81.06 108 LEU B C 1
ATOM 3641 O O . LEU B 1 108 ? 9.336 16.766 4.688 1 81.06 108 LEU B O 1
ATOM 3645 N N . VAL B 1 109 ? 9.453 18.734 5.875 1 83.44 109 VAL B N 1
ATOM 3646 C CA . VAL B 1 109 ? 10.609 18.25 6.621 1 83.44 109 VAL B CA 1
ATOM 3647 C C . VAL B 1 109 ? 10.25 18.141 8.102 1 83.44 109 VAL B C 1
ATOM 3649 O O . VAL B 1 109 ? 9.781 19.094 8.711 1 83.44 109 VAL B O 1
ATOM 3652 N N . LYS B 1 110 ? 10.492 16.953 8.602 1 85.31 110 LYS B N 1
ATOM 3653 C CA . LYS B 1 110 ? 10.203 16.672 10.008 1 85.31 110 LYS B CA 1
ATOM 3654 C C . LYS B 1 110 ? 11.484 16.391 10.789 1 85.31 110 LYS B C 1
ATOM 3656 O O . LYS B 1 110 ? 12.266 15.516 10.414 1 85.31 110 LYS B O 1
ATOM 3661 N N . GLU B 1 111 ? 11.609 17.188 11.781 1 86.56 111 GLU B N 1
ATOM 3662 C CA . GLU B 1 111 ? 12.734 16.922 12.672 1 86.56 111 GLU B CA 1
ATOM 3663 C C . GLU B 1 111 ? 12.375 15.883 13.727 1 86.56 111 GLU B C 1
ATOM 3665 O O . GLU B 1 111 ? 11.367 16.016 14.422 1 86.56 111 GLU B O 1
ATOM 3670 N N . VAL B 1 112 ? 13.203 14.836 13.766 1 83.5 112 VAL B N 1
ATOM 3671 C CA . VAL B 1 112 ? 12.938 13.766 14.719 1 83.5 112 VAL B CA 1
ATOM 3672 C C . VAL B 1 112 ? 14.047 13.719 15.766 1 83.5 112 VAL B C 1
ATOM 3674 O O . VAL B 1 112 ? 14.898 12.828 15.734 1 83.5 112 VAL B O 1
ATOM 3677 N N . SER B 1 113 ? 13.922 14.453 16.734 1 79.19 113 SER B N 1
ATOM 3678 C CA . SER B 1 113 ? 14.961 14.625 17.734 1 79.19 113 SER B CA 1
ATOM 3679 C C . SER B 1 113 ? 15.047 13.414 18.656 1 79.19 113 SER B C 1
ATOM 3681 O O . SER B 1 113 ? 16.078 13.164 19.281 1 79.19 113 SER B O 1
ATOM 3683 N N . VAL B 1 114 ? 14.047 12.633 18.75 1 74.62 114 VAL B N 1
ATOM 3684 C CA . VAL B 1 114 ? 14 11.477 19.641 1 74.62 114 VAL B CA 1
ATOM 3685 C C . VAL B 1 114 ? 15.062 10.461 19.234 1 74.62 114 VAL B C 1
ATOM 3687 O O . VAL B 1 114 ? 15.547 9.695 20.078 1 74.62 114 VAL B O 1
ATOM 3690 N N . TYR B 1 115 ? 15.453 10.547 17.984 1 74.81 115 TYR B N 1
ATOM 3691 C CA . TYR B 1 115 ? 16.406 9.555 17.5 1 74.81 115 TYR B CA 1
ATOM 3692 C C . TYR B 1 115 ? 17.812 10.125 17.453 1 74.81 115 TYR B C 1
ATOM 3694 O O . TYR B 1 115 ? 18.734 9.5 16.906 1 74.81 115 TYR B O 1
ATOM 3702 N N . ASN B 1 116 ? 18.047 11.219 18 1 75.88 116 ASN B N 1
ATOM 3703 C CA . ASN B 1 116 ? 19.344 11.867 17.859 1 75.88 116 ASN B CA 1
ATOM 3704 C C . ASN B 1 116 ? 20.469 10.984 18.422 1 75.88 116 ASN B C 1
ATOM 3706 O O . ASN B 1 116 ? 21.578 10.992 17.891 1 75.88 116 ASN B O 1
ATOM 3710 N N . GLU B 1 117 ? 20.109 10.195 19.297 1 77.06 117 GLU B N 1
ATOM 3711 C CA . GLU B 1 117 ? 21.156 9.391 19.922 1 77.06 117 GLU B CA 1
ATOM 3712 C C . GLU B 1 117 ? 20.969 7.91 19.609 1 77.06 117 GLU B C 1
ATOM 3714 O O . GLU B 1 117 ? 21.625 7.055 20.203 1 77.06 117 GLU B O 1
ATOM 3719 N N . ASP B 1 118 ? 20.109 7.645 18.781 1 79.69 118 ASP B N 1
ATOM 3720 C CA . ASP B 1 118 ? 19.812 6.25 18.469 1 79.69 118 ASP B CA 1
ATOM 3721 C C . ASP B 1 118 ? 19.719 6.031 16.969 1 79.69 118 ASP B C 1
ATOM 3723 O O . ASP B 1 118 ? 18.625 6.027 16.391 1 79.69 118 ASP B O 1
ATOM 3727 N N . ASP B 1 119 ? 20.781 5.734 16.422 1 77.19 119 ASP B N 1
ATOM 3728 C CA . ASP B 1 119 ? 20.875 5.547 14.977 1 77.19 119 ASP B CA 1
ATOM 3729 C C . ASP B 1 119 ? 20.047 4.344 14.531 1 77.19 119 ASP B C 1
ATOM 3731 O O . ASP B 1 119 ? 19.438 4.379 13.461 1 77.19 119 ASP B O 1
ATOM 3735 N N . ASP B 1 120 ? 20.078 3.412 15.32 1 77.94 120 ASP B N 1
ATOM 3736 C CA . ASP B 1 120 ? 19.344 2.201 14.953 1 77.94 120 ASP B CA 1
ATOM 3737 C C . ASP B 1 120 ? 17.844 2.461 14.898 1 77.94 120 ASP B C 1
ATOM 3739 O O . ASP B 1 120 ? 17.172 1.992 13.977 1 77.94 120 ASP B O 1
ATOM 3743 N N . ALA B 1 121 ? 17.469 3.166 15.859 1 80.69 121 ALA B N 1
ATOM 3744 C CA . ALA B 1 121 ? 16.047 3.49 15.883 1 80.69 121 ALA B CA 1
ATOM 3745 C C . ALA B 1 121 ? 15.664 4.367 14.695 1 80.69 121 ALA B C 1
ATOM 3747 O O . ALA B 1 121 ? 14.594 4.195 14.102 1 80.69 121 ALA B O 1
ATOM 3748 N N . PHE B 1 122 ? 16.484 5.281 14.43 1 84.75 122 PHE B N 1
ATOM 3749 C CA . PHE B 1 122 ? 16.25 6.152 13.289 1 84.75 122 PHE B CA 1
ATOM 3750 C C . PHE B 1 122 ? 16.219 5.355 11.992 1 84.75 122 PHE B C 1
ATOM 3752 O O . PHE B 1 122 ? 15.344 5.578 11.141 1 84.75 122 PHE B O 1
ATOM 3759 N N . CYS B 1 123 ? 17.078 4.445 11.914 1 81.25 123 CYS B N 1
ATOM 3760 C CA . CYS B 1 123 ? 17.141 3.619 10.719 1 81.25 123 CYS B CA 1
ATOM 3761 C C . CYS B 1 123 ? 15.891 2.756 10.586 1 81.25 123 CYS B C 1
ATOM 3763 O O . CYS B 1 123 ? 15.375 2.566 9.484 1 81.25 123 CYS B O 1
ATOM 3765 N N . ARG B 1 124 ? 15.469 2.312 11.594 1 81.44 124 ARG B N 1
ATOM 3766 C CA . ARG B 1 124 ? 14.25 1.507 11.578 1 81.44 124 ARG B CA 1
ATOM 3767 C C . ARG B 1 124 ? 13.055 2.34 11.141 1 81.44 124 ARG B C 1
ATOM 3769 O O . ARG B 1 124 ? 12.188 1.856 10.406 1 81.44 124 ARG B O 1
ATOM 3776 N N . GLU B 1 125 ? 13.094 3.529 11.586 1 84.12 125 GLU B N 1
ATOM 3777 C CA . GLU B 1 125 ? 12.031 4.449 11.188 1 84.12 125 GLU B CA 1
ATOM 3778 C C . GLU B 1 125 ? 12.07 4.73 9.688 1 84.12 125 GLU B C 1
ATOM 3780 O O . GLU B 1 125 ? 11.039 4.707 9.016 1 84.12 125 GLU B O 1
ATOM 3785 N N . VAL B 1 126 ? 13.188 4.953 9.258 1 85.62 126 VAL B N 1
ATOM 3786 C CA . VAL B 1 126 ? 13.375 5.258 7.84 1 85.62 126 VAL B CA 1
ATOM 3787 C C . VAL B 1 126 ? 12.984 4.043 6.996 1 85.62 126 VAL B C 1
ATOM 3789 O O . VAL B 1 126 ? 12.32 4.188 5.965 1 85.62 126 VAL B O 1
ATOM 3792 N N . GLN B 1 127 ? 13.336 2.943 7.449 1 81.94 127 GLN B N 1
ATOM 3793 C CA . GLN B 1 127 ? 13.016 1.72 6.719 1 81.94 127 GLN B CA 1
ATOM 3794 C C . GLN B 1 127 ? 11.508 1.471 6.699 1 81.94 127 GLN B C 1
ATOM 3796 O O . GLN B 1 127 ? 10.953 1.077 5.672 1 81.94 127 GLN B O 1
ATOM 3801 N N . LEU B 1 128 ? 10.961 1.726 7.781 1 83.94 128 LEU B N 1
ATOM 3802 C CA . LEU B 1 128 ? 9.516 1.537 7.879 1 83.94 128 LEU B CA 1
ATOM 3803 C C . LEU B 1 128 ? 8.773 2.494 6.953 1 83.94 128 LEU B C 1
ATOM 3805 O O . LEU B 1 128 ? 7.934 2.07 6.156 1 83.94 128 LEU B O 1
ATOM 3809 N N . LEU B 1 129 ? 9.109 3.693 7.074 1 87.69 129 LEU B N 1
ATOM 3810 C CA . LEU B 1 129 ? 8.43 4.711 6.281 1 87.69 129 LEU B CA 1
ATOM 3811 C C . LEU B 1 129 ? 8.766 4.559 4.801 1 87.69 129 LEU B C 1
ATOM 3813 O O . LEU B 1 129 ? 7.934 4.852 3.938 1 87.69 129 LEU B O 1
ATOM 3817 N N . GLY B 1 130 ? 9.875 4.121 4.586 1 86.25 130 GLY B N 1
ATOM 3818 C CA . GLY B 1 130 ? 10.312 3.951 3.209 1 86.25 130 GLY B CA 1
ATOM 3819 C C . GLY B 1 130 ? 9.578 2.846 2.479 1 86.25 130 GLY B C 1
ATOM 3820 O O . GLY B 1 130 ? 9.5 2.846 1.249 1 86.25 130 GLY B O 1
ATOM 3821 N N . ARG B 1 131 ? 9.016 1.99 3.18 1 84.44 131 ARG B N 1
ATOM 3822 C CA . ARG B 1 131 ? 8.328 0.857 2.572 1 84.44 131 ARG B CA 1
ATOM 3823 C C . ARG B 1 131 ? 6.863 1.188 2.303 1 84.44 131 ARG B C 1
ATOM 3825 O O . ARG B 1 131 ? 6.203 0.512 1.511 1 84.44 131 ARG B O 1
ATOM 3832 N N . ILE B 1 132 ? 6.426 2.162 2.963 1 90.25 132 ILE B N 1
ATOM 3833 C CA . ILE B 1 132 ? 5.012 2.498 2.857 1 90.25 132 ILE B CA 1
ATOM 3834 C C . ILE B 1 132 ? 4.754 3.252 1.556 1 90.25 132 ILE B C 1
ATOM 3836 O O . ILE B 1 132 ? 5.449 4.223 1.246 1 90.25 132 ILE B O 1
ATOM 3840 N N . HIS B 1 133 ? 3.859 2.705 0.795 1 91.69 133 HIS B N 1
ATOM 3841 C CA . HIS B 1 133 ? 3.439 3.352 -0.442 1 91.69 133 HIS B CA 1
ATOM 3842 C C . HIS B 1 133 ? 1.925 3.293 -0.609 1 91.69 133 HIS B C 1
ATOM 3844 O O . HIS B 1 133 ? 1.353 2.209 -0.742 1 91.69 133 HIS B O 1
ATOM 3850 N N . HIS B 1 134 ? 1.338 4.387 -0.536 1 93.88 134 HIS B N 1
ATOM 3851 C CA . HIS B 1 134 ? -0.108 4.531 -0.651 1 93.88 134 HIS B CA 1
ATOM 3852 C C . HIS B 1 134 ? -0.487 5.949 -1.062 1 93.88 134 HIS B C 1
ATOM 3854 O O . HIS B 1 134 ? 0.09 6.922 -0.564 1 93.88 134 HIS B O 1
ATOM 3860 N N . ARG B 1 135 ? -1.429 6.031 -1.868 1 93.31 135 ARG B N 1
ATOM 3861 C CA . ARG B 1 135 ? -1.824 7.301 -2.467 1 93.31 135 ARG B CA 1
ATOM 3862 C C . ARG B 1 135 ? -2.188 8.32 -1.393 1 93.31 135 ARG B C 1
ATOM 3864 O O . ARG B 1 135 ? -2.02 9.523 -1.592 1 93.31 135 ARG B O 1
ATOM 3871 N N . HIS B 1 136 ? -2.658 7.93 -0.256 1 95.75 136 HIS B N 1
ATOM 3872 C CA . HIS B 1 136 ? -3.162 8.836 0.771 1 95.75 136 HIS B CA 1
ATOM 3873 C C . HIS B 1 136 ? -2.217 8.891 1.966 1 95.75 136 HIS B C 1
ATOM 3875 O O . HIS B 1 136 ? -2.617 9.297 3.061 1 95.75 136 HIS B O 1
ATOM 3881 N N . ILE B 1 137 ? -1.026 8.453 1.82 1 94.38 137 ILE B N 1
ATOM 3882 C CA . ILE B 1 137 ? 0.013 8.562 2.838 1 94.38 137 ILE B CA 1
ATOM 3883 C C . ILE B 1 137 ? 1.216 9.312 2.273 1 94.38 137 ILE B C 1
ATOM 3885 O O . ILE B 1 137 ? 1.603 9.102 1.121 1 94.38 137 ILE B O 1
ATOM 3889 N N . ALA B 1 138 ? 1.706 10.203 3.076 1 92.25 138 ALA B N 1
ATOM 3890 C CA . ALA B 1 138 ? 2.865 10.977 2.641 1 92.25 138 ALA B CA 1
ATOM 3891 C C . ALA B 1 138 ? 4.051 10.062 2.34 1 92.25 138 ALA B C 1
ATOM 3893 O O . ALA B 1 138 ? 4.371 9.172 3.127 1 92.25 138 ALA B O 1
ATOM 3894 N N . VAL B 1 139 ? 4.672 10.336 1.261 1 89.12 139 VAL B N 1
ATOM 3895 C CA . VAL B 1 139 ? 5.77 9.492 0.797 1 89.12 139 VAL B CA 1
ATOM 3896 C C . VAL B 1 139 ? 7.098 10.047 1.298 1 89.12 139 VAL B C 1
ATOM 3898 O O . VAL B 1 139 ? 7.387 11.234 1.124 1 89.12 139 VAL B O 1
ATOM 3901 N N . LEU B 1 140 ? 7.816 9.195 1.935 1 89.12 140 LEU B N 1
ATOM 3902 C CA . LEU B 1 140 ? 9.156 9.578 2.357 1 89.12 140 LEU B CA 1
ATOM 3903 C C . LEU B 1 140 ? 10.102 9.68 1.161 1 89.12 140 LEU B C 1
ATOM 3905 O O . LEU B 1 140 ? 10.289 8.703 0.432 1 89.12 140 LEU B O 1
ATOM 3909 N N . SER B 1 141 ? 10.664 10.766 0.97 1 86.31 141 SER B N 1
ATOM 3910 C CA . SER B 1 141 ? 11.547 10.977 -0.173 1 86.31 141 SER B CA 1
ATOM 3911 C C . SER B 1 141 ? 13.008 10.914 0.244 1 86.31 141 SER B C 1
ATOM 3913 O O . SER B 1 141 ? 13.883 10.641 -0.581 1 86.31 141 SER B O 1
ATOM 3915 N N . GLY B 1 142 ? 13.203 11.148 1.48 1 86.81 142 GLY B N 1
ATOM 3916 C CA . GLY B 1 142 ? 14.586 11.141 1.93 1 86.81 142 GLY B CA 1
ATOM 3917 C C . GLY B 1 142 ? 14.734 11.422 3.412 1 86.81 142 GLY B C 1
ATOM 3918 O O . GLY B 1 142 ? 13.742 11.508 4.137 1 86.81 142 GLY B O 1
ATOM 3919 N N . PHE B 1 143 ? 16 11.453 3.83 1 88.31 143 PHE B N 1
ATOM 3920 C CA . PHE B 1 143 ? 16.312 11.695 5.234 1 88.31 143 PHE B CA 1
ATOM 3921 C C . PHE B 1 143 ? 17.672 12.359 5.383 1 88.31 143 PHE B C 1
ATOM 3923 O O . PHE B 1 143 ? 18.453 12.422 4.426 1 88.31 143 PHE B O 1
ATOM 3930 N N . SER B 1 144 ? 17.875 12.945 6.418 1 86.44 144 SER B N 1
ATOM 3931 C CA . SER B 1 144 ? 19.156 13.547 6.77 1 86.44 144 SER B CA 1
ATOM 3932 C C . SER B 1 144 ? 19.656 13.031 8.117 1 86.44 144 SER B C 1
ATOM 3934 O O . SER B 1 144 ? 18.891 12.914 9.07 1 86.44 144 SER B O 1
ATOM 3936 N N . THR B 1 145 ? 20.984 12.68 7.957 1 82.5 145 THR B N 1
ATOM 3937 C CA . THR B 1 145 ? 21.625 12.164 9.164 1 82.5 145 THR B CA 1
ATOM 3938 C C . THR B 1 145 ? 22.703 13.117 9.656 1 82.5 145 THR B C 1
ATOM 3940 O O . THR B 1 145 ? 23.328 13.82 8.859 1 82.5 145 THR B O 1
ATOM 3943 N N . GLY B 1 146 ? 22.75 13.523 10.82 1 77.5 146 GLY B N 1
ATOM 3944 C CA . GLY B 1 146 ? 23.734 14.367 11.492 1 77.5 146 GLY B CA 1
ATOM 3945 C C . GLY B 1 146 ? 23.438 14.57 12.961 1 77.5 146 GLY B C 1
ATOM 3946 O O . GLY B 1 146 ? 23.047 13.625 13.656 1 77.5 146 GLY B O 1
ATOM 3947 N N . ARG B 1 147 ? 23.828 15.734 13.375 1 77.81 147 ARG B N 1
ATOM 3948 C CA . ARG B 1 147 ? 23.5 16.047 14.766 1 77.81 147 ARG B CA 1
ATOM 3949 C C . ARG B 1 147 ? 22 16.016 14.992 1 77.81 147 ARG B C 1
ATOM 3951 O O . ARG B 1 147 ? 21.531 15.57 16.047 1 77.81 147 ARG B O 1
ATOM 3958 N N . LYS B 1 148 ? 21.375 16.469 13.945 1 86 148 LYS B N 1
ATOM 3959 C CA . LYS B 1 148 ? 19.922 16.391 13.93 1 86 148 LYS B CA 1
ATOM 3960 C C . LYS B 1 148 ? 19.422 15.469 12.828 1 86 148 LYS B C 1
ATOM 3962 O O . LYS B 1 148 ? 20.047 15.367 11.766 1 86 148 LYS B O 1
ATOM 3967 N N . ARG B 1 149 ? 18.359 14.852 13.164 1 87.81 149 ARG B N 1
ATOM 3968 C CA . ARG B 1 149 ? 17.781 13.914 12.211 1 87.81 149 ARG B CA 1
ATOM 3969 C C . ARG B 1 149 ? 16.5 14.484 11.594 1 87.81 149 ARG B C 1
ATOM 3971 O O . ARG B 1 149 ? 15.664 15.055 12.289 1 87.81 149 ARG B O 1
ATOM 3978 N N . PHE B 1 150 ? 16.469 14.336 10.266 1 89.19 150 PHE B N 1
ATOM 3979 C CA . PHE B 1 150 ? 15.32 14.875 9.547 1 89.19 150 PHE B CA 1
ATOM 3980 C C . PHE B 1 150 ? 14.734 13.828 8.602 1 89.19 150 PHE B C 1
ATOM 3982 O O . PHE B 1 150 ? 15.469 13.031 8.023 1 89.19 150 PHE B O 1
ATOM 3989 N N . LEU B 1 151 ? 13.469 13.891 8.5 1 89.44 151 LEU B N 1
ATOM 3990 C CA . LEU B 1 151 ? 12.742 13.141 7.48 1 89.44 151 LEU B CA 1
ATOM 3991 C C . LEU B 1 151 ? 12.117 14.078 6.457 1 89.44 151 LEU B C 1
ATOM 3993 O O . LEU B 1 151 ? 11.594 15.141 6.816 1 89.44 151 LEU B O 1
ATOM 3997 N N . VAL B 1 152 ? 12.219 13.734 5.238 1 89.81 152 VAL B N 1
ATOM 3998 C CA . VAL B 1 152 ? 11.711 14.586 4.164 1 89.81 152 VAL B CA 1
ATOM 3999 C C . VAL B 1 152 ? 10.586 13.875 3.422 1 89.81 152 VAL B C 1
ATOM 4001 O O . VAL B 1 152 ? 10.773 12.766 2.918 1 89.81 152 VAL B O 1
ATOM 4004 N N . PHE B 1 153 ? 9.445 14.523 3.357 1 90.06 153 PHE B N 1
ATOM 4005 C CA . PHE B 1 153 ? 8.281 13.992 2.654 1 90.06 153 PHE B CA 1
ATOM 4006 C C . PHE B 1 153 ? 7.922 14.875 1.461 1 90.06 153 PHE B C 1
ATOM 4008 O O . PHE B 1 153 ? 8.078 16.094 1.514 1 90.06 153 PHE B O 1
ATOM 4015 N N . GLU B 1 154 ? 7.355 14.234 0.402 1 83.69 154 GLU B N 1
ATOM 4016 C CA . GLU B 1 154 ? 7.07 14.984 -0.818 1 83.69 154 GLU B CA 1
ATOM 4017 C C . GLU B 1 154 ? 5.57 15.156 -1.021 1 83.69 154 GLU B C 1
ATOM 4019 O O . GLU B 1 154 ? 4.77 14.609 -0.26 1 83.69 154 GLU B O 1
ATOM 4024 N N . ASN B 1 155 ? 5.289 16.078 -2.008 1 72.19 155 ASN B N 1
ATOM 4025 C CA . ASN B 1 155 ? 3.971 16.266 -2.602 1 72.19 155 ASN B CA 1
ATOM 4026 C C . ASN B 1 155 ? 2.963 16.781 -1.577 1 72.19 155 ASN B C 1
ATOM 4028 O O . ASN B 1 155 ? 1.881 16.203 -1.425 1 72.19 155 ASN B O 1
ATOM 4032 N N . ILE B 1 156 ? 3.283 17.891 -0.978 1 82.31 156 ILE B N 1
ATOM 4033 C CA . ILE B 1 156 ? 2.383 18.531 -0.025 1 82.31 156 ILE B CA 1
ATOM 4034 C C . ILE B 1 156 ? 2.168 20 -0.417 1 82.31 156 ILE B C 1
ATOM 4036 O O . ILE B 1 156 ? 2.189 20.875 0.438 1 82.31 156 ILE B O 1
ATOM 4040 N N . GLU B 1 157 ? 1.818 20.266 -1.549 1 84.12 157 GLU B N 1
ATOM 4041 C CA . GLU B 1 157 ? 1.828 21.594 -2.16 1 84.12 157 GLU B CA 1
ATOM 4042 C C . GLU B 1 157 ? 0.755 22.5 -1.551 1 84.12 157 GLU B C 1
ATOM 4044 O O . GLU B 1 157 ? 0.951 23.703 -1.422 1 84.12 157 GLU B O 1
ATOM 4049 N N . ASN B 1 158 ? -0.324 21.953 -1.147 1 88.75 158 ASN B N 1
ATOM 4050 C CA . ASN B 1 158 ? -1.437 22.781 -0.687 1 88.75 158 ASN B CA 1
ATOM 4051 C C . ASN B 1 158 ? -1.471 22.875 0.835 1 88.75 158 ASN B C 1
ATOM 4053 O O . ASN B 1 158 ? -2.471 23.312 1.412 1 88.75 158 ASN B O 1
ATOM 4057 N N . GLY B 1 159 ? -0.446 22.391 1.493 1 86.88 159 GLY B N 1
ATOM 4058 C CA . GLY B 1 159 ? -0.361 22.547 2.938 1 86.88 159 GLY B CA 1
ATOM 4059 C C . GLY B 1 159 ? -1.26 21.578 3.693 1 86.88 159 GLY B C 1
ATOM 4060 O O . GLY B 1 159 ? -1.581 20.5 3.197 1 86.88 159 GLY B O 1
ATOM 4061 N N . SER B 1 160 ? -1.616 22 4.941 1 89.69 160 SER B N 1
ATOM 4062 C CA . SER B 1 160 ? -2.379 21.109 5.816 1 89.69 160 SER B CA 1
ATOM 4063 C C . SER B 1 160 ? -3.875 21.391 5.711 1 89.69 160 SER B C 1
ATOM 4065 O O . SER B 1 160 ? -4.285 22.484 5.32 1 89.69 160 SER B O 1
ATOM 4067 N N . LEU B 1 161 ? -4.613 20.406 6.07 1 93.56 161 LEU B N 1
ATOM 4068 C CA . LEU B 1 161 ? -6.062 20.562 6.137 1 93.56 161 LEU B CA 1
ATOM 4069 C C . LEU B 1 161 ? -6.449 21.656 7.129 1 93.56 161 LEU B C 1
ATOM 4071 O O . LEU B 1 161 ? -7.363 22.438 6.863 1 93.56 161 LEU B O 1
ATOM 4075 N N . LYS B 1 162 ? -5.758 21.75 8.211 1 90.44 162 LYS B N 1
ATOM 4076 C CA . LYS B 1 162 ? -6.023 22.75 9.234 1 90.44 162 LYS B CA 1
ATOM 4077 C C . LYS B 1 162 ? -5.949 24.156 8.648 1 90.44 162 LYS B C 1
ATOM 4079 O O . LYS B 1 162 ? -6.797 25.016 8.953 1 90.44 162 LYS B O 1
ATOM 4084 N N . GLU B 1 163 ? -4.984 24.375 7.859 1 88.5 163 GLU B N 1
ATOM 4085 C CA . GLU B 1 163 ? -4.816 25.688 7.238 1 88.5 163 GLU B CA 1
ATOM 4086 C C . GLU B 1 163 ? -6.016 26.047 6.359 1 88.5 163 GLU B C 1
ATOM 4088 O O . GLU B 1 163 ? -6.484 27.188 6.363 1 88.5 163 GLU B O 1
ATOM 4093 N N . HIS B 1 164 ? -6.508 25.141 5.633 1 92.12 164 HIS B N 1
ATOM 4094 C CA . HIS B 1 164 ? -7.621 25.375 4.719 1 92.12 164 HIS B CA 1
ATOM 4095 C C . HIS B 1 164 ? -8.93 25.547 5.48 1 92.12 164 HIS B C 1
ATOM 4097 O O . HIS B 1 164 ? -9.828 26.266 5.023 1 92.12 164 HIS B O 1
ATOM 4103 N N . LEU B 1 165 ? -9 24.953 6.59 1 91.12 165 LEU B N 1
ATOM 4104 C CA . LEU B 1 165 ? -10.227 25.047 7.367 1 91.12 165 LEU B CA 1
ATOM 4105 C C . LEU B 1 165 ? -10.234 26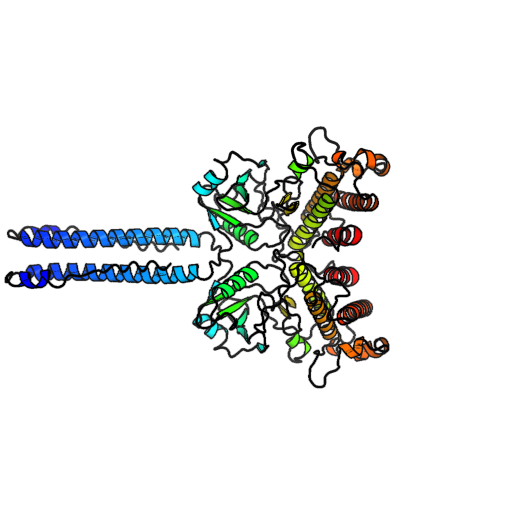.312 8.227 1 91.12 165 LEU B C 1
ATOM 4107 O O . LEU B 1 165 ? -11.289 26.906 8.461 1 91.12 165 LEU B O 1
ATOM 4111 N N . ASN B 1 166 ? -9.094 26.766 8.672 1 86.75 166 ASN B N 1
ATOM 4112 C CA . ASN B 1 166 ? -9.055 27.812 9.688 1 86.75 166 ASN B CA 1
ATOM 4113 C C . ASN B 1 166 ? -8.531 29.125 9.125 1 86.75 166 ASN B C 1
ATOM 4115 O O . ASN B 1 166 ? -8.742 30.188 9.711 1 86.75 166 ASN B O 1
ATOM 4119 N N . ASP B 1 167 ? -7.824 29.031 8.125 1 85.75 167 ASP B N 1
ATOM 4120 C CA . ASP B 1 167 ? -7.262 30.25 7.543 1 85.75 167 ASP B CA 1
ATOM 4121 C C . ASP B 1 167 ? -8.141 30.781 6.414 1 85.75 167 ASP B C 1
ATOM 4123 O O . ASP B 1 167 ? -8.25 30.156 5.359 1 85.75 167 ASP B O 1
ATOM 4127 N N . PRO B 1 168 ? -8.695 31.953 6.582 1 83.44 168 PRO B N 1
ATOM 4128 C CA . PRO B 1 168 ? -9.578 32.5 5.562 1 83.44 168 PRO B CA 1
ATOM 4129 C C . PRO B 1 168 ? -8.844 32.875 4.27 1 83.44 168 PRO B C 1
ATOM 4131 O O . PRO B 1 168 ? -9.469 33.031 3.225 1 83.44 168 PRO B O 1
ATOM 4134 N N . LEU B 1 169 ? -7.547 32.938 4.32 1 85.5 169 LEU B N 1
ATOM 4135 C CA . LEU B 1 169 ? -6.773 33.312 3.139 1 85.5 169 LEU B CA 1
ATOM 4136 C C . LEU B 1 169 ? -6.551 32.094 2.238 1 85.5 169 LEU B C 1
ATOM 4138 O O . LEU B 1 169 ? -6.164 32.25 1.076 1 85.5 169 LEU B O 1
ATOM 4142 N N . MET B 1 170 ? -6.859 31.016 2.809 1 87.62 170 MET B N 1
ATOM 4143 C CA . MET B 1 170 ? -6.656 29.797 2.033 1 87.62 170 MET B CA 1
ATOM 4144 C C . MET B 1 170 ? -7.902 29.453 1.224 1 87.62 170 MET B C 1
ATOM 4146 O O . MET B 1 170 ? -9.008 29.875 1.572 1 87.62 170 MET B O 1
ATOM 4150 N N . THR B 1 171 ? -7.656 28.734 0.118 1 87.19 171 THR B N 1
ATOM 4151 C CA . THR B 1 171 ? -8.773 28.266 -0.703 1 87.19 171 THR B CA 1
ATOM 4152 C C . THR B 1 171 ? -9.719 27.406 0.115 1 87.19 171 THR B C 1
ATOM 4154 O O . THR B 1 171 ? -9.297 26.406 0.714 1 87.19 171 THR B O 1
ATOM 4157 N N . PRO B 1 172 ? -10.961 27.859 0.129 1 90.19 172 PRO B N 1
ATOM 4158 C CA . PRO B 1 172 ? -11.914 27 0.845 1 90.19 172 PRO B CA 1
ATOM 4159 C C . PRO B 1 172 ? -12.141 25.656 0.157 1 90.19 172 PRO B C 1
ATOM 4161 O O . PRO B 1 172 ? -12.078 25.578 -1.072 1 90.19 172 PRO B O 1
ATOM 4164 N N . LEU B 1 173 ? -12.367 24.672 0.938 1 94.94 173 LEU B N 1
ATOM 4165 C CA . LEU B 1 173 ? -12.617 23.344 0.418 1 94.94 173 LEU B CA 1
ATOM 4166 C C . LEU B 1 173 ? -14.109 23.125 0.161 1 94.94 173 LEU B C 1
ATOM 4168 O O . LEU B 1 173 ? -14.93 23.375 1.042 1 94.94 173 LEU B O 1
ATOM 4172 N N . ASN B 1 174 ? -14.438 22.703 -1.03 1 94.56 174 ASN B N 1
ATOM 4173 C CA . ASN B 1 174 ? -15.828 22.391 -1.313 1 94.56 174 ASN B CA 1
ATOM 4174 C C . ASN B 1 174 ? -16.234 21.031 -0.721 1 94.56 174 ASN B C 1
ATOM 4176 O O . ASN B 1 174 ? -15.391 20.328 -0.164 1 94.56 174 ASN B O 1
ATOM 4180 N N . TRP B 1 175 ? -17.469 20.766 -0.824 1 94.69 175 TRP B N 1
ATOM 4181 C CA . TRP B 1 175 ? -18.016 19.578 -0.158 1 94.69 175 TRP B CA 1
ATOM 4182 C C . TRP B 1 175 ? -17.391 18.297 -0.707 1 94.69 175 TRP B C 1
ATOM 4184 O O . TRP B 1 175 ? -17 17.422 0.058 1 94.69 175 TRP B O 1
ATOM 4194 N N . ARG B 1 176 ? -17.297 18.203 -1.988 1 92.62 176 ARG B N 1
ATOM 4195 C CA . ARG B 1 176 ? -16.734 17.016 -2.623 1 92.62 176 ARG B CA 1
ATOM 4196 C C . ARG B 1 176 ? -15.305 16.766 -2.162 1 92.62 176 ARG B C 1
ATOM 4198 O O . ARG B 1 176 ? -14.93 15.625 -1.879 1 92.62 176 ARG B O 1
ATOM 4205 N N . THR B 1 177 ? -14.562 17.797 -2.064 1 94.62 177 THR B N 1
ATOM 4206 C CA . THR B 1 177 ? -13.18 17.672 -1.611 1 94.62 177 THR B CA 1
ATOM 4207 C C . THR B 1 177 ? -13.125 17.203 -0.16 1 94.62 177 THR B C 1
ATOM 4209 O O . THR B 1 177 ? -12.297 16.359 0.196 1 94.62 177 THR B O 1
ATOM 4212 N N . ARG B 1 178 ? -13.984 17.734 0.626 1 95.88 178 ARG B N 1
ATOM 4213 C CA . ARG B 1 178 ? -14.039 17.344 2.031 1 95.88 178 ARG B CA 1
ATOM 4214 C C . ARG B 1 178 ? -14.375 15.859 2.172 1 95.88 178 ARG B C 1
ATOM 4216 O O . ARG B 1 178 ? -13.781 15.156 2.99 1 95.88 178 ARG B O 1
ATOM 4223 N N . LEU B 1 179 ? -15.289 15.422 1.358 1 94.56 179 LEU B N 1
ATOM 4224 C CA . LEU B 1 179 ? -15.656 14.016 1.357 1 94.56 179 LEU B CA 1
ATOM 4225 C C . LEU B 1 179 ? -14.477 13.148 0.905 1 94.56 179 LEU B C 1
ATOM 4227 O O . LEU B 1 179 ? -14.195 12.117 1.511 1 94.56 179 LEU B O 1
ATOM 4231 N N . LYS B 1 180 ? -13.844 13.586 -0.085 1 93.44 180 LYS B N 1
ATOM 4232 C CA . LYS B 1 180 ? -12.672 12.875 -0.599 1 93.44 180 LYS B CA 1
ATOM 4233 C C . LYS B 1 180 ? -11.594 12.75 0.469 1 93.44 180 LYS B C 1
ATOM 4235 O O . LYS B 1 180 ? -10.938 11.711 0.58 1 93.44 180 LYS B O 1
ATOM 4240 N N . ILE B 1 181 ? -11.453 13.758 1.213 1 96.19 181 ILE B N 1
ATOM 4241 C CA . ILE B 1 181 ? -10.453 13.758 2.271 1 96.19 181 ILE B CA 1
ATOM 4242 C C . ILE B 1 181 ? -10.828 12.727 3.336 1 96.19 181 ILE B C 1
ATOM 4244 O O . ILE B 1 181 ? -9.984 11.93 3.754 1 96.19 181 ILE B O 1
ATOM 4248 N N . ALA B 1 182 ? -12.07 12.734 3.719 1 96.12 182 ALA B N 1
ATOM 4249 C CA . ALA B 1 182 ? -12.523 11.773 4.715 1 96.12 182 ALA B CA 1
ATOM 4250 C C . ALA B 1 182 ? -12.32 10.344 4.227 1 96.12 182 ALA B C 1
ATOM 4252 O O . ALA B 1 182 ? -11.797 9.492 4.957 1 96.12 182 ALA B O 1
ATOM 4253 N N . ILE B 1 183 ? -12.68 10.086 3.021 1 94.19 183 ILE B N 1
ATOM 4254 C CA . ILE B 1 183 ? -12.562 8.758 2.434 1 94.19 183 ILE B CA 1
ATOM 4255 C C . ILE B 1 183 ? -11.094 8.375 2.305 1 94.19 183 ILE B C 1
ATOM 4257 O O . ILE B 1 183 ? -10.703 7.25 2.631 1 94.19 183 ILE B O 1
ATOM 4261 N N . GLY B 1 184 ? -10.305 9.289 1.843 1 95.38 184 GLY B N 1
ATOM 4262 C CA . GLY B 1 184 ? -8.883 9.039 1.669 1 95.38 184 GLY B CA 1
ATOM 4263 C C . GLY B 1 184 ? -8.18 8.695 2.967 1 95.38 184 GLY B C 1
ATOM 4264 O O . GLY B 1 184 ? -7.352 7.781 3.01 1 95.38 184 GLY B O 1
ATOM 4265 N N . VAL B 1 185 ? -8.492 9.422 3.986 1 96.31 185 VAL B N 1
ATOM 4266 C CA . VAL B 1 185 ? -7.871 9.172 5.285 1 96.31 185 VAL B CA 1
ATOM 4267 C C . VAL B 1 185 ? -8.289 7.797 5.797 1 96.31 185 VAL B C 1
ATOM 4269 O O . VAL B 1 185 ? -7.465 7.039 6.309 1 96.31 185 VAL B O 1
ATOM 4272 N N . ALA B 1 186 ? -9.531 7.484 5.66 1 93.81 186 ALA B N 1
ATOM 4273 C CA . ALA B 1 186 ? -10 6.16 6.059 1 93.81 186 ALA B CA 1
ATOM 4274 C C . ALA B 1 186 ? -9.297 5.062 5.27 1 93.81 186 ALA B C 1
ATOM 4276 O O . ALA B 1 186 ? -8.93 4.027 5.824 1 93.81 186 ALA B O 1
ATOM 4277 N N . ALA B 1 187 ? -9.141 5.27 4 1 93.44 187 ALA B N 1
ATOM 4278 C CA . ALA B 1 187 ? -8.438 4.312 3.15 1 93.44 187 ALA B CA 1
ATOM 4279 C C . ALA B 1 187 ? -6.996 4.121 3.615 1 93.44 187 ALA B C 1
ATOM 4281 O O . ALA B 1 187 ? -6.488 2.998 3.646 1 93.44 187 ALA B O 1
ATOM 4282 N N . ALA B 1 188 ? -6.367 5.203 3.943 1 95.56 188 ALA B N 1
ATOM 4283 C CA . ALA B 1 188 ? -4.996 5.145 4.438 1 95.56 188 ALA B CA 1
ATOM 4284 C C . ALA B 1 188 ? -4.906 4.316 5.719 1 95.56 188 ALA B C 1
ATOM 4286 O O . ALA B 1 188 ? -4.012 3.48 5.863 1 95.56 188 ALA B O 1
ATOM 4287 N N . LEU B 1 189 ? -5.801 4.555 6.578 1 93.06 189 LEU B N 1
ATOM 4288 C CA . LEU B 1 189 ? -5.812 3.846 7.852 1 93.06 189 LEU B CA 1
ATOM 4289 C C . LEU B 1 189 ? -6.062 2.355 7.641 1 93.06 189 LEU B C 1
ATOM 4291 O O . LEU B 1 189 ? -5.434 1.518 8.289 1 93.06 189 LEU B O 1
ATOM 4295 N N . GLU B 1 190 ? -6.969 2.061 6.789 1 90.56 190 GLU B N 1
ATOM 4296 C CA . GLU B 1 190 ? -7.223 0.655 6.48 1 90.56 190 GLU B CA 1
ATOM 4297 C C . GLU B 1 190 ? -5.961 -0.036 5.977 1 90.56 190 GLU B C 1
ATOM 4299 O O . GLU B 1 190 ? -5.641 -1.147 6.402 1 90.56 190 GLU B O 1
ATOM 4304 N N . TYR B 1 191 ? -5.301 0.604 5.113 1 92.75 191 TYR B N 1
ATOM 4305 C CA . TYR B 1 191 ? -4.059 0.055 4.578 1 92.75 191 TYR B CA 1
ATOM 4306 C C . TYR B 1 191 ? -3.039 -0.17 5.684 1 92.75 191 TYR B C 1
ATOM 4308 O O . TYR B 1 191 ? -2.463 -1.255 5.797 1 92.75 191 TYR B O 1
ATOM 4316 N N . LEU B 1 192 ? -2.801 0.83 6.457 1 91.88 192 LEU B N 1
ATOM 4317 C CA . LEU B 1 192 ? -1.783 0.765 7.5 1 91.88 192 LEU B CA 1
ATOM 4318 C C . LEU B 1 192 ? -2.096 -0.345 8.5 1 91.88 192 LEU B C 1
ATOM 4320 O O . LEU B 1 192 ? -1.19 -1.038 8.969 1 91.88 192 LEU B O 1
ATOM 4324 N N . PHE B 1 193 ? -3.33 -0.55 8.711 1 87.5 193 PHE B N 1
ATOM 4325 C CA . PHE B 1 193 ? -3.721 -1.451 9.789 1 87.5 193 PHE B CA 1
ATOM 4326 C C . PHE B 1 193 ? -3.826 -2.885 9.289 1 87.5 193 PHE B C 1
ATOM 4328 O O . PHE B 1 193 ? -3.531 -3.83 10.023 1 87.5 193 PHE B O 1
ATOM 4335 N N . TYR B 1 194 ? -4.199 -3.008 8 1 86.88 194 TYR B N 1
ATOM 4336 C CA . TYR B 1 194 ? -4.57 -4.359 7.594 1 86.88 194 TYR B CA 1
ATOM 4337 C C . TYR B 1 194 ? -3.701 -4.836 6.438 1 86.88 194 TYR B C 1
ATOM 4339 O O . TYR B 1 194 ? -3.533 -6.043 6.234 1 86.88 194 TYR B O 1
ATOM 4347 N N . PHE B 1 195 ? -3.131 -3.938 5.703 1 91.5 195 PHE B N 1
ATOM 4348 C CA . PHE B 1 195 ? -2.521 -4.395 4.461 1 91.5 195 PHE B CA 1
ATOM 4349 C C . PHE B 1 195 ? -1.03 -4.082 4.441 1 91.5 195 PHE B C 1
ATOM 4351 O O . PHE B 1 195 ? -0.284 -4.637 3.633 1 91.5 195 PHE B O 1
ATOM 4358 N N . CYS B 1 196 ? -0.707 -3.158 5.238 1 89.44 196 CYS B N 1
ATOM 4359 C CA . CYS B 1 196 ? 0.727 -2.975 5.438 1 89.44 196 CYS B CA 1
ATOM 4360 C C . CYS B 1 196 ? 1.324 -4.145 6.207 1 89.44 196 CYS B C 1
ATOM 4362 O O . CYS B 1 196 ? 0.704 -4.664 7.137 1 89.44 196 CYS B O 1
ATOM 4364 N N . ASP B 1 197 ? 2.496 -4.609 5.812 1 83.62 197 ASP B N 1
ATOM 4365 C CA . ASP B 1 197 ? 3.139 -5.754 6.457 1 83.62 197 ASP B CA 1
ATOM 4366 C C . ASP B 1 197 ? 4.574 -5.422 6.855 1 83.62 197 ASP B C 1
ATOM 4368 O O . ASP B 1 197 ? 5.441 -5.266 6 1 83.62 197 ASP B O 1
ATOM 4372 N N . PRO B 1 198 ? 4.875 -5.27 8.133 1 84.38 198 PRO B N 1
ATOM 4373 C CA . PRO B 1 198 ? 3.939 -5.418 9.25 1 84.38 198 PRO B CA 1
ATOM 4374 C C . PRO B 1 198 ? 2.982 -4.234 9.383 1 84.38 198 PRO B C 1
ATOM 4376 O O . PRO B 1 198 ? 3.246 -3.158 8.836 1 84.38 198 PRO B O 1
ATOM 4379 N N . PRO B 1 199 ? 1.854 -4.496 10.094 1 85.94 199 PRO B N 1
ATOM 4380 C CA . PRO B 1 199 ? 0.905 -3.396 10.281 1 85.94 199 PRO B CA 1
ATOM 4381 C C . PRO B 1 199 ? 1.494 -2.236 11.078 1 85.94 199 PRO B C 1
ATOM 4383 O O . PRO B 1 199 ? 2.348 -2.447 11.938 1 85.94 199 PRO B O 1
ATOM 4386 N N . VAL B 1 200 ? 1.049 -1.067 10.734 1 85.94 200 VAL B N 1
ATOM 4387 C CA . VAL B 1 200 ? 1.491 0.155 11.398 1 85.94 200 VAL B CA 1
ATOM 4388 C C . VAL B 1 200 ? 0.319 0.797 12.133 1 85.94 200 VAL B C 1
ATOM 4390 O O . VAL B 1 200 ? -0.62 1.293 11.508 1 85.94 200 VAL B O 1
ATOM 4393 N N . HIS B 1 201 ? 0.389 0.846 13.391 1 81.56 201 HIS B N 1
ATOM 4394 C CA . HIS B 1 201 ? -0.716 1.365 14.188 1 81.56 201 HIS B CA 1
ATOM 4395 C C . HIS B 1 201 ? -0.35 2.695 14.836 1 81.56 201 HIS B C 1
ATOM 4397 O O . HIS B 1 201 ? -1.209 3.369 15.406 1 81.56 201 HIS B O 1
ATOM 4403 N N . HIS B 1 202 ? 0.849 3.057 14.602 1 81 202 HIS B N 1
ATOM 4404 C CA . HIS B 1 202 ? 1.285 4.328 15.172 1 81 202 HIS B CA 1
ATOM 4405 C C . HIS B 1 202 ? 1.025 5.48 14.211 1 81 202 HIS B C 1
ATOM 4407 O O . HIS B 1 202 ? 1.893 5.828 13.406 1 81 202 HIS B O 1
ATOM 4413 N N . VAL B 1 203 ? -0.143 5.996 14.406 1 87 203 VAL B N 1
ATOM 4414 C CA . VAL B 1 203 ? -0.566 7.078 13.523 1 87 203 VAL B CA 1
ATOM 4415 C C . VAL B 1 203 ? -1.342 8.125 14.32 1 87 203 VAL B C 1
ATOM 4417 O O . VAL B 1 203 ? -2.01 7.793 15.305 1 87 203 VAL B O 1
ATOM 4420 N N . SER B 1 204 ? -1.127 9.344 14 1 84.19 204 SER B N 1
ATOM 4421 C CA . SER B 1 204 ? -1.914 10.438 14.57 1 84.19 204 SER B CA 1
ATOM 4422 C C . SER B 1 204 ? -2.762 11.117 13.5 1 84.19 204 SER B C 1
ATOM 4424 O O . SER B 1 204 ? -2.262 11.461 12.43 1 84.19 204 SER B O 1
ATOM 4426 N N . ILE B 1 205 ? -4.043 11.242 13.875 1 91 205 ILE B N 1
ATOM 4427 C CA . ILE B 1 205 ? -4.961 11.859 12.922 1 91 205 ILE B CA 1
ATOM 4428 C C . ILE B 1 205 ? -5.469 13.188 13.477 1 91 205 ILE B C 1
ATOM 4430 O O . ILE B 1 205 ? -6.02 13.234 14.578 1 91 205 ILE B O 1
ATOM 4434 N N . SER B 1 206 ? -5.188 14.219 12.805 1 89.5 206 SER B N 1
ATOM 4435 C CA . SER B 1 206 ? -5.703 15.562 13.062 1 89.5 206 SER B CA 1
ATOM 4436 C C . SER B 1 206 ? -5.688 16.406 11.805 1 89.5 206 SER B C 1
ATOM 4438 O O . SER B 1 206 ? -5.09 16.031 10.797 1 89.5 206 SER B O 1
ATOM 4440 N N . SER B 1 207 ? -6.402 17.5 11.836 1 92.06 207 SER B N 1
ATOM 4441 C CA . SER B 1 207 ? -6.434 18.375 10.672 1 92.06 207 SER B CA 1
ATOM 4442 C C . SER B 1 207 ? -5.043 18.922 10.352 1 92.06 207 SER B C 1
ATOM 4444 O O . SER B 1 207 ? -4.762 19.281 9.203 1 92.06 207 SER B O 1
ATOM 4446 N N . SER B 1 208 ? -4.141 18.922 11.359 1 87.38 208 SER B N 1
ATOM 4447 C CA . SER B 1 208 ? -2.789 19.438 11.141 1 87.38 208 SER B CA 1
ATOM 4448 C C . SER B 1 208 ? -1.893 18.359 10.531 1 87.38 208 SER B C 1
ATOM 4450 O O . SER B 1 208 ? -0.879 18.672 9.906 1 87.38 208 SER B O 1
ATOM 4452 N N . THR B 1 209 ? -2.26 17.141 10.688 1 88.75 209 THR B N 1
ATOM 4453 C CA . THR B 1 209 ? -1.405 16.047 10.234 1 88.75 209 THR B CA 1
ATOM 4454 C C . THR B 1 209 ? -1.842 15.547 8.859 1 88.75 209 THR B C 1
ATOM 4456 O O . THR B 1 209 ? -1.168 14.719 8.25 1 88.75 209 THR B O 1
ATOM 4459 N N . ILE B 1 210 ? -2.932 16.031 8.391 1 93.44 210 ILE B N 1
ATOM 4460 C CA . ILE B 1 210 ? -3.383 15.719 7.043 1 93.44 210 ILE B CA 1
ATOM 4461 C C . ILE B 1 210 ? -2.912 16.797 6.074 1 93.44 210 ILE B C 1
ATOM 4463 O O . ILE B 1 210 ? -3.379 17.938 6.129 1 93.44 210 ILE B O 1
ATOM 4467 N N . MET B 1 211 ? -2.039 16.391 5.199 1 92.56 211 MET B N 1
ATOM 4468 C CA . MET B 1 211 ? -1.545 17.297 4.172 1 92.56 211 MET B CA 1
ATOM 4469 C C . MET B 1 211 ? -2.303 17.109 2.863 1 92.56 211 MET B C 1
ATOM 4471 O O . MET B 1 211 ? -2.863 16.047 2.619 1 92.56 211 MET B O 1
ATOM 4475 N N . LEU B 1 212 ? -2.34 18.156 2.125 1 94 212 LEU B N 1
ATOM 4476 C CA . LEU B 1 212 ? -3.029 18.109 0.842 1 94 212 LEU B CA 1
ATOM 4477 C C . LEU B 1 212 ? -2.057 18.344 -0.309 1 94 212 LEU B C 1
ATOM 4479 O O . LEU B 1 212 ? -1.287 19.297 -0.29 1 94 212 LEU B O 1
ATOM 4483 N N . ASP B 1 213 ? -2.121 17.453 -1.286 1 91.88 213 ASP B N 1
ATOM 4484 C CA . ASP B 1 213 ? -1.231 17.594 -2.434 1 91.88 213 ASP B CA 1
ATOM 4485 C C . ASP B 1 213 ? -1.796 18.594 -3.445 1 91.88 213 ASP B C 1
ATOM 4487 O O . ASP B 1 213 ? -2.732 19.328 -3.139 1 91.88 213 ASP B O 1
ATOM 4491 N N . GLU B 1 214 ? -1.222 18.656 -4.648 1 89.81 214 GLU B N 1
ATOM 4492 C CA . GLU B 1 214 ? -1.581 19.625 -5.676 1 89.81 214 GLU B CA 1
ATOM 4493 C C . GLU B 1 214 ? -3.041 19.469 -6.094 1 89.81 214 GLU B C 1
ATOM 4495 O O . GLU B 1 214 ? -3.689 20.453 -6.477 1 89.81 214 GLU B O 1
ATOM 4500 N N . ASN B 1 215 ? -3.598 18.297 -5.996 1 91.38 215 ASN B N 1
ATOM 4501 C CA . ASN B 1 215 ? -4.977 18.016 -6.383 1 91.38 215 ASN B CA 1
ATOM 4502 C C . ASN B 1 215 ? -5.891 17.922 -5.168 1 91.38 215 ASN B C 1
ATOM 4504 O O . ASN B 1 215 ? -7 17.391 -5.262 1 91.38 215 ASN B O 1
ATOM 4508 N N . PHE B 1 216 ? -5.379 18.281 -3.998 1 94.38 216 PHE B N 1
ATOM 4509 C CA . PHE B 1 216 ? -6.105 18.281 -2.734 1 94.38 216 PHE B CA 1
ATOM 4510 C C . PHE B 1 216 ? -6.406 16.859 -2.277 1 94.38 216 PHE B C 1
ATOM 4512 O O . PHE B 1 216 ? -7.398 16.625 -1.579 1 94.38 216 PHE B O 1
ATOM 4519 N N . THR B 1 217 ? -5.57 15.906 -2.781 1 94.19 217 THR B N 1
ATOM 4520 C CA . THR B 1 217 ? -5.605 14.555 -2.246 1 94.19 217 THR B CA 1
ATOM 4521 C C . THR B 1 217 ? -4.969 14.5 -0.859 1 94.19 217 THR B C 1
ATOM 4523 O O . THR B 1 217 ? -3.865 15.016 -0.658 1 94.19 217 THR B O 1
ATOM 4526 N N . PRO B 1 218 ? -5.715 13.961 0.081 1 96 218 PRO B N 1
ATOM 4527 C CA . PRO B 1 218 ? -5.156 13.938 1.435 1 96 218 PRO B CA 1
ATOM 4528 C C . PRO B 1 218 ? -3.955 13.008 1.561 1 96 218 PRO B C 1
ATOM 4530 O O . PRO B 1 218 ? -3.941 11.93 0.963 1 96 218 PRO B O 1
ATOM 4533 N N . LYS B 1 219 ? -2.975 13.469 2.289 1 95 219 LYS B N 1
ATOM 4534 C CA . LYS B 1 219 ? -1.774 12.703 2.607 1 95 219 LYS B CA 1
ATOM 4535 C C . LYS B 1 219 ? -1.529 12.664 4.113 1 95 219 LYS B C 1
ATOM 4537 O O . LYS B 1 219 ? -1.242 13.695 4.727 1 95 219 LYS B O 1
ATOM 4542 N N . LEU B 1 220 ? -1.687 11.508 4.645 1 93.88 220 LEU B N 1
ATOM 4543 C CA . LEU B 1 220 ? -1.385 11.344 6.059 1 93.88 220 LEU B CA 1
ATOM 4544 C C . LEU B 1 220 ? 0.112 11.492 6.316 1 93.88 220 LEU B C 1
ATOM 4546 O O . LEU B 1 220 ? 0.924 10.812 5.684 1 93.88 220 LEU B O 1
ATOM 4550 N N . SER B 1 221 ? 0.526 12.32 7.246 1 89.62 221 SER B N 1
ATOM 4551 C CA . SER B 1 221 ? 1.941 12.648 7.367 1 89.62 221 SER B CA 1
ATOM 4552 C C . SER B 1 221 ? 2.506 12.188 8.703 1 89.62 221 SER B C 1
ATOM 4554 O O . SER B 1 221 ? 3.723 12.141 8.891 1 89.62 221 SER B O 1
ATOM 4556 N N . ASP B 1 222 ? 1.748 11.875 9.633 1 86.06 222 ASP B N 1
ATOM 4557 C CA . ASP B 1 222 ? 2.24 11.477 10.953 1 86.06 222 ASP B CA 1
ATOM 4558 C C . ASP B 1 222 ? 2.082 9.969 11.164 1 86.06 222 ASP B C 1
ATOM 4560 O O . ASP B 1 222 ? 1.284 9.531 11.992 1 86.06 222 ASP B O 1
ATOM 4564 N N . VAL B 1 223 ? 2.812 9.273 10.398 1 87.81 223 VAL B N 1
ATOM 4565 C CA . VAL B 1 223 ? 2.865 7.82 10.461 1 87.81 223 VAL B CA 1
ATOM 4566 C C . VAL B 1 223 ? 4.258 7.375 10.914 1 87.81 223 VAL B C 1
ATOM 4568 O O . VAL B 1 223 ? 5.266 7.926 10.469 1 87.81 223 VAL B O 1
ATOM 4571 N N . GLY B 1 224 ? 4.449 6.473 11.789 1 77.44 224 GLY B N 1
ATOM 4572 C CA . GLY B 1 224 ? 5.77 5.973 12.148 1 77.44 224 GLY B CA 1
ATOM 4573 C C . GLY B 1 224 ? 5.797 5.262 13.492 1 77.44 224 GLY B C 1
ATOM 4574 O O . GLY B 1 224 ? 4.746 4.902 14.023 1 77.44 224 GLY B O 1
ATOM 4575 N N . ILE B 1 225 ? 7.008 4.816 13.773 1 60.69 225 ILE B N 1
ATOM 4576 C CA . ILE B 1 225 ? 7.227 4.121 15.039 1 60.69 225 ILE B CA 1
ATOM 4577 C C . ILE B 1 225 ? 7.078 5.102 16.203 1 60.69 225 ILE B C 1
ATOM 4579 O O . ILE B 1 225 ? 6.488 4.77 17.234 1 60.69 225 ILE B O 1
ATOM 4583 N N . PHE B 1 226 ? 7.637 6.199 16.047 1 57.28 226 PHE B N 1
ATOM 4584 C CA . PHE B 1 226 ? 7.582 7.191 17.125 1 57.28 226 PHE B CA 1
ATOM 4585 C C . PHE B 1 226 ? 6.688 8.359 16.719 1 57.28 226 PHE B C 1
ATOM 4587 O O . PHE B 1 226 ? 6.645 8.75 15.555 1 57.28 226 PHE B O 1
ATOM 4594 N N . GLY B 1 227 ? 5.582 8.344 17.328 1 51.28 227 GLY B N 1
ATOM 4595 C CA . GLY B 1 227 ? 4.672 9.453 17.078 1 51.28 227 GLY B CA 1
ATOM 4596 C C . GLY B 1 227 ? 5.344 10.812 17.156 1 51.28 227 GLY B C 1
ATOM 4597 O O . GLY B 1 227 ? 6.535 10.898 17.469 1 51.28 227 GLY B O 1
ATOM 4598 N N . SER B 1 228 ? 4.816 11.758 16.375 1 45.25 228 SER B N 1
ATOM 4599 C CA . SER B 1 228 ? 5.316 13.133 16.375 1 45.25 228 SER B CA 1
ATOM 4600 C C . SER B 1 228 ? 5.793 13.555 17.75 1 45.25 228 SER B C 1
ATOM 4602 O O . SER B 1 228 ? 6.609 14.469 17.891 1 45.25 228 SER B O 1
ATOM 4604 N N . ALA B 1 229 ? 5.242 13.094 18.859 1 45.34 229 ALA B N 1
ATOM 4605 C CA . ALA B 1 229 ? 5.621 13.594 20.172 1 45.34 229 ALA B CA 1
ATOM 4606 C C . ALA B 1 229 ? 6.777 12.789 20.75 1 45.34 229 ALA B C 1
ATOM 4608 O O . ALA B 1 229 ? 7.102 12.922 21.938 1 45.34 229 ALA B O 1
ATOM 4609 N N . GLY B 1 230 ? 7.566 12.023 20.094 1 45.25 230 GLY B N 1
ATOM 4610 C CA . GLY B 1 230 ? 8.734 11.336 20.625 1 45.25 230 GLY B CA 1
ATOM 4611 C C . GLY B 1 230 ? 8.383 10.078 21.391 1 45.25 230 GLY B C 1
ATOM 4612 O O . GLY B 1 230 ? 9.266 9.414 21.938 1 45.25 230 GLY B O 1
ATOM 4613 N N . THR B 1 231 ? 7.293 9.961 21.781 1 46.03 231 THR B N 1
ATOM 4614 C CA . THR B 1 231 ? 6.949 8.789 22.578 1 46.03 231 THR B CA 1
ATOM 4615 C C . THR B 1 231 ? 6.668 7.586 21.688 1 46.03 231 THR B C 1
ATOM 4617 O O . THR B 1 231 ? 6.035 7.719 20.641 1 46.03 231 THR B O 1
ATOM 4620 N N . PRO B 1 232 ? 7.484 6.555 22.062 1 48.78 232 PRO B N 1
ATOM 4621 C CA . PRO B 1 232 ? 7.199 5.309 21.359 1 48.78 232 PRO B CA 1
ATOM 4622 C C . PRO B 1 232 ? 5.707 4.977 21.312 1 48.78 232 PRO B C 1
ATOM 4624 O O . PRO B 1 232 ? 5.004 5.176 22.312 1 48.78 232 PRO B O 1
ATOM 4627 N N . HIS B 1 233 ? 5.168 5.078 20.297 1 49.56 233 HIS B N 1
ATOM 4628 C CA . HIS B 1 233 ? 3.783 4.621 20.234 1 49.56 233 HIS B CA 1
ATOM 4629 C C . HIS B 1 233 ? 3.668 3.162 20.672 1 49.56 233 HIS B C 1
ATOM 4631 O O . HIS B 1 233 ? 4.551 2.352 20.391 1 49.56 233 HIS B O 1
ATOM 4637 N N . SER B 1 234 ? 3.021 2.939 21.672 1 41.69 234 SER B N 1
ATOM 4638 C CA . SER B 1 234 ? 2.768 1.606 22.203 1 41.69 234 SER B CA 1
ATOM 4639 C C . SER B 1 234 ? 2.527 0.599 21.078 1 41.69 234 SER B C 1
ATOM 4641 O O . SER B 1 234 ? 1.961 0.941 20.047 1 41.69 234 SER B O 1
ATOM 4643 N N . SER B 1 235 ? 3.469 -0.38 21.031 1 42.28 235 SER B N 1
ATOM 4644 C CA . SER B 1 235 ? 3.26 -1.53 20.156 1 42.28 235 SER B CA 1
ATOM 4645 C C . SER B 1 235 ? 1.797 -1.963 20.156 1 42.28 235 SER B C 1
ATOM 4647 O O . SER B 1 235 ? 1.225 -2.242 21.203 1 42.28 235 SER B O 1
ATOM 4649 N N . CYS B 1 236 ? 0.992 -1.417 19.484 1 43.62 236 CYS B N 1
ATOM 4650 C CA . CYS B 1 236 ? -0.396 -1.868 19.469 1 43.62 236 CYS B CA 1
ATOM 4651 C C . CYS B 1 236 ? -0.475 -3.381 19.297 1 43.62 236 CYS B C 1
ATOM 4653 O O . CYS B 1 236 ? 0.182 -3.951 18.422 1 43.62 236 CYS B O 1
ATOM 4655 N N . PRO B 1 237 ? -1.063 -3.959 20.188 1 41.72 237 PRO B N 1
ATOM 4656 C CA . PRO B 1 237 ? -1.309 -5.395 20.016 1 41.72 237 PRO B CA 1
ATOM 4657 C C . PRO B 1 237 ? -1.912 -5.734 18.656 1 41.72 237 PRO B C 1
ATOM 4659 O O . PRO B 1 237 ? -2.557 -4.887 18.031 1 41.72 237 PRO B O 1
ATOM 4662 N N . LYS B 1 238 ? -1.428 -6.746 18.062 1 42.59 238 LYS B N 1
ATOM 4663 C CA . LYS B 1 238 ? -1.863 -7.383 16.828 1 42.59 238 LYS B CA 1
ATOM 4664 C C . LYS B 1 238 ? -3.371 -7.238 16.625 1 42.59 238 LYS B C 1
ATOM 4666 O O . LYS B 1 238 ? -3.873 -7.363 15.508 1 42.59 238 LYS B O 1
ATOM 4671 N N . ASP B 1 239 ? -4.164 -7.137 17.719 1 45.34 239 ASP B N 1
ATOM 4672 C CA . ASP B 1 239 ? -5.621 -7.168 17.641 1 45.34 239 ASP B CA 1
ATOM 4673 C C . ASP B 1 239 ? -6.203 -5.758 17.688 1 45.34 239 ASP B C 1
ATOM 4675 O O . ASP B 1 239 ? -5.84 -4.965 18.562 1 45.34 239 ASP B O 1
ATOM 4679 N N . CYS B 1 240 ? -6.625 -5.195 16.562 1 50.78 240 CYS B N 1
ATOM 4680 C CA . CYS B 1 240 ? -7.391 -3.957 16.453 1 50.78 240 CYS B CA 1
ATOM 4681 C C . CYS B 1 240 ? -8.18 -3.705 17.734 1 50.78 240 CYS B C 1
ATOM 4683 O O . CYS B 1 240 ? -8.93 -2.729 17.828 1 50.78 240 CYS B O 1
ATOM 4685 N N . THR B 1 241 ? -8.297 -4.551 18.516 1 53.97 241 THR B N 1
ATOM 4686 C CA . THR B 1 241 ? -9.086 -4.359 19.734 1 53.97 241 THR B CA 1
ATOM 4687 C C . THR B 1 241 ? -8.289 -3.57 20.766 1 53.97 241 THR B C 1
ATOM 4689 O O . THR B 1 241 ? -8.766 -3.346 21.875 1 53.97 241 THR B O 1
ATOM 4692 N N . SER B 1 242 ? -7.301 -2.971 20.234 1 60.06 242 SER B N 1
ATOM 4693 C CA . SER B 1 242 ? -6.449 -2.318 21.219 1 60.06 242 SER B CA 1
ATOM 4694 C C . SER B 1 242 ? -6.859 -0.866 21.422 1 60.06 242 SER B C 1
ATOM 4696 O O . SER B 1 242 ? -7.574 -0.291 20.609 1 60.06 242 SER B O 1
ATOM 4698 N N . GLN B 1 243 ? -6.77 -0.424 22.609 1 64.69 243 GLN B N 1
ATOM 4699 C CA . GLN B 1 243 ? -6.949 0.968 23.016 1 64.69 243 GLN B CA 1
ATOM 4700 C C . GLN B 1 243 ? -6.379 1.919 21.953 1 64.69 243 GLN B C 1
ATOM 4702 O O . GLN B 1 243 ? -6.961 2.973 21.688 1 64.69 243 GLN B O 1
ATOM 4707 N N . GLN B 1 244 ? -5.469 1.471 21.297 1 69.5 244 GLN B N 1
ATOM 4708 C CA . GLN B 1 244 ? -4.828 2.324 20.312 1 69.5 244 GLN B CA 1
ATOM 4709 C C . GLN B 1 244 ? -5.691 2.457 19.062 1 69.5 244 GLN B C 1
ATOM 4711 O O . GLN B 1 244 ? -5.812 3.547 18.5 1 69.5 244 GLN B O 1
ATOM 4716 N N . CYS B 1 245 ? -6.277 1.436 18.734 1 76.31 245 CYS B N 1
ATOM 4717 C CA . CYS B 1 245 ? -7.156 1.495 17.562 1 76.31 245 CYS B CA 1
ATOM 4718 C C . CYS B 1 245 ? -8.375 2.361 17.859 1 76.31 245 CYS B C 1
ATOM 4720 O O . CYS B 1 245 ? -8.836 3.104 16.984 1 76.31 245 CYS B O 1
ATOM 4722 N N . GLY B 1 246 ? -8.711 2.223 19.094 1 82.38 246 GLY B N 1
ATOM 4723 C CA . GLY B 1 246 ? -9.836 3.053 19.5 1 82.38 246 GLY B CA 1
ATOM 4724 C C . GLY B 1 246 ? -9.531 4.539 19.438 1 82.38 246 GLY B C 1
ATOM 4725 O O . GLY B 1 246 ? -10.359 5.328 18.984 1 82.38 246 GLY B O 1
ATOM 4726 N N . SER B 1 247 ? -8.375 4.898 19.859 1 86.12 247 SER B N 1
ATOM 4727 C CA . SER B 1 247 ? -7.965 6.301 19.828 1 86.12 247 SER B CA 1
ATOM 4728 C C . SER B 1 247 ? -7.898 6.836 18.406 1 86.12 247 SER B C 1
ATOM 4730 O O . SER B 1 247 ? -8.281 7.98 18.156 1 86.12 247 SER B O 1
ATOM 4732 N N . ILE B 1 248 ? -7.461 6.031 17.531 1 88.12 248 ILE B N 1
ATOM 4733 C CA . ILE B 1 248 ? -7.32 6.434 16.141 1 88.12 248 ILE B CA 1
ATOM 4734 C C . ILE B 1 248 ? -8.703 6.621 15.516 1 88.12 248 ILE B C 1
ATOM 4736 O O . ILE B 1 248 ? -8.938 7.59 14.789 1 88.12 248 ILE B O 1
ATOM 4740 N N . VAL B 1 249 ? -9.555 5.691 15.859 1 89.94 249 VAL B N 1
ATOM 4741 C CA . VAL B 1 249 ? -10.922 5.789 15.352 1 89.94 249 VAL B CA 1
ATOM 4742 C C . VAL B 1 249 ? -11.586 7.047 15.914 1 89.94 249 VAL B C 1
ATOM 4744 O O . VAL B 1 249 ? -12.289 7.758 15.188 1 89.94 249 VAL B O 1
ATOM 4747 N N . PHE B 1 250 ? -11.32 7.305 17.141 1 90.94 250 PHE B N 1
ATOM 4748 C CA . PHE B 1 250 ? -11.82 8.516 17.781 1 90.94 250 PHE B CA 1
ATOM 4749 C C . PHE B 1 250 ? -11.312 9.758 17.062 1 90.94 250 PHE B C 1
ATOM 4751 O O . PHE B 1 250 ? -12.086 10.664 16.766 1 90.94 250 PHE B O 1
ATOM 4758 N N . GLN B 1 251 ? -10.086 9.82 16.797 1 92 251 GLN B N 1
ATOM 4759 C CA . GLN B 1 251 ? -9.469 10.953 16.125 1 92 251 GLN B CA 1
ATOM 4760 C C . GLN B 1 251 ? -10.047 11.133 14.727 1 92 251 GLN B C 1
ATOM 4762 O O . GLN B 1 251 ? -10.227 12.266 14.266 1 92 251 GLN B O 1
ATOM 4767 N N . LEU B 1 252 ? -10.312 10.023 14.078 1 94.25 252 LEU B N 1
ATOM 4768 C CA . LEU B 1 252 ? -10.938 10.094 12.758 1 94.25 252 LEU B CA 1
ATOM 4769 C C . LEU B 1 252 ? -12.32 10.734 12.852 1 94.25 252 LEU B C 1
ATOM 4771 O O . LEU B 1 252 ? -12.688 11.547 12 1 94.25 252 LEU B O 1
ATOM 4775 N N . GLY B 1 253 ? -13.016 10.383 13.828 1 94.56 253 GLY B N 1
ATOM 4776 C CA . GLY B 1 253 ? -14.305 11 14.047 1 94.56 253 GLY B CA 1
ATOM 4777 C C . GLY B 1 253 ? -14.219 12.508 14.242 1 94.56 253 GLY B C 1
ATOM 4778 O O . GLY B 1 253 ? -15.016 13.258 13.672 1 94.56 253 GLY B O 1
ATOM 4779 N N . VAL B 1 254 ? -13.328 12.914 15.055 1 94.5 254 VAL B N 1
ATOM 4780 C CA . VAL B 1 254 ? -13.117 14.336 15.297 1 94.5 254 VAL B CA 1
ATOM 4781 C C . VAL B 1 254 ? -12.766 15.039 13.992 1 94.5 254 VAL B C 1
ATOM 4783 O O . VAL B 1 254 ? -13.281 16.125 13.703 1 94.5 254 VAL B O 1
ATOM 4786 N N . LEU B 1 255 ? -11.953 14.414 13.227 1 95.69 255 LEU B N 1
ATOM 4787 C CA . LEU B 1 255 ? -11.562 14.977 11.938 1 95.69 255 LEU B CA 1
ATOM 4788 C C . LEU B 1 255 ? -12.781 15.18 11.039 1 95.69 255 LEU B C 1
ATOM 4790 O O . LEU B 1 255 ? -12.906 16.219 10.391 1 95.69 255 LEU B O 1
ATOM 4794 N N . ILE B 1 256 ? -13.617 14.211 11.023 1 96.31 256 ILE B N 1
ATOM 4795 C CA . ILE B 1 256 ? -14.812 14.297 10.188 1 96.31 256 ILE B CA 1
ATOM 4796 C C . ILE B 1 256 ? -15.688 15.445 10.664 1 96.31 256 ILE B C 1
ATOM 4798 O O . ILE B 1 256 ? -16.25 16.188 9.852 1 96.31 256 ILE B O 1
ATOM 4802 N N . LEU B 1 257 ? -15.789 15.609 11.914 1 95.75 257 LEU B N 1
ATOM 4803 C CA . LEU B 1 257 ? -16.562 16.719 12.461 1 95.75 257 LEU B CA 1
ATOM 4804 C C . LEU B 1 257 ? -15.953 18.062 12.039 1 95.75 257 LEU B C 1
ATOM 4806 O O . LEU B 1 257 ? -16.688 18.984 11.695 1 95.75 257 LEU B O 1
ATOM 4810 N N . GLU B 1 258 ? -14.719 18.125 12.008 1 95.5 258 GLU B N 1
ATOM 4811 C CA . GLU B 1 258 ? -14.047 19.344 11.57 1 95.5 258 GLU B CA 1
ATOM 4812 C C . GLU B 1 258 ? -14.305 19.625 10.094 1 95.5 258 GLU B C 1
ATOM 4814 O O . GLU B 1 258 ? -14.453 20.781 9.688 1 95.5 258 GLU B O 1
ATOM 4819 N N . LEU B 1 259 ? -14.312 18.609 9.336 1 95.94 259 LEU B N 1
ATOM 4820 C CA . LEU B 1 259 ? -14.578 18.734 7.91 1 95.94 259 LEU B CA 1
ATOM 4821 C C . LEU B 1 259 ? -15.984 19.281 7.668 1 95.94 259 LEU B C 1
ATOM 4823 O O . LEU B 1 259 ? -16.219 20.031 6.719 1 95.94 259 LEU B O 1
ATOM 4827 N N . ILE B 1 260 ? -16.875 18.891 8.531 1 95.44 260 ILE B N 1
ATOM 4828 C CA . ILE B 1 260 ? -18.266 19.281 8.367 1 95.44 260 ILE B CA 1
ATOM 4829 C C . ILE B 1 260 ? -18.469 20.703 8.883 1 95.44 260 ILE B C 1
ATOM 4831 O O . ILE B 1 260 ? -19.141 21.516 8.234 1 95.44 260 ILE B O 1
ATOM 4835 N N . THR B 1 261 ? -17.875 21.062 9.984 1 94.12 261 THR B N 1
ATOM 4836 C CA . THR B 1 261 ? -18.188 22.297 10.68 1 94.12 261 THR B CA 1
ATOM 4837 C C . THR B 1 261 ? -17.188 23.391 10.297 1 94.12 261 THR B C 1
ATOM 4839 O O . THR B 1 261 ? -17.484 24.578 10.469 1 94.12 261 THR B O 1
ATOM 4842 N N . GLY B 1 262 ? -15.992 22.953 9.906 1 92.31 262 GLY B N 1
ATOM 4843 C CA . GLY B 1 262 ? -14.945 23.922 9.648 1 92.31 262 GLY B CA 1
ATOM 4844 C C . GLY B 1 262 ? -14.297 24.453 10.922 1 92.31 262 GLY B C 1
ATOM 4845 O O . GLY B 1 262 ? -13.508 25.391 10.875 1 92.31 262 GLY B O 1
ATOM 4846 N N . GLN B 1 263 ? -14.664 23.828 11.992 1 89.25 263 GLN B N 1
ATOM 4847 C CA . GLN B 1 263 ? -14.148 24.266 13.281 1 89.25 263 GLN B CA 1
ATOM 4848 C C . GLN B 1 263 ? -13.133 23.266 13.828 1 89.25 263 GLN B C 1
ATOM 4850 O O . GLN B 1 263 ? -13.266 22.047 13.617 1 89.25 263 GLN B O 1
ATOM 4855 N N . SER B 1 264 ? -12.062 23.781 14.469 1 84.69 264 SER B N 1
ATOM 4856 C CA . SER B 1 264 ? -11.07 22.906 15.078 1 84.69 264 SER B CA 1
ATOM 4857 C C . SER B 1 264 ? -11.516 22.438 16.453 1 84.69 264 SER B C 1
ATOM 4859 O O . SER B 1 264 ? -12.117 23.188 17.219 1 84.69 264 SER B O 1
ATOM 4861 N N . SER B 1 265 ? -11.172 21.094 16.641 1 75.75 265 SER B N 1
ATOM 4862 C CA . SER B 1 265 ? -11.539 20.547 17.938 1 75.75 265 SER B CA 1
ATOM 4863 C C . SER B 1 265 ? -10.539 20.953 19.016 1 75.75 265 SER B C 1
ATOM 4865 O O . SER B 1 265 ? -9.32 20.891 18.797 1 75.75 265 SER B O 1
ATOM 4867 N N . GLY B 1 266 ? -10.875 21.641 20.047 1 62.66 266 GLY B N 1
ATOM 4868 C CA . GLY B 1 266 ? -10.008 21.922 21.188 1 62.66 266 GLY B CA 1
ATOM 4869 C C . GLY B 1 266 ? -9.586 23.375 21.281 1 62.66 266 GLY B C 1
ATOM 4870 O O . GLY B 1 266 ? -8.82 23.75 22.172 1 62.66 266 GLY B O 1
ATOM 4871 N N . GLU B 1 267 ? -9.766 24.062 20.172 1 57.81 267 GLU B N 1
ATOM 4872 C CA . GLU B 1 267 ? -9.391 25.453 20.297 1 57.81 267 GLU B CA 1
ATOM 4873 C C . GLU B 1 267 ? -10.141 26.141 21.438 1 57.81 267 GLU B C 1
ATOM 4875 O O . GLU B 1 267 ? -11.273 25.766 21.734 1 57.81 267 GLU B O 1
ATOM 4880 N N . GLU B 1 268 ? -9.25 26.875 22.125 1 56.56 268 GLU B N 1
ATOM 4881 C CA . GLU B 1 268 ? -9.82 27.672 23.219 1 56.56 268 GLU B CA 1
ATOM 4882 C C . GLU B 1 268 ? -10.977 28.531 22.719 1 56.56 268 GLU B C 1
ATOM 4884 O O . GLU B 1 268 ? -10.828 29.281 21.75 1 56.56 268 GLU B O 1
ATOM 4889 N N . GLY B 1 269 ? -12.164 28.391 23.266 1 52.88 269 GLY B N 1
ATOM 4890 C CA . GLY B 1 269 ? -13.336 29.188 22.922 1 52.88 269 GLY B CA 1
ATOM 4891 C C . GLY B 1 269 ? -14.211 28.516 21.875 1 52.88 269 GLY B C 1
ATOM 4892 O O . GLY B 1 269 ? -15.305 29.016 21.578 1 52.88 269 GLY B O 1
ATOM 4893 N N . GLY B 1 270 ? -13.672 27.453 21.297 1 62.16 270 GLY B N 1
ATOM 4894 C CA . GLY B 1 270 ? -14.469 26.859 20.234 1 62.16 270 GLY B CA 1
ATOM 4895 C C . GLY B 1 270 ? -15.469 25.828 20.75 1 62.16 270 GLY B C 1
ATOM 4896 O O . GLY B 1 270 ? -15.586 25.625 21.953 1 62.16 270 GLY B O 1
ATOM 4897 N N . VAL B 1 271 ? -16.391 25.547 19.984 1 68.81 271 VAL B N 1
ATOM 4898 C CA . VAL B 1 271 ? -17.438 24.562 20.281 1 68.81 271 VAL B CA 1
ATOM 4899 C C . VAL B 1 271 ? -16.812 23.188 20.469 1 68.81 271 VAL B C 1
ATOM 4901 O O . VAL B 1 271 ? -15.914 22.797 19.719 1 68.81 271 VAL B O 1
ATOM 4904 N N . ASP B 1 272 ? -17.109 22.594 21.594 1 85.31 272 ASP B N 1
ATOM 4905 C CA . ASP B 1 272 ? -16.766 21.188 21.797 1 85.31 272 ASP B CA 1
ATOM 4906 C C . ASP B 1 272 ? -17.547 20.297 20.844 1 85.31 272 ASP B C 1
ATOM 4908 O O . ASP B 1 272 ? -18.703 19.938 21.125 1 85.31 272 ASP B O 1
ATOM 4912 N N . LEU B 1 273 ? -16.953 19.953 19.812 1 90.44 273 LEU B N 1
ATOM 4913 C CA . LEU B 1 273 ? -17.609 19.188 18.75 1 90.44 273 LEU B CA 1
ATOM 4914 C C . LEU B 1 273 ? -18.031 17.812 19.266 1 90.44 273 LEU B C 1
ATOM 4916 O O . LEU B 1 273 ? -19.062 17.281 18.859 1 90.44 273 LEU B O 1
ATOM 4920 N N . ILE B 1 274 ? -17.25 17.281 20.188 1 90.44 274 ILE B N 1
ATOM 4921 C CA . ILE B 1 274 ? -17.547 15.961 20.719 1 90.44 274 ILE B CA 1
ATOM 4922 C C . ILE B 1 274 ? -18.812 16.016 21.578 1 90.44 274 ILE B C 1
ATOM 4924 O O . ILE B 1 274 ? -19.703 15.188 21.422 1 90.44 274 ILE B O 1
ATOM 4928 N N . LYS B 1 275 ? -18.828 17 22.391 1 88 275 LYS B N 1
ATOM 4929 C CA . LYS B 1 275 ? -20 17.188 23.234 1 88 275 LYS B CA 1
ATOM 4930 C C . LYS B 1 275 ? -21.234 17.484 22.391 1 88 275 LYS B C 1
ATOM 4932 O O . LYS B 1 275 ? -22.328 16.984 22.672 1 88 275 LYS B O 1
ATOM 4937 N N . TRP B 1 276 ? -21.078 18.297 21.438 1 89.06 276 TRP B N 1
ATOM 4938 C CA . TRP B 1 276 ? -22.172 18.672 20.562 1 89.06 276 TRP B CA 1
ATOM 4939 C C . TRP B 1 276 ? -22.828 17.453 19.922 1 89.06 276 TRP B C 1
ATOM 4941 O O . TRP B 1 276 ? -24.047 17.281 19.984 1 89.06 276 TRP B O 1
ATOM 4951 N N . VAL B 1 277 ? -22.031 16.562 19.375 1 90.69 277 VAL B N 1
ATOM 4952 C CA . VAL B 1 277 ? -22.578 15.445 18.609 1 90.69 277 VAL B CA 1
ATOM 4953 C C . VAL B 1 277 ? -23.156 14.398 19.562 1 90.69 277 VAL B C 1
ATOM 4955 O O . VAL B 1 277 ? -24 13.586 19.156 1 90.69 277 VAL B O 1
ATOM 4958 N N . GLN B 1 278 ? -22.781 14.422 20.719 1 88.12 278 GLN B N 1
ATOM 4959 C CA . GLN B 1 278 ? -23.25 13.438 21.688 1 88.12 278 GLN B CA 1
ATOM 4960 C C . GLN B 1 278 ? -24.547 13.891 22.344 1 88.12 278 GLN B C 1
ATOM 4962 O O . GLN B 1 278 ? -25.234 13.094 22.969 1 88.12 278 GLN B O 1
ATOM 4967 N N . GLU B 1 279 ? -24.828 15.156 22.141 1 87 279 GLU B N 1
ATOM 4968 C CA . GLU B 1 279 ? -26.062 15.688 22.703 1 87 279 GLU B CA 1
ATOM 4969 C C . GLU B 1 279 ? -27.281 15.141 21.969 1 87 279 GLU B C 1
ATOM 4971 O O . GLU B 1 279 ? -27.25 14.914 20.766 1 87 279 GLU B O 1
ATOM 4976 N N . SER B 1 280 ? -28.328 14.961 22.641 1 81.25 280 SER B N 1
ATOM 4977 C CA . SER B 1 280 ? -29.562 14.422 22.094 1 81.25 280 SER B CA 1
ATOM 4978 C C . SER B 1 280 ? -30.188 15.383 21.078 1 81.25 280 SER B C 1
ATOM 4980 O O . SER B 1 280 ? -30.859 14.953 20.141 1 81.25 280 SER B O 1
ATOM 4982 N N . SER B 1 281 ? -29.969 16.641 21.25 1 81.5 281 SER B N 1
ATOM 4983 C CA . SER B 1 281 ? -30.578 17.641 20.391 1 81.5 281 SER B CA 1
ATOM 4984 C C . SER B 1 281 ? -29.688 18 19.219 1 81.5 281 SER B C 1
ATOM 4986 O O . SER B 1 281 ? -29.891 19.016 18.562 1 81.5 281 SER B O 1
ATOM 4988 N N . PHE B 1 282 ? -28.703 17.141 19 1 83.94 282 PHE B N 1
ATOM 4989 C CA . PHE B 1 282 ? -27.703 17.547 18.016 1 83.94 282 PHE B CA 1
ATOM 4990 C C . PHE B 1 282 ? -28.312 17.656 16.625 1 83.94 282 PHE B C 1
ATOM 4992 O O . PHE B 1 282 ? -27.953 18.547 15.852 1 83.94 282 PHE B O 1
ATOM 4999 N N . GLN B 1 283 ? -29.344 16.891 16.312 1 84.31 283 GLN B N 1
ATOM 5000 C CA . GLN B 1 283 ? -29.953 16.859 14.992 1 84.31 283 GLN B CA 1
ATOM 5001 C C . GLN B 1 283 ? -30.625 18.203 14.672 1 84.31 283 GLN B C 1
ATOM 5003 O O . GLN B 1 283 ? -30.672 18.609 13.516 1 84.31 283 GLN B O 1
ATOM 5008 N N . ASP B 1 284 ? -31.047 18.891 15.664 1 85.88 284 ASP B N 1
ATOM 5009 C CA . ASP B 1 284 ? -31.766 20.156 15.477 1 85.88 284 ASP B CA 1
ATOM 5010 C C . ASP B 1 284 ? -30.797 21.297 15.219 1 85.88 284 ASP B C 1
ATOM 5012 O O . ASP B 1 284 ? -31.188 22.344 14.703 1 85.88 284 ASP B O 1
ATOM 5016 N N . THR B 1 285 ? -29.641 21.094 15.531 1 88.5 285 THR B N 1
ATOM 5017 C CA . THR B 1 285 ? -28.703 22.203 15.477 1 88.5 285 THR B CA 1
ATOM 5018 C C . THR B 1 285 ? -27.672 21.984 14.367 1 88.5 285 THR B C 1
ATOM 5020 O O . THR B 1 285 ? -26.719 22.75 14.234 1 88.5 285 THR B O 1
ATOM 5023 N N . ILE B 1 286 ? -27.828 20.953 13.578 1 89.69 286 ILE B N 1
ATOM 5024 C CA . ILE B 1 286 ? -26.844 20.594 12.547 1 89.69 286 ILE B CA 1
ATOM 5025 C C . ILE B 1 286 ? -26.656 21.781 11.594 1 89.69 286 ILE B C 1
ATOM 5027 O O . ILE B 1 286 ? -25.516 22.141 11.273 1 89.69 286 ILE B O 1
ATOM 5031 N N . HIS B 1 287 ? -27.703 22.438 11.188 1 89.19 287 HIS B N 1
ATOM 5032 C CA . HIS B 1 287 ? -27.641 23.484 10.18 1 89.19 287 HIS B CA 1
ATOM 5033 C C . HIS B 1 287 ? -26.812 24.672 10.672 1 89.19 287 HIS B C 1
ATOM 5035 O O . HIS B 1 287 ? -26.172 25.359 9.883 1 89.19 287 HIS B O 1
ATOM 5041 N N . ASN B 1 288 ? -26.812 24.844 11.969 1 90.06 288 ASN B N 1
ATOM 5042 C CA . ASN B 1 288 ? -26.078 25.969 12.547 1 90.06 288 ASN B CA 1
ATOM 5043 C C . ASN B 1 288 ? -24.594 25.641 12.695 1 90.06 288 ASN B C 1
ATOM 5045 O O . ASN B 1 288 ? -23.766 26.547 12.852 1 90.06 288 ASN B O 1
ATOM 5049 N N . MET B 1 289 ? -24.344 24.391 12.57 1 92.25 289 MET B N 1
ATOM 5050 C CA . MET B 1 289 ? -22.984 23.984 12.867 1 92.25 289 MET B CA 1
ATOM 5051 C C . MET B 1 289 ? -22.188 23.766 11.586 1 92.25 289 MET B C 1
ATOM 5053 O O . MET B 1 289 ? -20.953 23.672 11.617 1 92.25 289 MET B O 1
ATOM 5057 N N . ILE B 1 290 ? -22.875 23.734 10.508 1 93.88 290 ILE B N 1
ATOM 5058 C CA . ILE B 1 290 ? -22.219 23.484 9.227 1 93.88 290 ILE B CA 1
ATOM 5059 C C . ILE B 1 290 ? -21.344 24.672 8.859 1 93.88 290 ILE B C 1
ATOM 5061 O O . ILE B 1 290 ? -21.719 25.828 9.078 1 93.88 290 ILE B O 1
ATOM 5065 N N . ASP B 1 291 ? -20.172 24.375 8.367 1 93.5 291 ASP B N 1
ATOM 5066 C CA . ASP B 1 291 ? -19.25 25.422 7.941 1 93.5 291 ASP B CA 1
ATOM 5067 C C . ASP B 1 291 ? -19.922 26.438 7.031 1 93.5 291 ASP B C 1
ATOM 5069 O O . ASP B 1 291 ? -20.469 26.078 5.98 1 93.5 291 ASP B O 1
ATOM 5073 N N . PRO B 1 292 ? -19.891 27.641 7.328 1 92.25 292 PRO B N 1
ATOM 5074 C CA . PRO B 1 292 ? -20.531 28.688 6.516 1 92.25 292 PRO B CA 1
ATOM 5075 C C . PRO B 1 292 ? -19.938 28.781 5.113 1 92.25 292 PRO B C 1
ATOM 5077 O O . PRO B 1 292 ? -20.625 29.203 4.176 1 92.25 292 PRO B O 1
ATOM 5080 N N . ASP B 1 293 ? -18.734 28.406 4.984 1 91.62 293 ASP B N 1
ATOM 5081 C CA . ASP B 1 293 ? -18.078 28.484 3.686 1 91.62 293 ASP B CA 1
ATOM 5082 C C . ASP B 1 293 ? -18.734 27.547 2.676 1 91.62 293 ASP B C 1
ATOM 5084 O O . ASP B 1 293 ? -18.562 27.719 1.465 1 91.62 293 ASP B O 1
ATOM 5088 N N . LEU B 1 294 ? -19.406 26.578 3.188 1 93.5 294 LEU B N 1
ATOM 5089 C CA . LEU B 1 294 ? -20.047 25.625 2.303 1 93.5 294 LEU B CA 1
ATOM 5090 C C . LEU B 1 294 ? -21.375 26.172 1.769 1 93.5 294 LEU B C 1
ATOM 5092 O O . LEU B 1 294 ? -21.859 25.719 0.734 1 93.5 294 LEU B O 1
ATOM 5096 N N . GLY B 1 295 ? -21.953 27.109 2.508 1 90 295 GLY B N 1
ATOM 5097 C CA . GLY B 1 295 ? -23.281 27.578 2.121 1 90 295 GLY B CA 1
ATOM 5098 C C . GLY B 1 295 ? -24.297 26.453 1.985 1 90 295 GLY B C 1
ATOM 5099 O O . GLY B 1 295 ? -24.5 25.672 2.922 1 90 295 GLY B O 1
ATOM 5100 N N . ASN B 1 296 ? -24.828 26.297 0.736 1 88.94 296 ASN B N 1
ATOM 5101 C CA . ASN B 1 296 ? -25.781 25.234 0.463 1 88.94 296 ASN B CA 1
ATOM 5102 C C . ASN B 1 296 ? -25.203 24.219 -0.528 1 88.94 296 ASN B C 1
ATOM 5104 O O . ASN B 1 296 ? -25.953 23.406 -1.092 1 88.94 296 ASN B O 1
ATOM 5108 N N . ASN B 1 297 ? -23.938 24.312 -0.597 1 91.75 297 ASN B N 1
ATOM 5109 C CA . ASN B 1 297 ? -23.297 23.453 -1.593 1 91.75 297 ASN B CA 1
ATOM 5110 C C . ASN B 1 297 ? -22.812 22.141 -0.983 1 91.75 297 ASN B C 1
ATOM 5112 O O . ASN B 1 297 ? -21.625 21.859 -0.973 1 91.75 297 ASN B O 1
ATOM 5116 N N . TYR B 1 298 ? -23.719 21.422 -0.402 1 92.06 298 TYR B N 1
ATOM 5117 C CA . TYR B 1 298 ? -23.469 20.078 0.105 1 92.06 298 TYR B CA 1
ATOM 5118 C C . TYR B 1 298 ? -24.688 19.188 -0.082 1 92.06 298 TYR B C 1
ATOM 5120 O O . TYR B 1 298 ? -25.797 19.672 -0.272 1 92.06 298 TYR B O 1
ATOM 5128 N N . ASP B 1 299 ? -24.484 17.938 -0.167 1 91.56 299 ASP B N 1
ATOM 5129 C CA . ASP B 1 299 ? -25.562 16.953 -0.228 1 91.56 299 ASP B CA 1
ATOM 5130 C C . ASP B 1 299 ? -26.047 16.562 1.173 1 91.56 299 ASP B C 1
ATOM 5132 O O . ASP B 1 299 ? -25.281 16.016 1.964 1 91.56 299 ASP B O 1
ATOM 5136 N N . SER B 1 300 ? -27.266 16.844 1.429 1 89.88 300 SER B N 1
ATOM 5137 C CA . SER B 1 300 ? -27.828 16.656 2.766 1 89.88 300 SER B CA 1
ATOM 5138 C C . SER B 1 300 ? -27.75 15.195 3.191 1 89.88 300 SER B C 1
ATOM 5140 O O . SER B 1 300 ? -27.516 14.891 4.363 1 89.88 300 SER B O 1
ATOM 5142 N N . LYS B 1 301 ? -27.984 14.289 2.291 1 89.75 301 LYS B N 1
ATOM 5143 C CA . LYS B 1 301 ? -27.938 12.867 2.613 1 89.75 301 LYS B CA 1
ATOM 5144 C C . LYS B 1 301 ? -26.516 12.438 2.961 1 89.75 301 LYS B C 1
ATOM 5146 O O . LYS B 1 301 ? -26.297 11.711 3.932 1 89.75 301 LYS B O 1
ATOM 5151 N N . GLU B 1 302 ? -25.594 12.93 2.148 1 91.56 302 GLU B N 1
ATOM 5152 C CA . GLU B 1 302 ? -24.188 12.625 2.404 1 91.56 302 GLU B CA 1
ATOM 5153 C C . GLU B 1 302 ? -23.734 13.211 3.738 1 91.56 302 GLU B C 1
ATOM 5155 O O . GLU B 1 302 ? -22.984 12.57 4.48 1 91.56 302 GLU B O 1
ATOM 5160 N N . LEU B 1 303 ? -24.172 14.398 3.963 1 92.94 303 LEU B N 1
ATOM 5161 C CA . LEU B 1 303 ? -23.797 15.07 5.203 1 92.94 303 LEU B CA 1
ATOM 5162 C C . LEU B 1 303 ? -24.312 14.297 6.414 1 92.94 303 LEU B C 1
ATOM 5164 O O . LEU B 1 303 ? -23.578 14.094 7.383 1 92.94 303 LEU B O 1
ATOM 5168 N N . LYS B 1 304 ? -25.531 13.852 6.379 1 90.81 304 LYS B N 1
ATOM 5169 C CA . LYS B 1 304 ? -26.109 13.086 7.48 1 90.81 304 LYS B CA 1
ATOM 5170 C C . LYS B 1 304 ? -25.359 11.766 7.68 1 90.81 304 LYS B C 1
ATOM 5172 O O . LYS B 1 304 ? -25.156 11.336 8.812 1 90.81 304 LYS B O 1
ATOM 5177 N N . GLY B 1 305 ? -25.047 11.172 6.57 1 91.12 305 GLY B N 1
ATOM 5178 C CA . GLY B 1 305 ? -24.266 9.945 6.652 1 91.12 305 GLY B CA 1
ATOM 5179 C C . GLY B 1 305 ? -22.906 10.141 7.297 1 91.12 305 GLY B C 1
ATOM 5180 O O . GLY B 1 305 ? -22.5 9.344 8.141 1 91.12 305 GLY B O 1
ATOM 5181 N N . LEU B 1 306 ? -22.266 11.18 6.879 1 93.31 306 LEU B N 1
ATOM 5182 C CA . LEU B 1 306 ? -20.953 11.492 7.438 1 93.31 306 LEU B CA 1
ATOM 5183 C C . LEU B 1 306 ? -21.062 11.789 8.93 1 93.31 306 LEU B C 1
ATOM 5185 O O . LEU B 1 306 ? -20.203 11.367 9.711 1 93.31 306 LEU B O 1
ATOM 5189 N N . LEU B 1 307 ? -22.047 12.508 9.273 1 93.31 307 LEU B N 1
ATOM 5190 C CA . LEU B 1 307 ? -22.281 12.844 10.672 1 93.31 307 LEU B CA 1
ATOM 5191 C C . LEU B 1 307 ? -22.547 11.594 11.5 1 93.31 307 LEU B C 1
ATOM 5193 O O . LEU B 1 307 ? -22.094 11.477 12.633 1 93.31 307 LEU B O 1
ATOM 5197 N N . ALA B 1 308 ? -23.266 10.695 10.945 1 91.12 308 ALA B N 1
ATOM 5198 C CA . ALA B 1 308 ? -23.547 9.438 11.633 1 91.12 308 ALA B CA 1
ATOM 5199 C C . ALA B 1 308 ? -22.266 8.664 11.906 1 91.12 308 ALA B C 1
ATOM 5201 O O . ALA B 1 308 ? -22.078 8.117 12.992 1 91.12 308 ALA B O 1
ATOM 5202 N N . VAL B 1 309 ? -21.453 8.617 10.953 1 92.5 309 VAL B N 1
ATOM 5203 C CA . VAL B 1 309 ? -20.172 7.938 11.102 1 92.5 309 VAL B CA 1
ATOM 5204 C C . VAL B 1 309 ? -19.344 8.625 12.188 1 92.5 309 VAL B C 1
ATOM 5206 O O . VAL B 1 309 ? -18.766 7.953 13.055 1 92.5 309 VAL B O 1
ATOM 5209 N N . ALA B 1 310 ? -19.25 9.906 12.117 1 93.81 310 ALA B N 1
ATOM 5210 C CA . ALA B 1 310 ? -18.484 10.656 13.109 1 93.81 310 ALA B CA 1
ATOM 5211 C C . ALA B 1 310 ? -19 10.383 14.523 1 93.81 310 ALA B C 1
ATOM 5213 O O . ALA B 1 310 ? -18.203 10.18 15.445 1 93.81 310 ALA B O 1
ATOM 5214 N N . ARG B 1 311 ? -20.266 10.398 14.641 1 91.81 311 ARG B N 1
ATOM 5215 C CA . ARG B 1 311 ? -20.875 10.156 15.945 1 91.81 311 ARG B CA 1
ATOM 5216 C C . ARG B 1 311 ? -20.5 8.773 16.469 1 91.81 311 ARG B C 1
ATOM 5218 O O . ARG B 1 311 ? -20.203 8.617 17.656 1 91.81 311 ARG B O 1
ATOM 5225 N N . LEU B 1 312 ? -20.531 7.82 15.617 1 90.31 312 LEU B N 1
ATOM 5226 C CA . LEU B 1 312 ? -20.156 6.465 16 1 90.31 312 LEU B CA 1
ATOM 5227 C C . LEU B 1 312 ? -18.688 6.402 16.406 1 90.31 312 LEU B C 1
ATOM 5229 O O . LEU B 1 312 ? -18.344 5.695 17.359 1 90.31 312 LEU B O 1
ATOM 5233 N N . CYS B 1 313 ? -17.891 7.109 15.758 1 91.69 313 CYS B N 1
ATOM 5234 C CA . CYS B 1 313 ? -16.453 7.082 15.992 1 91.69 313 CYS B CA 1
ATOM 5235 C C . CYS B 1 313 ? -16.109 7.734 17.328 1 91.69 313 CYS B C 1
ATOM 5237 O O . CYS B 1 313 ? -15.195 7.289 18.031 1 91.69 313 CYS B O 1
ATOM 5239 N N . VAL B 1 314 ? -16.766 8.742 17.719 1 91.5 314 VAL B N 1
ATOM 5240 C CA . VAL B 1 314 ? -16.375 9.523 18.891 1 91.5 314 VAL B CA 1
ATOM 5241 C C . VAL B 1 314 ? -17.109 9.016 20.125 1 91.5 314 VAL B C 1
ATOM 5243 O O . VAL B 1 314 ? -17 9.602 21.203 1 91.5 314 VAL B O 1
ATOM 5246 N N . LYS B 1 315 ? -17.844 8 20 1 86.56 315 LYS B N 1
ATOM 5247 C CA . LYS B 1 315 ? -18.562 7.449 21.125 1 86.56 315 LYS B CA 1
ATOM 5248 C C . LYS B 1 315 ? -17.609 6.98 22.219 1 86.56 315 LYS B C 1
ATOM 5250 O O . LYS B 1 315 ? -17.875 7.156 23.406 1 86.56 315 LYS B O 1
ATOM 5255 N N . SER B 1 316 ? -16.562 6.277 21.766 1 78.06 316 SER B N 1
ATOM 5256 C CA . SER B 1 316 ? -15.578 5.812 22.734 1 78.06 316 SER B CA 1
ATOM 5257 C C . SER B 1 316 ? -14.164 5.941 22.188 1 78.06 316 SER B C 1
ATOM 5259 O O . SER B 1 316 ? -13.93 5.691 21 1 78.06 316 SER B O 1
ATOM 5261 N N . SER B 1 317 ? -13.312 6.352 23.078 1 74.12 317 SER B N 1
ATOM 5262 C CA . SER B 1 317 ? -11.914 6.469 22.656 1 74.12 317 SER B CA 1
ATOM 5263 C C . SER B 1 317 ? -11.117 5.23 23.062 1 74.12 317 SER B C 1
ATOM 5265 O O . SER B 1 317 ? -10.008 5.016 22.578 1 74.12 317 SER B O 1
ATOM 5267 N N . ASP B 1 318 ? -11.633 4.426 23.906 1 74.38 318 ASP B N 1
ATOM 5268 C CA . ASP B 1 318 ? -10.891 3.285 24.438 1 74.38 318 ASP B CA 1
ATOM 5269 C C . ASP B 1 318 ? -11.188 2.021 23.625 1 74.38 318 ASP B C 1
ATOM 5271 O O . ASP B 1 318 ? -10.266 1.297 23.25 1 74.38 318 ASP B O 1
ATOM 5275 N N . LYS B 1 319 ? -12.453 1.698 23.453 1 74.62 319 LYS B N 1
ATOM 5276 C CA . LYS B 1 319 ? -12.828 0.527 22.672 1 74.62 319 LYS B CA 1
ATOM 5277 C C . LYS B 1 319 ? -13.516 0.934 21.359 1 74.62 319 LYS B C 1
ATOM 5279 O O . LYS B 1 319 ? -14.539 1.63 21.391 1 74.62 319 LYS B O 1
ATOM 5284 N N . PRO B 1 320 ? -12.828 0.507 20.359 1 71.62 320 PRO B N 1
ATOM 5285 C CA . PRO B 1 320 ? -13.484 0.905 19.109 1 71.62 320 PRO B CA 1
ATOM 5286 C C . PRO B 1 320 ? -14.836 0.219 18.906 1 71.62 320 PRO B C 1
ATOM 5288 O O . PRO B 1 320 ? -14.977 -0.97 19.203 1 71.62 320 PRO B O 1
ATOM 5291 N N . THR B 1 321 ? -15.812 1.03 18.625 1 68.44 321 THR B N 1
ATOM 5292 C CA . THR B 1 321 ? -17.141 0.523 18.344 1 68.44 321 THR B CA 1
ATOM 5293 C C . THR B 1 321 ? -17.297 0.156 16.859 1 68.44 321 THR B C 1
ATOM 5295 O O . THR B 1 321 ? -18.203 -0.589 16.5 1 68.44 321 THR B O 1
ATOM 5298 N N . VAL B 1 322 ? -16.531 0.749 16.172 1 76.94 322 VAL B N 1
ATOM 5299 C CA . VAL B 1 322 ? -16.562 0.505 14.734 1 76.94 322 VAL B CA 1
ATOM 5300 C C . VAL B 1 322 ? -15.133 0.299 14.219 1 76.94 322 VAL B C 1
ATOM 5302 O O . VAL B 1 322 ? -14.188 0.89 14.75 1 76.94 322 VAL B O 1
ATOM 5305 N N . PHE B 1 323 ? -15.047 -0.526 13.227 1 79.44 323 PHE B N 1
ATOM 5306 C CA . PHE B 1 323 ? -13.734 -0.807 12.648 1 79.44 323 PHE B CA 1
ATOM 5307 C C . PHE B 1 323 ? -13.461 0.089 11.445 1 79.44 323 PHE B C 1
ATOM 5309 O O . PHE B 1 323 ? -14.398 0.518 10.766 1 79.44 323 PHE B O 1
ATOM 5316 N N . ILE B 1 324 ? -12.242 0.356 11.266 1 82.81 324 ILE B N 1
ATOM 5317 C CA . ILE B 1 324 ? -11.805 1.264 10.211 1 82.81 324 ILE B CA 1
ATOM 5318 C C . ILE B 1 324 ? -12.289 0.749 8.859 1 82.81 324 ILE B C 1
ATOM 5320 O O . ILE B 1 324 ? -12.688 1.534 7.996 1 82.81 324 ILE B O 1
ATOM 5324 N N . SER B 1 325 ? -12.234 -0.529 8.664 1 79.81 325 SER B N 1
ATOM 5325 C CA . SER B 1 325 ? -12.672 -1.102 7.391 1 79.81 325 SER B CA 1
ATOM 5326 C C . SER B 1 325 ? -14.148 -0.821 7.137 1 79.81 325 SER B C 1
ATOM 5328 O O . SER B 1 325 ? -14.555 -0.575 5.996 1 79.81 325 SER B O 1
ATOM 5330 N N . GLN B 1 326 ? -14.906 -0.857 8.172 1 81.81 326 GLN B N 1
ATOM 5331 C CA . GLN B 1 326 ? -16.328 -0.569 8.062 1 81.81 326 GLN B CA 1
ATOM 5332 C C . GLN B 1 326 ? -16.578 0.901 7.727 1 81.81 326 GLN B C 1
ATOM 5334 O O . GLN B 1 326 ? -17.438 1.225 6.91 1 81.81 326 GLN B O 1
ATOM 5339 N N . ILE B 1 327 ? -15.82 1.673 8.398 1 86.44 327 ILE B N 1
ATOM 5340 C CA . ILE B 1 327 ? -15.938 3.107 8.156 1 86.44 327 ILE B CA 1
ATOM 5341 C C . ILE B 1 327 ? -15.57 3.414 6.703 1 86.44 327 ILE B C 1
ATOM 5343 O O . ILE B 1 327 ? -16.312 4.109 6.008 1 86.44 327 ILE B O 1
ATOM 5347 N N . PHE B 1 328 ? -14.492 2.873 6.289 1 86.94 328 PHE B N 1
ATOM 5348 C CA . PHE B 1 328 ? -14.039 3.111 4.926 1 86.94 328 PHE B CA 1
ATOM 5349 C C . PHE B 1 328 ? -15.078 2.629 3.918 1 86.94 328 PHE B C 1
ATOM 5351 O O . PHE B 1 328 ? -15.391 3.33 2.953 1 86.94 328 PHE B O 1
ATOM 5358 N N . TRP B 1 329 ? -15.57 1.567 4.176 1 80.31 329 TRP B N 1
ATOM 5359 C CA . TRP B 1 329 ? -16.578 1 3.281 1 80.31 329 TRP B CA 1
ATOM 5360 C C . TRP B 1 329 ? -17.812 1.886 3.225 1 80.31 329 TRP B C 1
ATOM 5362 O O . TRP B 1 329 ? -18.344 2.168 2.143 1 80.31 329 TRP B O 1
ATOM 5372 N N . TYR B 1 330 ? -18.25 2.23 4.336 1 82.12 330 TYR B N 1
ATOM 5373 C CA . TYR B 1 330 ? -19.438 3.068 4.387 1 82.12 330 TYR B CA 1
ATOM 5374 C C . TYR B 1 330 ? -19.219 4.383 3.648 1 82.12 330 TYR B C 1
ATOM 5376 O O . TYR B 1 330 ? -20.062 4.816 2.871 1 82.12 330 TYR B O 1
ATOM 5384 N N . LEU B 1 331 ? -18.109 4.926 3.842 1 86 331 LEU B N 1
ATOM 5385 C CA . LEU B 1 331 ? -17.812 6.211 3.217 1 86 331 LEU B CA 1
ATOM 5386 C C . LEU B 1 331 ? -17.672 6.059 1.705 1 86 331 LEU B C 1
ATOM 5388 O O . LEU B 1 331 ? -18.141 6.91 0.947 1 86 331 LEU B O 1
ATOM 5392 N N . GLN B 1 332 ? -17.031 5.027 1.361 1 79.19 332 GLN B N 1
ATOM 5393 C CA . GLN B 1 332 ? -16.797 4.805 -0.06 1 79.19 332 GLN B CA 1
ATOM 5394 C C . GLN B 1 332 ? -18.078 4.41 -0.783 1 79.19 332 GLN B C 1
ATOM 5396 O O . GLN B 1 332 ? -18.359 4.91 -1.874 1 79.19 332 GLN B O 1
ATOM 5401 N N . LYS B 1 333 ? -18.766 3.568 -0.295 1 68.75 333 LYS B N 1
ATOM 5402 C CA . LYS B 1 333 ? -19.922 2.986 -0.972 1 68.75 333 LYS B CA 1
ATOM 5403 C C . LYS B 1 333 ? -21.156 3.885 -0.836 1 68.75 333 LYS B C 1
ATOM 5405 O O . LYS B 1 333 ? -21.891 4.09 -1.803 1 68.75 333 LYS B O 1
ATOM 5410 N N . LYS B 1 334 ? -21.328 4.23 0.442 1 63.84 334 LYS B N 1
ATOM 5411 C CA . LYS B 1 334 ? -22.578 4.953 0.666 1 63.84 334 LYS B CA 1
ATOM 5412 C C . LYS B 1 334 ? -22.453 6.418 0.257 1 63.84 334 LYS B C 1
ATOM 5414 O O . LYS B 1 334 ? -23.422 7.02 -0.227 1 63.84 334 LYS B O 1
ATOM 5419 N N . LEU B 1 335 ? -21.25 6.789 0.686 1 62.06 335 LEU B N 1
ATOM 5420 C CA . LEU B 1 335 ? -21.125 8.219 0.419 1 62.06 335 LEU B CA 1
ATOM 5421 C C . LEU B 1 335 ? -20.328 8.461 -0.865 1 62.06 335 LEU B C 1
ATOM 5423 O O . LEU B 1 335 ? -20.484 9.508 -1.499 1 62.06 335 LEU B O 1
ATOM 5427 N N . GLY B 1 336 ? -19.234 7.52 -1.052 1 58.22 336 GLY B N 1
ATOM 5428 C CA . GLY B 1 336 ? -18.172 7.742 -2.029 1 58.22 336 GLY B CA 1
ATOM 5429 C C . GLY B 1 336 ? -18.625 7.512 -3.459 1 58.22 336 GLY B C 1
ATOM 5430 O O . GLY B 1 336 ? -19.625 6.824 -3.697 1 58.22 336 GLY B O 1
ATOM 5431 N N . ILE B 1 337 ? -18.156 8.531 -4.219 1 49.78 337 ILE B N 1
ATOM 5432 C CA . ILE B 1 337 ? -18.156 8.719 -5.668 1 49.78 337 ILE B CA 1
ATOM 5433 C C . ILE B 1 337 ? -17.484 7.527 -6.336 1 49.78 337 ILE B C 1
ATOM 5435 O O . ILE B 1 337 ? -16.25 7.441 -6.355 1 49.78 337 ILE B O 1
ATOM 5439 N N . THR B 1 338 ? -17.859 6.316 -6.031 1 45.62 338 THR B N 1
ATOM 5440 C CA . THR B 1 338 ? -17.203 5.25 -6.781 1 45.62 338 THR B CA 1
ATOM 5441 C C . THR B 1 338 ? -16.672 5.777 -8.109 1 45.62 338 THR B C 1
ATOM 5443 O O . THR B 1 338 ? -15.656 5.301 -8.609 1 45.62 338 THR B O 1
ATOM 5446 N N . ASP B 1 339 ? -17.438 6.449 -8.758 1 42.84 339 ASP B N 1
ATOM 5447 C CA . ASP B 1 339 ? -17.109 6.836 -10.125 1 42.84 339 ASP B CA 1
ATOM 5448 C C . ASP B 1 339 ? -15.891 7.75 -10.156 1 42.84 339 ASP B C 1
ATOM 5450 O O . ASP B 1 339 ? -15.109 7.723 -11.117 1 42.84 339 ASP B O 1
ATOM 5454 N N . GLU B 1 340 ? -15.742 8.789 -9.219 1 38.84 340 GLU B N 1
ATOM 5455 C CA . GLU B 1 340 ? -14.852 9.938 -9.375 1 38.84 340 GLU B CA 1
ATOM 5456 C C . GLU B 1 340 ? -13.531 9.711 -8.648 1 38.84 340 GLU B C 1
ATOM 5458 O O . GLU B 1 340 ? -12.695 10.617 -8.555 1 38.84 340 GLU B O 1
ATOM 5463 N N . LEU B 1 341 ? -13.445 8.883 -7.832 1 37.19 341 LEU B N 1
ATOM 5464 C CA . LEU B 1 341 ? -12.102 8.828 -7.273 1 37.19 341 LEU B CA 1
ATOM 5465 C C . LEU B 1 341 ? -11.062 8.688 -8.375 1 37.19 341 LEU B C 1
ATOM 5467 O O . LEU B 1 341 ? -9.867 8.57 -8.094 1 37.19 341 LEU B O 1
ATOM 5471 N N . ASN B 1 342 ? -11.25 8.125 -9.492 1 29.73 342 ASN B N 1
ATOM 5472 C CA . ASN B 1 342 ? -10.438 8.18 -10.703 1 29.73 342 ASN B CA 1
ATOM 5473 C C . ASN B 1 342 ? -10.25 9.609 -11.195 1 29.73 342 ASN B C 1
ATOM 5475 O O . ASN B 1 342 ? -11.211 10.383 -11.234 1 29.73 342 ASN B O 1
#

InterPro domains:
  IPR000719 Protein kinase domain [PS50011] (82-342)
  IPR001245 Serine-threonine/tyrosine-protein kinase, catalytic domain [PF07714] (93-227)
  IPR011009 Protein kinase-like domain superfamily [SSF56112] (65-308)

pLDDT: mean 74.41, std 20.48, range [20.72, 96.44]

Radius of gyration: 32.13 Å; Cα contacts (8 Å, |Δi|>4): 1083; chains: 2; bounding box: 111×68×50 Å

Solvent-accessible surface area (backbone atoms only — not comparable to full-atom values): 36387 Å² total; per-residue (Å²): 135,80,79,73,76,71,76,73,76,73,71,70,64,64,71,63,56,66,67,54,65,74,61,69,87,45,60,69,60,44,54,58,46,50,51,50,51,50,48,46,52,49,47,50,50,48,51,51,51,51,48,49,52,45,46,52,48,41,46,59,47,55,65,44,64,64,54,72,51,43,81,43,49,67,67,55,51,34,59,24,18,62,68,73,65,38,67,75,41,84,48,74,30,30,49,30,30,47,25,53,45,88,98,46,66,34,24,42,33,35,38,41,67,75,34,49,86,31,63,65,60,41,32,50,43,50,53,53,46,59,46,53,50,40,59,22,36,47,38,50,43,27,35,26,78,60,85,58,30,36,40,31,28,44,62,36,63,60,38,32,46,38,49,35,50,69,34,86,87,37,71,71,71,51,47,68,50,44,52,49,30,53,40,30,49,32,48,36,50,34,37,29,57,70,29,31,76,74,57,51,75,29,58,56,63,42,44,73,32,27,26,16,16,87,83,55,48,31,19,43,59,41,66,40,61,47,36,40,55,57,44,69,40,71,82,58,56,82,51,73,74,23,49,57,46,2,38,45,40,18,29,46,13,52,38,48,49,24,64,52,30,40,48,61,81,75,47,88,92,48,67,58,57,68,60,45,60,68,37,89,63,32,79,80,45,46,80,79,47,42,26,71,91,44,70,81,57,63,55,68,69,50,51,53,52,52,48,52,51,23,46,54,25,55,70,33,48,51,53,50,82,62,53,56,62,56,51,29,47,46,38,39,66,76,60,34,59,75,79,59,77,98,135,82,78,72,76,72,75,73,74,73,72,72,66,65,73,63,58,67,70,55,67,75,64,69,86,46,61,69,60,44,55,58,49,50,52,49,50,49,48,45,50,49,46,51,50,46,50,51,49,49,51,51,51,46,46,54,49,42,47,59,46,54,66,43,66,64,53,73,52,43,81,43,50,65,66,56,51,34,60,24,18,62,67,73,64,37,67,73,40,84,48,72,30,30,49,28,28,46,26,53,45,88,99,47,67,35,25,39,34,36,38,41,66,76,35,50,86,30,62,66,59,43,32,50,41,50,53,53,46,58,46,53,49,40,58,22,36,48,38,50,42,27,34,26,76,61,85,58,29,36,40,30,28,47,62,35,62,61,39,31,46,37,49,34,49,67,34,85,87,36,71,73,72,51,48,69,51,44,50,50,30,54,39,30,49,32,47,36,51,35,36,29,58,70,30,30,74,74,58,51,75,32,57,56,64,40,45,73,32,28,26,16,18,88,83,55,48,32,19,43,60,41,66,40,60,48,38,40,55,56,45,69,41,71,80,58,59,84,50,73,74,23,50,58,46,2,40,47,41,18,29,48,13,53,40,49,49,24,64,51,31,41,47,62,80,74,47,89,89,47,67,57,58,68,60,45,60,69,39,89,63,31,80,80,45,46,80,78,46,42,25,72,91,44,70,81,57,63,56,66,68,51,50,52,51,52,50,51,50,21,46,54,25,55,68,32,48,51,53,51,82,63,52,56,62,56,52,29,46,46,38,38,66,75,58,34,57,75,79,58,77,99

Sequence (684 aa):
MYVFIFVYLYYDDCLIASRLHSFRDYHHCDCVFDDLCDRIVLSLLYCFLVTILMRSWMILIEICPVSFLEHFSYKDIKRATDNFRRITDNSSSGVVYRAHFKGSKIALVKEVSVYNEDDDAFCREVQLLGRIHHRHIAVLSGFSTGRKRFLVFENIENGSLKEHLNDPLMTPLNWRTRLKIAIGVAAALEYLFYFCDPPVHHVSISSSTIMLDENFTPKLSDVGIFGSAGTPHSSCPKDCTSQQCGSIVFQLGVLILELITGQSSGEEGGVDLIKWVQESSFQDTIHNMIDPDLGNNYDSKELKGLLAVARLCVKSSDKPTVFISQIFWYLQKKLGITDELNMYVFIFVYLYYDDCLIASRLHSFRDYHHCDCVFDDLCDRIVLSLLYCFLVTILMRSWMILIEICPVSFLEHFSYKDIKRATDNFRRITDNSSSGVVYRAHFKGSKIALVKEVSVYNEDDDAFCREVQLLGRIHHRHIAVLSGFSTGRKRFLVFENIENGSLKEHLNDPLMTPLNWRTRLKIAIGVAAALEYLFYFCDPPVHHVSISSSTIMLDENFTPKLSDVGIFGSAGTPHSSCPKDCTSQQCGSIVFQLGVLILELITGQSSGEEGGVDLIKWVQESSFQDTIHNMIDPDLGNNYDSKELKGLLAVARLCVKSSDKPTVFISQIFWYLQKKLGITDELN